Protein AF-A0A6P4BA92-F1 (afdb_monomer)

Secondary structure (DSSP, 8-state):
-HHHHHHHHHHHHHHHHHHHHHHTT-------------------------------------------------------------------------PPPPPPPHHHHT-SSEEEEEEEEEEEE-SS--S-TTT-EEEEEEEEEEEE-SSS-B-S-EEEE---S--EEEEEESEEESSS-SSSEE-TT-EEEEESS---B--HHHHTT-HHHHEEEEEEEEEEES--TT-----S-EEE-STTEE--PPEEETTEEEEEEEE-TTS--------SSPPPPP-SEEEEEEEEEE-SSEEEEEEEEEE--TT--BSS-EEEEE-SSS-EEEEEESEEES----HHHHSSHHHHH-TT--GGG-SB--SS-EEEEPPGGGTT-TTT---TT--STT-B--TTT-STTSEEEEEEEEE--TT--STT-----EEEEEE-SS-PPEEE---EEESPPEEE-TTSSS-EEE-SEEEEEEEEE-PPPTT--SEEEEEEETTEEEEEPPPTTTT---TT-TTSBTTSPPPPB-GGGGGS-HHHHHHHHHHHHHHTTPPPPSSPBPP---SEEEEEEEEEE-SSEEEEEEEEEE-SSS-EET-EEEEE--HHHHHTEEEEESSEEEEPTTSSEEEEEPPTT--EE---B--SSTTPPPB-EEEEEEEEEE-SS-TT--HHHHTS-SEEEETTEEPBPPSS----TT------HHHHHHHHHHHHHHHHHHHTT--

InterPro domains:
  IPR056900 COBRA, C-terminal domain [PF25079] (486-694)
  IPR060662 COBRA, N-terminal domain [PF04833] (299-478)

Solvent-accessible surface area (backbone atoms only — not comparable to full-atom values): 40894 Å² total; per-residue (Å²): 124,70,72,63,57,58,58,55,56,59,54,55,56,57,56,53,55,56,54,55,60,66,68,72,74,77,79,88,81,86,83,90,82,90,81,89,87,87,81,81,89,87,85,81,85,88,83,89,84,87,82,88,77,91,86,81,89,82,82,90,87,84,90,86,88,78,89,85,87,88,85,88,85,82,88,84,88,87,84,88,85,85,88,83,91,78,93,76,92,77,81,90,74,83,75,80,74,74,75,76,76,78,80,75,59,75,69,58,81,76,39,69,16,42,40,36,39,40,32,56,74,48,75,44,84,35,85,70,88,53,90,52,53,60,74,22,38,26,40,35,34,34,38,37,36,44,34,31,52,21,95,60,61,43,70,56,43,33,43,34,42,28,34,69,40,63,26,30,38,58,49,59,41,51,33,44,65,63,79,47,70,65,70,74,18,77,30,29,85,30,44,38,32,32,40,41,87,62,31,54,28,38,19,33,78,83,46,76,64,40,55,85,52,15,36,50,64,29,44,38,35,30,38,32,35,59,57,60,93,89,60,80,79,69,57,79,39,61,44,74,68,49,84,56,51,45,64,61,81,57,45,76,58,92,57,30,38,41,32,58,24,28,73,34,89,79,49,76,76,67,84,65,70,93,56,98,40,55,79,83,76,86,44,37,30,34,38,37,45,32,28,60,45,65,42,49,50,34,34,36,34,37,40,39,42,36,41,67,23,72,57,38,31,34,31,48,26,38,40,34,36,32,52,85,59,73,38,34,36,40,43,53,26,13,35,45,52,80,56,72,52,43,60,56,29,54,79,31,74,51,27,73,70,44,71,92,57,78,50,88,69,36,37,31,35,53,59,58,47,49,33,30,43,28,46,58,91,41,29,80,33,83,80,46,21,65,47,76,58,32,20,52,43,22,50,25,39,19,47,74,80,38,63,77,42,10,29,37,33,33,37,37,34,35,39,54,36,84,87,41,56,43,55,81,55,75,80,77,60,35,67,47,43,56,51,43,76,52,29,44,53,50,52,47,46,65,62,31,65,31,66,50,50,76,37,76,36,91,87,72,53,101,47,73,45,60,28,80,38,21,29,40,27,38,20,36,74,48,82,71,56,88,41,59,22,59,28,33,27,27,36,31,31,75,77,28,86,45,23,37,49,31,43,25,17,30,31,24,93,51,83,88,51,86,79,36,30,56,82,38,76,53,69,62,27,48,62,74,49,75,63,42,50,66,88,69,29,57,64,59,32,53,53,44,23,60,76,68,71,46,89,77,64,96,58,44,52,34,55,36,69,40,51,29,41,34,38,44,31,40,63,48,82,56,95,65,29,38,33,33,34,44,35,46,32,27,62,37,74,63,60,42,66,76,42,38,39,34,40,26,37,56,73,44,53,46,71,20,49,70,53,49,43,88,40,44,65,46,74,44,85,99,49,59,29,42,39,35,29,45,43,94,95,60,24,57,48,47,26,36,41,76,30,98,48,96,87,46,68,52,33,50,15,74,52,69,36,43,36,38,28,48,54,84,70,42,96,79,73,43,74,71,65,60,70,53,64,81,42,42,24,48,38,34,22,64,32,38,62,36,97,65,67,61,62,55,93,78,69,67,78,78,70,56,71,66,61,57,53,52,54,52,50,53,53,51,54,53,51,52,60,52,51,66,74,74,109

Nearest PDB structures (foldseek):
  3ndy-assembly1_F  TM=8.397E-01  e=6.764E-05  Clostridium cellulovorans
  6qfs-assembly7_G  TM=8.425E-01  e=7.879E-04  Cellulomonas fimi
  6bnt-assembly1_A  TM=3.084E-01  e=1.923E-01  Homo sapiens
  7oiq-assembly1_AAA  TM=2.609E-01  e=2.648E-01  Rattus norvegicus
  5fpi-assembly1_A  TM=2.795E-01  e=4.059E-01  Rattus norvegicus

Radius of gyration: 36.07 Å; Cα contacts (8 Å, |Δi|>4): 1505; chains: 1; bounding box: 136×76×98 Å

Sequence (727 aa):
MEVAKRKAASTYTTLLLIFLFLFLSFGPSQGQNAAGADAGKTKPAALADDETNLDNTAAEAKIAAATDDADGAAVKKAKPVKGAVVTTAAPATDVEVIPAPPPPPAELQVCNGVFLTYTLISREKEYPFVKNKSNQAYAFTSQATITNVGDEEVKGWRMYIGFQHREILVSMDGAVPIDAEDFPAAVGNGTTIAGNPMVDLKTAILTANDFTQMSVRVGMKGSQFGLGDGATPMPKTIKLINSGFKCPASSRRGSTMIVCCRKDPKAKALALKKTKYPPRGKGDLTISYDVLQAYQTSYYAEVTIQNNHPLGRLDHWNLTWEWQRGEFIYSMKGAFARVKDPSECLYGPAGQYYRDFDFTQVANCEKRPIISDLPSERKDDEKVGKLPWCCRNGTVLSPVMDRNQARSMFQLQVFKIPPDNNRTALTPPMKWKIDGVINPHYKCGPPVRVDPAEYPDPSGLQAIHTAVASWHIVCNMTKPQPQKTRCCVSFSAFYNESAIPCNTCACGGCDGYQQCNAKAPPMLIPPDALLVPFVNRTAKMKAWAKMKHFKIPKRMPCGDNCPVSINWHVNSDYKTGWTARITLFNWERYAFDDWFTALQFHNNSFRDFDEVYSFNGTRIPGLRTVFLQGFKGLNYLVGLTNGSRIGDPHVPGKQQSVLSFKKKHSKKFNIRRDAFPTKVYFNGEECALPPTTPSNGSSRIKSSPISFLAVTIIAFLSFFAMTERLF

Foldseek 3Di:
DVVVVVVVVVVVVVVVVVVVVVVPPDDDDDDDDDDDDDDDDDDDDDDDDDDDDDDDDDDDDDDDDDDDDDDDDDDDDDDDDDDDDDDDDDDDDDPPPPPDPPPPPPVVVVFAFKKKKKFWDDKAFDPPDDPDQQATKIKTKMKMKIFGQYPDKAFQWKKKFQAAFQKFWQDKPQWDWAPFDDPSTGANRITMITGPPLRMADYCVVCVNPCVRRMTMMITIIMGGGDDPPDLDGHPFMDIPDPQWDWDTWDDDPRMIMIRIDGDPPPPCPVPPPDPFDAFDDAQKKWKWFFAAFDQFKTKIKIKIFGDHQLFKFAFKKKKFFDDFQKFFQDKALKAWPDLDLCLCCVHLNCVQCVVDDSNRGRGRDRITTMTGAAQVCQPPPRHHVDQLGHHSTIAARVVLPNSSRMGMMMTMMGGGPPRSGRLSDGDTGNMAMDHLAGFGKRKGGWTWGFWDWDQDPVNDRDIRTTPTMTMMHIYGDAADALCFQEAEWEAEPLFQWIQGFQFSRNHPCPPPPQADRHDAAATFGPVLVFFPPVPRVVRRVVVCVVVVHDQDPGHGHHNPHQKYKYWYFYDDDDWWTKIKIKIWGAAQAKDAFKKKKFAFDQQQLVQWDDKPQWDWDDDPPGSIIMTAHDVVRRIQHAWDCDPDDPDGIGTRMDMMMTMGTRPRPPPDDCQPRVHTPWMGISSTTHGYRPHTDDNPPPDPPPPVVVVVVVVVVVVVVVVVVVVVVD

pLDDT: mean 79.36, std 21.39, range [24.44, 97.62]

Mean predicted aligned error: 16.12 Å

Organism: Arachis duranensis (NCBI:txid130453)

Structure (mmCIF, N/CA/C/O backbone):
data_AF-A0A6P4BA92-F1
#
_entry.id   AF-A0A6P4BA92-F1
#
loop_
_atom_site.group_PDB
_atom_site.id
_atom_site.type_symbol
_atom_site.label_atom_id
_atom_site.label_alt_id
_atom_site.label_comp_id
_atom_site.label_asym_id
_atom_site.label_entity_id
_atom_site.label_seq_id
_atom_site.pdbx_PDB_ins_code
_atom_site.Cartn_x
_atom_site.Cartn_y
_atom_site.Cartn_z
_atom_site.occupancy
_atom_site.B_iso_or_equiv
_atom_site.auth_seq_id
_atom_site.auth_comp_id
_atom_site.auth_asym_id
_atom_site.auth_atom_id
_atom_site.pdbx_PDB_model_num
ATOM 1 N N . MET A 1 1 ? 73.426 42.911 -7.463 1.00 48.44 1 MET A N 1
ATOM 2 C CA . MET A 1 1 ? 72.066 43.001 -6.872 1.00 48.44 1 MET A CA 1
ATOM 3 C C . MET A 1 1 ? 71.042 43.762 -7.731 1.00 48.44 1 MET A C 1
ATOM 5 O O . MET A 1 1 ? 69.855 43.656 -7.455 1.00 48.44 1 MET A O 1
ATOM 9 N N . GLU A 1 2 ? 71.432 44.451 -8.811 1.00 42.88 2 GLU A N 1
ATOM 10 C CA . GLU A 1 2 ? 70.493 45.230 -9.651 1.00 42.88 2 GLU A CA 1
ATOM 11 C C . GLU A 1 2 ? 69.906 44.470 -10.856 1.00 42.88 2 GLU A C 1
ATOM 13 O O . GLU A 1 2 ? 68.835 44.809 -11.354 1.00 42.88 2 GLU A O 1
ATOM 18 N N . VAL A 1 3 ? 70.534 43.367 -11.274 1.00 45.22 3 VAL A N 1
ATOM 19 C CA . VAL A 1 3 ? 70.035 42.508 -12.368 1.00 45.22 3 VAL A CA 1
ATOM 20 C C . VAL A 1 3 ? 68.882 41.598 -11.906 1.00 45.22 3 VAL A C 1
ATOM 22 O O . VAL A 1 3 ? 67.991 41.270 -12.689 1.00 45.22 3 VAL A O 1
ATOM 25 N N . ALA A 1 4 ? 68.829 41.256 -10.613 1.00 44.19 4 ALA A N 1
ATOM 26 C CA . ALA A 1 4 ? 67.751 40.452 -10.028 1.00 44.19 4 ALA A CA 1
ATOM 27 C C . ALA A 1 4 ? 66.439 41.246 -9.856 1.00 44.19 4 ALA A C 1
ATOM 29 O O . ALA A 1 4 ? 65.356 40.694 -10.039 1.00 44.19 4 ALA A O 1
ATOM 30 N N . LYS A 1 5 ? 66.521 42.562 -9.599 1.00 42.50 5 LYS A N 1
ATOM 31 C CA . LYS A 1 5 ? 65.337 43.428 -9.453 1.00 42.50 5 LYS A CA 1
ATOM 32 C C . LYS A 1 5 ? 64.610 43.678 -10.783 1.00 42.50 5 LYS A C 1
ATOM 34 O O . LYS A 1 5 ? 63.385 43.749 -10.795 1.00 42.50 5 LYS A O 1
ATOM 39 N N . ARG A 1 6 ? 65.327 43.723 -11.916 1.00 43.59 6 ARG A N 1
ATOM 40 C CA . ARG A 1 6 ? 64.709 43.927 -13.245 1.00 43.59 6 ARG A CA 1
ATOM 41 C C . ARG A 1 6 ? 63.957 42.697 -13.769 1.00 43.59 6 ARG A C 1
ATOM 43 O O . ARG A 1 6 ? 62.946 42.858 -14.444 1.00 43.59 6 ARG A O 1
ATOM 50 N N . LYS A 1 7 ? 64.384 41.476 -13.412 1.00 43.81 7 LYS A N 1
ATOM 51 C CA . LYS A 1 7 ? 63.654 40.244 -13.771 1.00 43.81 7 LYS A CA 1
ATOM 52 C C . LYS A 1 7 ? 62.378 40.046 -12.949 1.00 43.81 7 LYS A C 1
ATOM 54 O O . LYS A 1 7 ? 61.401 39.570 -13.506 1.00 43.81 7 LYS A O 1
ATOM 59 N N . ALA A 1 8 ? 62.345 40.458 -11.680 1.00 44.66 8 ALA A N 1
ATOM 60 C CA . ALA A 1 8 ? 61.146 40.337 -10.844 1.00 44.66 8 ALA A CA 1
ATOM 61 C C . ALA A 1 8 ? 60.008 41.283 -11.285 1.00 44.66 8 ALA A C 1
ATOM 63 O O . ALA A 1 8 ? 58.846 40.883 -11.291 1.00 44.66 8 ALA A O 1
ATOM 64 N N . ALA A 1 9 ? 60.336 42.503 -11.727 1.00 43.97 9 ALA A N 1
ATOM 65 C CA . ALA A 1 9 ? 59.336 43.470 -12.187 1.00 43.97 9 ALA A CA 1
ATOM 66 C C . ALA A 1 9 ? 58.639 43.040 -13.493 1.00 43.97 9 ALA A C 1
ATOM 68 O O . ALA A 1 9 ? 57.436 43.230 -13.628 1.00 43.97 9 ALA A O 1
ATOM 69 N N . SER A 1 10 ? 59.355 42.397 -14.425 1.00 42.78 10 SER A N 1
ATOM 70 C CA . SER A 1 10 ? 58.778 41.943 -15.700 1.00 42.78 10 SER A CA 1
ATOM 71 C C . SER A 1 10 ? 57.770 40.802 -15.530 1.00 42.78 10 SER A C 1
ATOM 73 O O . SER A 1 10 ? 56.806 40.735 -16.286 1.00 42.78 10 SER A O 1
ATOM 75 N N . THR A 1 11 ? 57.966 39.915 -14.551 1.00 51.62 11 THR A N 1
ATOM 76 C CA . THR A 1 11 ? 57.094 38.748 -14.329 1.00 51.62 11 THR A CA 1
ATOM 77 C C . THR A 1 11 ? 55.804 39.125 -13.598 1.00 51.62 11 THR A C 1
ATOM 79 O O . THR A 1 11 ? 54.755 38.529 -13.842 1.00 51.62 11 THR A O 1
ATOM 82 N N . TYR A 1 12 ? 55.854 40.152 -12.742 1.00 45.16 12 TYR A N 1
ATOM 83 C CA . TYR A 1 12 ? 54.686 40.662 -12.018 1.00 45.16 12 TYR A CA 1
ATOM 84 C C . TYR A 1 12 ? 53.667 41.341 -12.946 1.00 45.16 12 TYR A C 1
ATOM 86 O O . TYR A 1 12 ? 52.463 41.138 -12.789 1.00 45.16 12 TYR A O 1
ATOM 94 N N . THR A 1 13 ? 54.126 42.077 -13.961 1.00 48.84 13 THR A N 1
ATOM 95 C CA . THR A 1 13 ? 53.241 42.775 -14.910 1.00 48.84 13 THR A CA 1
ATOM 96 C C . THR A 1 13 ? 52.495 41.802 -15.829 1.00 48.84 13 THR A C 1
ATOM 98 O O . THR A 1 13 ? 51.326 42.020 -16.144 1.00 48.84 13 THR A O 1
ATOM 101 N N . THR A 1 14 ? 53.123 40.684 -16.215 1.00 51.09 14 THR A N 1
ATOM 102 C CA . THR A 1 14 ? 52.496 39.663 -17.075 1.00 51.09 14 THR A CA 1
ATOM 103 C C . THR A 1 14 ? 51.420 38.862 -16.336 1.00 51.09 14 THR A C 1
ATOM 105 O O . THR A 1 14 ? 50.384 38.540 -16.915 1.00 51.09 14 THR A O 1
ATOM 108 N N . LEU A 1 15 ? 51.617 38.584 -15.043 1.00 49.94 15 LEU A N 1
ATOM 109 C CA . LEU A 1 15 ? 50.640 37.868 -14.213 1.00 49.94 15 LEU A CA 1
ATOM 110 C C . LEU A 1 15 ? 49.401 38.716 -13.881 1.00 49.94 15 LEU A C 1
ATOM 112 O O . LEU A 1 15 ? 48.294 38.178 -13.858 1.00 49.94 15 LEU A O 1
ATOM 116 N N . LEU A 1 16 ? 49.555 40.034 -13.698 1.00 48.47 16 LEU A N 1
ATOM 117 C CA . LEU A 1 16 ? 48.425 40.938 -13.448 1.00 48.47 16 LEU A CA 1
ATOM 118 C C . LEU A 1 16 ? 47.516 41.106 -14.682 1.00 48.47 16 LEU A C 1
ATOM 120 O O . LEU A 1 16 ? 46.293 41.133 -14.551 1.00 48.47 16 LEU A O 1
ATOM 124 N N . LEU A 1 17 ? 48.100 41.157 -15.885 1.00 44.69 17 LEU A N 1
ATOM 125 C CA . LEU A 1 17 ? 47.365 41.275 -17.153 1.00 44.69 17 LEU A CA 1
ATOM 126 C C . LEU A 1 17 ? 46.528 40.027 -17.477 1.00 44.69 17 LEU A C 1
ATOM 128 O O . LEU A 1 17 ? 45.408 40.147 -17.973 1.00 44.69 17 LEU A O 1
ATOM 132 N N . ILE A 1 18 ? 47.028 38.835 -17.138 1.00 54.22 18 ILE A N 1
ATOM 133 C CA . ILE A 1 18 ? 46.292 37.571 -17.312 1.00 54.22 18 ILE A CA 1
ATOM 134 C C . ILE A 1 18 ? 45.112 37.484 -16.328 1.00 54.22 18 ILE A C 1
ATOM 136 O O . ILE A 1 18 ? 44.037 37.003 -16.689 1.00 54.22 18 ILE A O 1
ATOM 140 N N . PHE A 1 19 ? 45.273 38.005 -15.107 1.00 43.50 19 PHE A N 1
ATOM 141 C CA . PHE A 1 19 ? 44.207 38.026 -14.099 1.00 43.50 19 PHE A CA 1
ATOM 142 C C . PHE A 1 19 ? 43.072 39.007 -14.438 1.00 43.50 19 PHE A C 1
ATOM 144 O O . PHE A 1 19 ? 41.903 38.678 -14.232 1.00 43.50 19 PHE A O 1
ATOM 151 N N . LEU A 1 20 ? 43.386 40.174 -15.015 1.00 41.28 20 LEU A N 1
ATOM 152 C CA . LEU A 1 20 ? 42.379 41.148 -15.463 1.00 41.28 20 LEU A CA 1
ATOM 153 C C . LEU A 1 20 ? 41.564 40.657 -16.675 1.00 41.28 20 LEU A C 1
ATOM 155 O O . LEU A 1 20 ? 40.363 40.915 -16.744 1.00 41.28 20 LEU A O 1
ATOM 159 N N . PHE A 1 21 ? 42.169 39.888 -17.587 1.00 39.34 21 PHE A N 1
ATOM 160 C CA . PHE A 1 21 ? 41.465 39.316 -18.746 1.00 39.34 21 PHE A CA 1
ATOM 161 C C . PHE A 1 21 ? 40.442 38.231 -18.364 1.00 39.34 21 PHE A C 1
ATOM 163 O O . PHE A 1 21 ? 39.391 38.106 -18.995 1.00 39.34 21 PHE A O 1
ATOM 170 N N . LEU A 1 22 ? 40.714 37.465 -17.304 1.00 39.56 22 LEU A N 1
ATOM 171 C CA . LEU A 1 22 ? 39.819 36.404 -16.829 1.00 39.56 22 LEU A CA 1
ATOM 172 C C . LEU A 1 22 ? 38.603 36.937 -16.054 1.00 39.56 22 LEU A C 1
ATOM 174 O O . LEU A 1 22 ? 37.554 36.295 -16.065 1.00 39.56 22 LEU A O 1
ATOM 178 N N . PHE A 1 23 ? 38.700 38.118 -15.435 1.00 39.72 23 PHE A N 1
ATOM 179 C CA . PHE A 1 23 ? 37.603 38.707 -14.654 1.00 39.72 23 PHE A CA 1
ATOM 180 C C . PHE A 1 23 ? 36.568 39.481 -15.488 1.00 39.72 23 PHE A C 1
ATOM 182 O O . PHE A 1 23 ? 35.428 39.626 -15.053 1.00 39.72 23 PHE A O 1
ATOM 189 N N . LEU A 1 24 ? 36.910 39.922 -16.704 1.00 33.84 24 LEU A N 1
ATOM 190 C CA . LEU A 1 24 ? 36.005 40.698 -17.570 1.00 33.84 24 LEU A CA 1
ATOM 191 C C . LEU A 1 24 ? 35.063 39.846 -18.446 1.00 33.84 24 LEU A C 1
ATOM 193 O O . LEU A 1 24 ? 34.245 40.397 -19.176 1.00 33.84 24 LEU A O 1
ATOM 197 N N . SER A 1 25 ? 35.129 38.512 -18.372 1.00 35.88 25 SER A N 1
ATOM 198 C CA . SER A 1 25 ? 34.422 37.631 -19.321 1.00 35.88 25 SER A CA 1
ATOM 199 C C . SER A 1 25 ? 33.030 37.139 -18.886 1.00 35.88 25 SER A C 1
ATOM 201 O O . SER A 1 25 ? 32.405 36.402 -19.643 1.00 35.88 25 SER A O 1
ATOM 203 N N . PHE A 1 26 ? 32.502 37.512 -17.712 1.00 33.22 26 PHE A N 1
ATOM 204 C CA . PHE A 1 26 ? 31.174 37.040 -17.278 1.00 33.22 26 PHE A CA 1
ATOM 205 C C . PHE A 1 26 ? 30.374 38.090 -16.488 1.00 33.22 26 PHE A C 1
ATOM 207 O O . PHE A 1 26 ? 30.280 38.033 -15.265 1.00 33.22 26 PHE A O 1
ATOM 214 N N . GLY A 1 27 ? 29.735 39.014 -17.209 1.00 29.00 27 GLY A N 1
ATOM 215 C CA . GLY A 1 27 ? 28.569 39.775 -16.739 1.00 29.00 27 GLY A CA 1
ATOM 216 C C . GLY A 1 27 ? 27.294 39.337 -17.487 1.00 29.00 27 GLY A C 1
ATOM 217 O O . GLY A 1 27 ? 27.392 38.985 -18.664 1.00 29.00 27 GLY A O 1
ATOM 218 N N . PRO A 1 28 ? 26.102 39.317 -16.855 1.00 33.56 28 PRO A N 1
ATOM 219 C CA . PRO A 1 28 ? 24.850 38.962 -17.521 1.00 33.56 28 PRO A CA 1
ATOM 220 C C . PRO A 1 28 ? 24.152 40.207 -18.096 1.00 33.56 28 PRO A C 1
ATOM 222 O O . PRO A 1 28 ? 24.068 41.231 -17.422 1.00 33.56 28 PRO A O 1
ATOM 225 N N . SER A 1 29 ? 23.586 40.113 -19.305 1.00 28.19 29 SER A N 1
ATOM 226 C CA . SER A 1 29 ? 22.696 41.144 -19.867 1.00 28.19 29 SER A CA 1
ATOM 227 C C . SER A 1 29 ? 21.248 40.635 -19.981 1.00 28.19 29 SER A C 1
ATOM 229 O O . SER A 1 29 ? 20.970 39.586 -20.562 1.00 28.19 29 SER A O 1
ATOM 231 N N . GLN A 1 30 ? 20.336 41.414 -19.383 1.00 27.00 30 GLN A N 1
ATOM 232 C CA . GLN A 1 30 ? 18.914 41.575 -19.741 1.00 27.00 30 GLN A CA 1
ATOM 233 C C . GLN A 1 30 ? 18.811 42.022 -21.222 1.00 27.00 30 GLN A C 1
ATOM 235 O O . GLN A 1 30 ? 19.800 42.519 -21.751 1.00 27.00 30 GLN A O 1
ATOM 240 N N . GLY A 1 31 ? 17.732 41.898 -22.004 1.00 27.09 31 GLY A N 1
ATOM 241 C CA . GLY A 1 31 ? 16.280 41.914 -21.773 1.00 27.09 31 GLY A CA 1
ATOM 242 C C . GLY A 1 31 ? 15.648 42.933 -22.757 1.00 27.09 31 GLY A C 1
ATOM 243 O O . GLY A 1 31 ? 16.312 43.915 -23.060 1.00 27.09 31 GLY A O 1
ATOM 244 N N . GLN A 1 32 ? 14.386 42.714 -23.185 1.00 28.11 32 GLN A N 1
ATOM 245 C CA . GLN A 1 32 ? 13.520 43.547 -24.077 1.00 28.11 32 GLN A CA 1
ATOM 246 C C . GLN A 1 32 ? 13.743 43.374 -25.607 1.00 28.11 32 GLN A C 1
ATOM 248 O O . GLN A 1 32 ? 14.873 43.202 -26.033 1.00 28.11 32 GLN A O 1
ATOM 253 N N . ASN A 1 33 ? 12.759 43.396 -26.526 1.00 26.62 33 ASN A N 1
ATOM 254 C CA . ASN A 1 33 ? 11.293 43.564 -26.509 1.00 26.62 33 ASN A CA 1
ATOM 255 C C . ASN A 1 33 ? 10.700 43.242 -27.913 1.00 26.62 33 ASN A C 1
ATOM 257 O O . ASN A 1 33 ? 11.441 43.242 -28.891 1.00 26.62 33 ASN A O 1
ATOM 261 N N . ALA A 1 34 ? 9.358 43.136 -27.971 1.00 26.23 34 ALA A N 1
ATOM 262 C CA . ALA A 1 34 ? 8.447 43.326 -29.126 1.00 26.23 34 ALA A CA 1
ATOM 263 C C . ALA A 1 34 ? 8.311 42.187 -30.164 1.00 26.23 34 ALA A C 1
ATOM 265 O O . ALA A 1 34 ? 9.269 41.491 -30.460 1.00 26.23 34 ALA A O 1
ATOM 266 N N . ALA A 1 35 ? 7.179 41.959 -30.839 1.00 25.98 35 ALA A N 1
ATOM 267 C CA . ALA A 1 35 ? 5.749 42.276 -30.692 1.00 25.98 35 ALA A CA 1
ATOM 268 C C . ALA A 1 35 ? 5.034 41.629 -31.905 1.00 25.98 35 ALA A C 1
ATOM 270 O O . ALA A 1 35 ? 5.648 41.493 -32.959 1.00 25.98 35 ALA A O 1
ATOM 271 N N . GLY A 1 36 ? 3.735 41.329 -31.782 1.00 24.44 36 GLY A N 1
ATOM 272 C CA . GLY A 1 36 ? 2.806 41.238 -32.920 1.00 24.44 36 GLY A CA 1
ATOM 273 C C . GLY A 1 36 ? 2.513 39.842 -33.479 1.00 24.44 36 GLY A C 1
ATOM 274 O O . GLY A 1 36 ? 3.355 39.229 -34.122 1.00 24.44 36 GLY A O 1
ATOM 275 N N . ALA A 1 37 ? 1.278 39.372 -33.286 1.00 28.41 37 ALA A N 1
ATOM 276 C CA . ALA A 1 37 ? 0.262 39.322 -34.348 1.00 28.41 37 ALA A CA 1
ATOM 277 C C . ALA A 1 37 ? -0.944 38.468 -33.912 1.00 28.41 37 ALA A C 1
ATOM 279 O O . ALA A 1 37 ? -0.810 37.329 -33.473 1.00 28.41 37 ALA A O 1
ATOM 280 N N . ASP A 1 38 ? -2.110 39.087 -34.040 1.00 26.27 38 ASP A N 1
ATOM 281 C CA . ASP A 1 38 ? -3.462 38.620 -33.755 1.00 26.27 38 ASP A CA 1
ATOM 282 C C . ASP A 1 38 ? -4.072 37.935 -34.993 1.00 26.27 38 ASP A C 1
ATOM 284 O O . ASP A 1 38 ? -3.766 38.353 -36.109 1.00 26.27 38 ASP A O 1
ATOM 288 N N . ALA A 1 39 ? -4.928 36.920 -34.804 1.00 29.61 39 ALA A N 1
ATOM 289 C CA . ALA A 1 39 ? -5.935 36.474 -35.781 1.00 29.61 39 ALA A CA 1
ATOM 290 C C . ALA A 1 39 ? -6.825 35.331 -35.237 1.00 29.61 39 ALA A C 1
ATOM 292 O O . ALA A 1 39 ? -6.443 34.164 -35.241 1.00 29.61 39 ALA A O 1
ATOM 293 N N . GLY A 1 40 ? -8.063 35.681 -34.870 1.00 27.05 40 GLY A N 1
ATOM 294 C CA . GLY A 1 40 ? -9.257 35.125 -35.532 1.00 27.05 40 GLY A CA 1
ATOM 295 C C . GLY A 1 40 ? -9.827 33.749 -35.129 1.00 27.05 40 GLY A C 1
ATOM 296 O O . GLY A 1 40 ? -9.291 32.723 -35.518 1.00 27.05 40 GLY A O 1
ATOM 297 N N . LYS A 1 41 ? -10.998 33.800 -34.455 1.00 27.16 41 LYS A N 1
ATOM 298 C CA . LYS A 1 41 ? -12.304 33.107 -34.697 1.00 27.16 41 LYS A CA 1
ATOM 299 C C . LYS A 1 41 ? -12.265 31.651 -35.232 1.00 27.16 41 LYS A C 1
ATOM 301 O O . LYS A 1 41 ? -11.605 31.375 -36.214 1.00 27.16 41 LYS A O 1
ATOM 306 N N . THR A 1 42 ? -12.997 30.669 -34.694 1.00 27.77 42 THR A N 1
ATOM 307 C CA . THR A 1 42 ? -14.475 30.550 -34.671 1.00 27.77 42 THR A CA 1
ATOM 308 C C . THR A 1 42 ? -14.922 29.333 -33.837 1.00 27.77 42 THR A C 1
ATOM 310 O O . THR A 1 42 ? -14.237 28.315 -33.790 1.00 27.77 42 THR A O 1
ATOM 313 N N . LYS A 1 43 ? -16.123 29.429 -33.252 1.00 27.47 43 LYS A N 1
ATOM 314 C CA . LYS A 1 43 ? -16.948 28.349 -32.672 1.00 27.47 43 LYS A CA 1
ATOM 315 C C . LYS A 1 43 ? -18.073 28.001 -33.672 1.00 27.47 43 LYS A C 1
ATOM 317 O O . LYS A 1 43 ? -18.449 28.887 -34.438 1.00 27.47 43 LYS A O 1
ATOM 322 N N . PRO A 1 44 ? -18.626 26.778 -33.652 1.00 35.62 44 PRO A N 1
ATOM 323 C CA . PRO A 1 44 ? -20.078 26.609 -33.406 1.00 35.62 44 PRO A CA 1
ATOM 324 C C . PRO A 1 44 ? -20.341 25.423 -32.433 1.00 35.62 44 PRO A C 1
ATOM 326 O O . PRO A 1 44 ? -19.503 24.536 -32.317 1.00 35.62 44 PRO A O 1
ATOM 329 N N . ALA A 1 45 ? -21.293 25.437 -31.484 1.00 27.02 45 ALA A N 1
ATOM 330 C CA . ALA A 1 45 ? -22.769 25.393 -31.592 1.00 27.02 45 ALA A CA 1
ATOM 331 C C . ALA A 1 45 ? -23.237 24.147 -32.381 1.00 27.02 45 ALA A C 1
ATOM 333 O O . ALA A 1 45 ? -22.979 24.059 -33.570 1.00 27.02 45 ALA A O 1
ATOM 334 N N . ALA A 1 46 ? -23.611 23.059 -31.696 1.00 30.19 46 ALA A N 1
ATOM 335 C CA . ALA A 1 46 ? -24.959 22.728 -31.199 1.00 30.19 46 ALA A CA 1
ATOM 336 C C . ALA A 1 46 ? -25.885 22.187 -32.303 1.00 30.19 46 ALA A C 1
ATOM 338 O O . ALA A 1 46 ? -26.143 22.889 -33.270 1.00 30.19 46 ALA A O 1
ATOM 339 N N . LEU A 1 47 ? -26.400 20.971 -32.101 1.00 27.08 47 LEU A N 1
ATOM 340 C CA . LEU A 1 47 ? -27.657 20.474 -3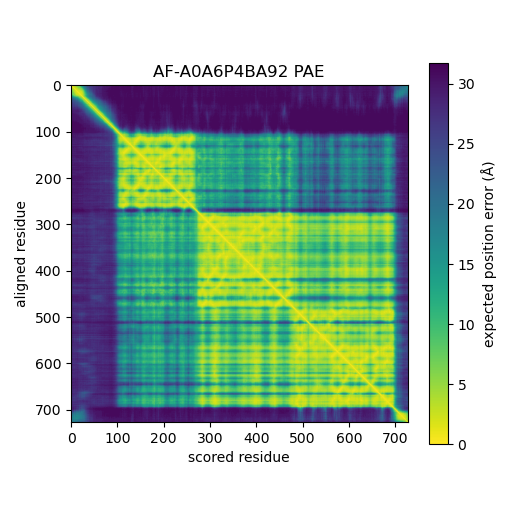2.664 1.00 27.08 47 LEU A CA 1
ATOM 341 C C . LEU A 1 47 ? -28.175 19.367 -31.736 1.00 27.08 47 LEU A C 1
ATOM 343 O O . LEU A 1 47 ? -27.502 18.361 -31.504 1.00 27.08 47 LEU A O 1
ATOM 347 N N . ALA A 1 48 ? -29.317 19.668 -31.126 1.00 30.17 48 ALA A N 1
ATOM 348 C CA . ALA A 1 48 ? -30.308 18.700 -30.693 1.00 30.17 48 ALA A CA 1
ATOM 349 C C . ALA A 1 48 ? -31.128 18.270 -31.921 1.00 30.17 48 ALA A C 1
ATOM 351 O O . ALA A 1 48 ? -30.989 18.896 -32.968 1.00 30.17 48 ALA A O 1
ATOM 352 N N . ASP A 1 49 ? -31.889 17.189 -31.769 1.00 27.92 49 ASP A N 1
ATOM 353 C CA . ASP A 1 49 ? -33.260 16.936 -32.258 1.00 27.92 49 ASP A CA 1
ATOM 354 C C . ASP A 1 49 ? -33.436 15.401 -32.183 1.00 27.92 49 ASP A C 1
ATOM 356 O O . ASP A 1 49 ? -32.555 14.669 -32.633 1.00 27.92 49 ASP A O 1
ATOM 360 N N . ASP A 1 50 ? -34.332 14.804 -31.397 1.00 27.52 50 ASP A N 1
ATOM 361 C CA . ASP A 1 50 ? -35.799 14.896 -31.259 1.00 27.52 50 ASP A CA 1
ATOM 362 C C . ASP A 1 50 ? -36.455 13.647 -31.886 1.00 27.52 50 ASP A C 1
ATOM 364 O O . ASP A 1 50 ? -35.855 12.969 -32.718 1.00 27.52 50 ASP A O 1
ATOM 368 N N . GLU A 1 51 ? -37.678 13.382 -31.430 1.00 30.16 51 GLU A N 1
ATOM 369 C CA . GLU A 1 51 ? -38.694 12.445 -31.924 1.00 30.16 51 GLU A CA 1
ATOM 370 C C . GLU A 1 51 ? -38.669 11.010 -31.359 1.00 30.16 51 GLU A C 1
ATOM 372 O O . GLU A 1 51 ? -37.746 10.233 -31.584 1.00 30.16 51 GLU A O 1
ATOM 377 N N . THR A 1 52 ? -39.547 10.696 -30.385 1.00 28.28 52 THR A N 1
ATOM 378 C CA . THR A 1 52 ? -41.004 10.371 -30.485 1.00 28.28 52 THR A CA 1
ATOM 379 C C . THR A 1 52 ? -41.200 8.952 -31.072 1.00 28.28 52 THR A C 1
ATOM 381 O O . THR A 1 52 ? -40.382 8.478 -31.841 1.00 28.28 52 THR A O 1
ATOM 384 N N . ASN A 1 53 ? -42.193 8.125 -30.750 1.00 27.89 53 ASN A N 1
ATOM 385 C CA . ASN A 1 53 ? -43.440 8.217 -30.002 1.00 27.89 53 ASN A CA 1
ATOM 386 C C . ASN A 1 53 ? -44.009 6.784 -29.847 1.00 27.89 53 ASN A C 1
ATOM 388 O O . ASN A 1 53 ? -43.539 5.883 -30.540 1.00 27.89 53 ASN A O 1
ATOM 392 N N . LEU A 1 54 ? -45.121 6.670 -29.103 1.00 29.92 54 LEU A N 1
ATOM 393 C CA . LEU A 1 54 ? -46.167 5.627 -29.200 1.00 29.92 54 LEU A CA 1
ATOM 394 C C . LEU A 1 54 ? -45.780 4.186 -28.810 1.00 29.92 54 LEU A C 1
ATOM 396 O O . LEU A 1 54 ? -44.676 3.721 -29.041 1.00 29.92 54 LEU A O 1
ATOM 400 N N . ASP A 1 55 ? -46.678 3.311 -28.377 1.00 28.95 55 ASP A N 1
ATOM 401 C CA . ASP A 1 55 ? -47.967 3.321 -27.670 1.00 28.95 55 ASP A CA 1
ATOM 402 C C . ASP A 1 55 ? -48.276 1.821 -27.472 1.00 28.95 55 ASP A C 1
ATOM 404 O O . ASP A 1 55 ? -47.824 0.998 -28.276 1.00 28.95 55 ASP A O 1
ATOM 408 N N . ASN A 1 56 ? -49.034 1.479 -26.425 1.00 28.47 56 ASN A N 1
ATOM 409 C CA . ASN A 1 56 ? -50.079 0.430 -26.357 1.00 28.47 56 ASN A CA 1
ATOM 410 C C . ASN A 1 56 ? -50.155 -0.179 -24.941 1.00 28.47 56 ASN A C 1
ATOM 412 O O . ASN A 1 56 ? -49.163 -0.693 -24.432 1.00 28.47 56 ASN A O 1
ATOM 416 N N . THR A 1 57 ? -51.228 0.045 -24.159 1.00 28.27 57 THR A N 1
ATOM 417 C CA . THR A 1 57 ? -52.525 -0.697 -24.134 1.00 28.27 57 THR A CA 1
ATOM 418 C C . THR A 1 57 ? -52.338 -2.220 -24.020 1.00 28.27 57 THR A C 1
ATOM 420 O O . THR A 1 57 ? -51.532 -2.792 -24.734 1.00 28.27 57 THR A O 1
ATOM 423 N N . ALA A 1 58 ? -53.032 -2.999 -23.186 1.00 28.03 58 ALA A N 1
ATOM 424 C CA . ALA A 1 58 ? -54.154 -2.839 -22.259 1.00 28.03 58 ALA A CA 1
ATOM 425 C C . ALA A 1 58 ? -54.280 -4.152 -21.427 1.00 28.03 58 ALA A C 1
ATOM 427 O O . ALA A 1 58 ? -53.473 -5.063 -21.597 1.00 28.03 58 ALA A O 1
ATOM 428 N N . ALA A 1 59 ? -55.368 -4.246 -20.645 1.00 27.19 59 ALA A N 1
ATOM 429 C CA . ALA A 1 59 ? -55.964 -5.409 -19.958 1.00 27.19 59 ALA A CA 1
ATOM 430 C C . ALA A 1 59 ? -55.467 -5.662 -18.520 1.00 27.19 59 ALA A C 1
ATOM 432 O O . ALA A 1 59 ? -54.346 -6.092 -18.285 1.00 27.19 59 ALA A O 1
ATOM 433 N N . GLU A 1 60 ? -56.196 -5.206 -17.494 1.00 27.84 60 GLU A N 1
ATOM 434 C CA . GLU A 1 60 ? -57.424 -5.794 -16.908 1.00 27.84 60 GLU A CA 1
ATOM 435 C C . GLU A 1 60 ? -57.237 -7.202 -16.319 1.00 27.84 60 GLU A C 1
ATOM 437 O O . GLU A 1 60 ? -57.216 -8.187 -17.046 1.00 27.84 60 GLU A O 1
ATOM 442 N N . ALA A 1 61 ? -57.251 -7.293 -14.982 1.00 27.72 61 ALA A N 1
ATOM 443 C CA . ALA A 1 61 ? -57.933 -8.366 -14.254 1.00 27.72 61 ALA A CA 1
ATOM 444 C C . ALA A 1 61 ? -58.233 -7.942 -12.800 1.00 27.72 61 ALA A C 1
ATOM 446 O O . ALA A 1 61 ? -57.358 -7.655 -11.990 1.00 27.72 61 ALA A O 1
ATOM 447 N N . LYS A 1 62 ? -59.538 -7.875 -12.560 1.00 26.55 62 LYS A N 1
ATOM 448 C CA . LYS A 1 62 ? -60.353 -7.577 -11.376 1.00 26.55 62 LYS A CA 1
ATOM 449 C C . LYS A 1 62 ? -60.273 -8.638 -10.246 1.00 26.55 62 LYS A C 1
ATOM 451 O O . LYS A 1 62 ? -59.941 -9.783 -10.524 1.00 26.55 62 LYS A O 1
ATOM 456 N N . ILE A 1 63 ? -60.821 -8.254 -9.071 1.00 27.38 63 ILE A N 1
ATOM 457 C CA . ILE A 1 63 ? -61.395 -9.072 -7.953 1.00 27.38 63 ILE A CA 1
ATOM 458 C C . ILE A 1 63 ? -60.356 -9.541 -6.899 1.00 27.38 63 ILE A C 1
ATOM 460 O O . ILE A 1 63 ? -59.305 -10.034 -7.269 1.00 27.38 63 ILE A O 1
ATOM 464 N N . ALA A 1 64 ? -60.520 -9.412 -5.571 1.00 27.66 64 ALA A N 1
ATOM 465 C CA . ALA A 1 64 ? -61.697 -9.264 -4.707 1.00 27.66 64 ALA A CA 1
ATOM 466 C C . ALA A 1 64 ? -61.428 -8.389 -3.464 1.00 27.66 64 ALA A C 1
ATOM 468 O O . ALA A 1 64 ? -60.298 -8.265 -2.996 1.00 27.66 64 ALA A O 1
ATOM 469 N N . ALA A 1 65 ? -62.519 -7.857 -2.916 1.00 27.19 65 ALA A N 1
ATOM 470 C CA . ALA A 1 65 ? -62.639 -7.202 -1.621 1.00 27.19 65 ALA A CA 1
ATOM 471 C C . ALA A 1 65 ? -63.059 -8.188 -0.511 1.00 27.19 65 ALA A C 1
ATOM 473 O O . ALA A 1 65 ? -63.722 -9.179 -0.811 1.00 27.19 65 ALA A O 1
ATOM 474 N N . ALA A 1 66 ? -62.726 -7.851 0.741 1.00 25.91 66 ALA A N 1
ATOM 475 C CA . ALA A 1 66 ? -63.492 -8.060 1.987 1.00 25.91 66 ALA A CA 1
ATOM 476 C C . ALA A 1 66 ? -62.660 -7.415 3.129 1.00 25.91 66 ALA A C 1
ATOM 478 O O . ALA A 1 66 ? -61.484 -7.753 3.255 1.00 25.91 66 ALA A O 1
ATOM 479 N N . THR A 1 67 ? -63.066 -6.305 3.776 1.00 26.69 67 THR A N 1
ATOM 480 C CA . THR A 1 67 ? -64.030 -6.180 4.910 1.00 26.69 67 THR A CA 1
ATOM 481 C C . THR A 1 67 ? -63.741 -7.183 6.021 1.00 26.69 67 THR A C 1
ATOM 483 O O . THR A 1 67 ? -63.534 -8.353 5.727 1.00 26.69 67 THR A O 1
ATOM 486 N N . ASP A 1 68 ? -63.790 -6.905 7.309 1.00 27.72 68 ASP A N 1
ATOM 487 C CA . ASP A 1 68 ? -63.930 -5.750 8.198 1.00 27.72 68 ASP A CA 1
ATOM 488 C C . ASP A 1 68 ? -63.522 -6.342 9.569 1.00 27.72 68 ASP A C 1
ATOM 490 O O . ASP A 1 68 ? -63.552 -7.560 9.741 1.00 27.72 68 ASP A O 1
ATOM 494 N N . ASP A 1 69 ? -63.084 -5.525 10.523 1.00 28.09 69 ASP A N 1
ATOM 495 C CA . ASP A 1 69 ? -63.701 -5.484 11.858 1.00 28.09 69 ASP A CA 1
ATOM 496 C C . ASP A 1 69 ? -62.828 -4.745 12.872 1.00 28.09 69 ASP A C 1
ATOM 498 O O . ASP A 1 69 ? -61.618 -4.937 13.021 1.00 28.09 69 ASP A O 1
ATOM 502 N N . ALA A 1 70 ? -63.522 -3.837 13.542 1.00 29.95 70 ALA A N 1
ATOM 503 C CA . ALA A 1 70 ? -63.071 -2.974 14.602 1.00 29.95 70 ALA A CA 1
ATOM 504 C C . ALA A 1 70 ? -63.203 -3.665 15.964 1.00 29.95 70 ALA A C 1
ATOM 506 O O . ALA A 1 70 ? -64.132 -4.427 16.182 1.00 29.95 70 ALA A O 1
ATOM 507 N N . ASP A 1 71 ? -62.319 -3.300 16.889 1.00 29.59 71 ASP A N 1
ATOM 508 C CA . ASP A 1 71 ? -62.607 -3.093 18.315 1.00 29.59 71 ASP A CA 1
ATOM 509 C C . ASP A 1 71 ? -61.359 -2.404 18.915 1.00 29.59 71 ASP A C 1
ATOM 511 O O . ASP A 1 71 ? -60.229 -2.819 18.679 1.00 29.59 71 ASP A O 1
ATOM 515 N N . GLY A 1 72 ? -61.398 -1.283 19.635 1.00 27.20 72 GLY A N 1
ATOM 516 C CA . GLY A 1 72 ? -62.506 -0.700 20.375 1.00 27.20 72 GLY A CA 1
ATOM 517 C C . GLY A 1 72 ? -62.331 -0.870 21.887 1.00 27.20 72 GLY A C 1
ATOM 518 O O . GLY A 1 72 ? -63.211 -1.417 22.528 1.00 27.20 72 GLY A O 1
ATOM 519 N N . ALA A 1 73 ? -61.235 -0.397 22.500 1.00 27.88 73 ALA A N 1
ATOM 520 C CA . ALA A 1 73 ? -61.213 -0.183 23.954 1.00 27.88 73 ALA A CA 1
ATOM 521 C C . ALA A 1 73 ? -60.197 0.882 24.381 1.00 27.88 73 ALA A C 1
ATOM 523 O O . ALA A 1 73 ? -58.994 0.775 24.148 1.00 27.88 73 ALA A O 1
ATOM 524 N N . ALA A 1 74 ? -60.707 1.913 25.051 1.00 27.67 74 ALA A N 1
ATOM 525 C CA . ALA A 1 74 ? -59.957 3.044 25.559 1.00 27.67 74 ALA A CA 1
ATOM 526 C C . ALA A 1 74 ? -60.104 3.179 27.088 1.00 27.67 74 ALA A C 1
ATOM 528 O O . ALA A 1 74 ? -61.148 2.878 27.659 1.00 27.67 74 ALA A O 1
ATOM 529 N N . VAL A 1 75 ? -59.068 3.789 27.678 1.00 27.50 75 VAL A N 1
ATOM 530 C CA . VAL A 1 75 ? -59.029 4.565 28.937 1.00 27.50 75 VAL A CA 1
ATOM 531 C C . VAL A 1 75 ? -58.974 3.795 30.271 1.00 27.50 75 VAL A C 1
ATOM 533 O O . VAL A 1 75 ? -59.935 3.156 30.680 1.00 27.50 75 VAL A O 1
ATOM 536 N N . LYS A 1 76 ? -57.909 4.052 31.058 1.00 26.33 76 LYS A N 1
ATOM 537 C CA . LYS A 1 76 ? -58.012 4.783 32.346 1.00 26.33 76 LYS A CA 1
ATOM 538 C C . LYS A 1 76 ? -56.660 5.286 32.879 1.00 26.33 76 LYS A C 1
ATOM 540 O O . LYS A 1 76 ? -55.744 4.527 33.165 1.00 26.33 76 LYS A O 1
ATOM 545 N N . LYS A 1 77 ? -56.589 6.617 33.016 1.00 27.52 77 LYS A N 1
ATOM 546 C CA . LYS A 1 77 ? -55.610 7.395 33.793 1.00 27.52 77 LYS A CA 1
ATOM 547 C C . LYS A 1 77 ? -55.895 7.221 35.290 1.00 27.52 77 LYS A C 1
ATOM 549 O O . LYS A 1 77 ? -57.059 7.237 35.677 1.00 27.52 77 LYS A O 1
ATOM 554 N N . ALA A 1 78 ? -54.854 7.188 36.120 1.00 26.16 78 ALA A N 1
ATOM 555 C CA . ALA A 1 78 ? -54.968 7.311 37.573 1.00 26.16 78 ALA A CA 1
ATOM 556 C C . ALA A 1 78 ? -53.979 8.355 38.124 1.00 26.16 78 ALA A C 1
ATOM 558 O O . ALA A 1 78 ? -52.803 8.379 37.764 1.00 26.16 78 ALA A O 1
ATOM 559 N N . LYS A 1 79 ? -54.490 9.229 38.994 1.00 25.78 79 LYS A N 1
ATOM 560 C CA . LYS A 1 79 ? -53.797 10.147 39.919 1.00 25.78 79 LYS A CA 1
ATOM 561 C C . LYS A 1 79 ? -54.857 10.595 40.949 1.00 25.78 79 LYS A C 1
ATOM 563 O O . LYS A 1 79 ? -56.026 10.636 40.573 1.00 25.78 79 LYS A O 1
ATOM 568 N N . PRO A 1 80 ? -54.502 11.148 42.119 1.00 33.09 80 PRO A N 1
ATOM 569 C CA . PRO A 1 80 ? -53.658 10.659 43.216 1.00 33.09 80 PRO A CA 1
ATOM 570 C C . PRO A 1 80 ? -54.473 10.539 44.535 1.00 33.09 80 PRO A C 1
ATOM 572 O O . PRO A 1 80 ? -55.537 11.140 44.661 1.00 33.09 80 PRO A O 1
ATOM 575 N N . VAL A 1 81 ? -53.965 9.842 45.560 1.00 30.06 81 VAL A N 1
ATOM 576 C CA . VAL A 1 81 ? -54.552 9.854 46.922 1.00 30.06 81 VAL A CA 1
ATOM 577 C C . VAL A 1 81 ? -53.551 10.435 47.924 1.00 30.06 81 VAL A C 1
ATOM 579 O O . VAL A 1 81 ? -52.358 10.141 47.871 1.00 30.06 81 VAL A O 1
ATOM 582 N N . LYS A 1 82 ? -54.055 11.313 48.800 1.00 28.06 82 LYS A N 1
ATOM 583 C CA . LYS A 1 82 ? -53.345 12.016 49.876 1.00 28.06 82 LYS A CA 1
ATOM 584 C C . LYS A 1 82 ? -53.159 11.124 51.114 1.00 28.06 82 LYS A C 1
ATOM 586 O O . LYS A 1 82 ? -54.119 10.514 51.558 1.00 28.06 82 LYS A O 1
ATOM 591 N N . GLY A 1 83 ? -51.972 11.225 51.716 1.00 26.98 83 GLY A N 1
ATOM 592 C CA . GLY A 1 83 ? -51.773 11.444 53.155 1.00 26.98 83 GLY A CA 1
ATOM 593 C C . GLY A 1 83 ? -51.956 10.272 54.124 1.00 26.98 83 GLY A C 1
ATOM 594 O O . GLY A 1 83 ? -53.068 9.983 54.538 1.00 26.98 83 GLY A O 1
ATOM 595 N N . ALA A 1 84 ? -50.837 9.753 54.633 1.00 28.22 84 ALA A N 1
ATOM 596 C CA . ALA A 1 84 ? -50.691 9.385 56.042 1.00 28.22 84 ALA A CA 1
ATOM 597 C C . ALA A 1 84 ? -49.207 9.503 56.421 1.00 28.22 84 ALA A C 1
ATOM 599 O O . ALA A 1 84 ? -48.344 8.864 55.823 1.00 28.22 84 ALA A O 1
ATOM 600 N N . VAL A 1 85 ? -48.921 10.395 57.368 1.00 29.06 85 VAL A N 1
ATOM 601 C CA . VAL A 1 85 ? -47.603 10.614 57.966 1.00 29.06 85 VAL A CA 1
ATOM 602 C C . VAL A 1 85 ? -47.380 9.512 58.996 1.00 29.06 85 VAL A C 1
ATOM 604 O O . VAL A 1 85 ? -48.166 9.389 59.931 1.00 29.06 85 VAL A O 1
ATOM 607 N N . VAL A 1 86 ? -46.313 8.731 58.837 1.00 30.31 86 VAL A N 1
ATOM 608 C CA . VAL A 1 86 ? -45.779 7.863 59.890 1.00 30.31 86 VAL A CA 1
ATOM 609 C C . VAL A 1 86 ? -44.299 8.181 60.026 1.00 30.31 86 VAL A C 1
ATOM 611 O O . VAL A 1 86 ? -43.501 7.961 59.117 1.00 30.31 86 VAL A O 1
ATOM 614 N N . THR A 1 87 ? -43.962 8.780 61.160 1.00 28.97 87 THR A N 1
ATOM 615 C CA . THR A 1 87 ? -42.612 9.137 61.576 1.00 28.97 87 THR A CA 1
ATOM 616 C C . THR A 1 87 ? -41.934 7.889 62.135 1.00 28.97 87 THR A C 1
ATOM 618 O O . THR A 1 87 ? -42.277 7.434 63.222 1.00 28.97 87 THR A O 1
ATOM 621 N N . THR A 1 88 ? -40.950 7.347 61.422 1.00 30.28 88 THR A N 1
ATOM 622 C CA . THR A 1 88 ? -39.983 6.393 61.985 1.00 30.28 88 THR A CA 1
ATOM 623 C C . THR A 1 88 ? -38.587 6.804 61.550 1.00 30.28 88 THR A C 1
ATOM 625 O O . THR A 1 88 ? -38.250 6.749 60.370 1.00 30.28 88 THR A O 1
ATOM 628 N N . ALA A 1 89 ? -37.797 7.260 62.520 1.00 34.00 89 ALA A N 1
ATOM 629 C CA . ALA A 1 89 ? -36.379 7.537 62.369 1.00 34.00 89 ALA A CA 1
ATOM 630 C C . ALA A 1 89 ? -35.593 6.218 62.283 1.00 34.00 89 ALA A C 1
ATOM 632 O O . ALA A 1 89 ? -35.744 5.349 63.140 1.00 34.00 89 ALA A O 1
ATOM 633 N N . ALA A 1 90 ? -34.755 6.092 61.256 1.00 27.70 90 ALA A N 1
ATOM 634 C CA . ALA A 1 90 ? -33.724 5.067 61.086 1.00 27.70 90 ALA A CA 1
ATOM 635 C C . ALA A 1 90 ? -32.605 5.655 60.187 1.00 27.70 90 ALA A C 1
ATOM 637 O O . ALA A 1 90 ? -32.854 6.639 59.491 1.00 27.70 90 ALA A O 1
ATOM 638 N N . PRO A 1 91 ? -31.366 5.147 60.276 1.00 33.56 91 PRO A N 1
ATOM 639 C CA . PRO A 1 91 ? -30.153 5.954 60.415 1.00 33.56 91 PRO A CA 1
ATOM 640 C C . PRO A 1 91 ? -29.632 6.566 59.110 1.00 33.56 91 PRO A C 1
ATOM 642 O O . PRO A 1 91 ? -29.856 6.050 58.019 1.00 33.56 91 PRO A O 1
ATOM 645 N N . ALA A 1 92 ? -28.886 7.663 59.262 1.00 31.92 92 ALA A N 1
ATOM 646 C CA . ALA A 1 92 ? -28.143 8.318 58.196 1.00 31.92 92 ALA A CA 1
ATOM 647 C C . ALA A 1 92 ? -27.135 7.345 57.566 1.00 31.92 92 ALA A C 1
ATOM 649 O O . ALA A 1 92 ? -26.147 6.965 58.188 1.00 31.92 92 ALA A O 1
ATOM 650 N N . THR A 1 93 ? -27.395 6.941 56.327 1.00 33.88 93 THR A N 1
ATOM 651 C CA . THR A 1 93 ? -26.372 6.407 55.433 1.00 33.88 93 THR A CA 1
ATOM 652 C C . THR A 1 93 ? -25.550 7.575 54.913 1.00 33.88 93 THR A C 1
ATOM 654 O O . THR A 1 93 ? -26.109 8.485 54.293 1.00 33.88 93 THR A O 1
ATOM 657 N N . ASP A 1 94 ? -24.246 7.541 55.169 1.00 35.53 94 ASP A N 1
ATOM 658 C CA . ASP A 1 94 ? -23.269 8.447 54.579 1.00 35.53 94 ASP A CA 1
ATOM 659 C C . ASP A 1 94 ? -23.451 8.481 53.058 1.00 35.53 94 ASP A C 1
ATOM 661 O O . ASP A 1 94 ? -23.216 7.501 52.348 1.00 35.53 94 ASP A O 1
ATOM 665 N N . VAL A 1 95 ? -23.913 9.623 52.553 1.00 33.84 95 VAL A N 1
ATOM 666 C CA . VAL A 1 95 ? -23.822 9.939 51.133 1.00 33.84 95 VAL A CA 1
ATOM 667 C C . VAL A 1 95 ? -22.344 10.165 50.869 1.00 33.84 95 VAL A C 1
ATOM 669 O O . VAL A 1 95 ? -21.792 11.198 51.248 1.00 33.84 95 VAL A O 1
ATOM 672 N N . GLU A 1 96 ? -21.696 9.187 50.243 1.00 35.38 96 GLU A N 1
ATOM 673 C CA . GLU A 1 96 ? -20.379 9.368 49.652 1.00 35.38 96 GLU A CA 1
ATOM 674 C C . GLU A 1 96 ? -20.506 10.488 48.612 1.00 35.38 96 GLU A C 1
ATOM 676 O O . GLU A 1 96 ? -21.029 10.311 47.508 1.00 35.38 96 GLU A O 1
ATOM 681 N N . VAL A 1 97 ? -20.125 11.701 49.018 1.00 31.66 97 VAL A N 1
ATOM 682 C CA . VAL A 1 97 ? -20.040 12.859 48.139 1.00 31.66 97 VAL A CA 1
ATOM 683 C C . VAL A 1 97 ? -18.967 12.523 47.118 1.00 31.66 97 VAL A C 1
ATOM 685 O O . VAL A 1 97 ? -17.777 12.658 47.391 1.00 31.66 97 VAL A O 1
ATOM 688 N N . ILE A 1 98 ? -19.394 12.064 45.941 1.00 35.25 98 ILE A N 1
ATOM 689 C CA . ILE A 1 98 ? -18.527 11.953 44.773 1.00 35.25 98 ILE A CA 1
ATOM 690 C C . ILE A 1 98 ? -17.918 13.349 44.587 1.00 35.25 98 ILE A C 1
ATOM 692 O O . ILE A 1 98 ? -18.672 14.299 44.341 1.00 35.25 98 ILE A O 1
ATOM 696 N N . PRO A 1 99 ? -16.594 13.523 44.751 1.00 34.06 99 PRO A N 1
ATOM 697 C CA . PRO A 1 99 ? -15.983 14.830 44.602 1.00 34.06 99 PRO A CA 1
ATOM 698 C C . PRO A 1 99 ? -16.303 15.345 43.201 1.00 34.06 99 PRO A C 1
ATOM 700 O O . PRO A 1 99 ? -16.104 14.643 42.204 1.00 34.06 99 PRO A O 1
ATOM 703 N N . ALA A 1 100 ? -16.847 16.563 43.137 1.00 30.30 100 ALA A N 1
ATOM 704 C CA . ALA A 1 100 ? -17.149 17.214 41.875 1.00 30.30 100 ALA A CA 1
ATOM 705 C C . ALA A 1 100 ? -15.894 17.172 40.984 1.00 30.30 100 ALA A C 1
ATOM 707 O O . ALA A 1 100 ? -14.793 17.456 41.474 1.00 30.30 100 ALA A O 1
ATOM 708 N N . PRO A 1 101 ? -16.021 16.793 39.698 1.00 41.41 101 PRO A N 1
ATOM 709 C CA . PRO A 1 101 ? -14.877 16.759 38.804 1.00 41.41 101 PRO A CA 1
ATOM 710 C C . PRO A 1 101 ? -14.202 18.139 38.797 1.00 41.41 101 PRO A C 1
ATOM 712 O O . PRO A 1 101 ? -14.902 19.155 38.843 1.00 41.41 101 PRO A O 1
ATOM 715 N N . PRO A 1 102 ? -12.857 18.195 38.761 1.00 47.06 102 PRO A N 1
ATOM 716 C CA . PRO A 1 102 ? -12.133 19.457 38.787 1.00 47.06 102 PRO A CA 1
ATOM 717 C C . PRO A 1 102 ? -12.658 20.392 37.688 1.00 47.06 102 PRO A C 1
ATOM 719 O O . PRO A 1 102 ? -12.984 19.913 36.593 1.00 47.06 102 PRO A O 1
ATOM 722 N N . PRO A 1 103 ? -12.758 21.707 37.962 1.00 53.06 103 PRO A N 1
ATOM 723 C CA . PRO A 1 103 ? -13.277 22.659 36.995 1.00 53.06 103 PRO A CA 1
ATOM 724 C C . PRO A 1 103 ? -12.472 22.565 35.691 1.00 53.06 103 PRO A C 1
ATOM 726 O O . PRO A 1 103 ? -11.244 22.415 35.736 1.00 53.06 103 PRO A O 1
ATOM 729 N N . PRO A 1 104 ? -13.139 22.613 34.523 1.00 62.28 104 PRO A N 1
ATOM 730 C CA . PRO A 1 104 ? -12.447 22.547 33.248 1.00 62.28 104 PRO A CA 1
ATOM 731 C C . PRO A 1 104 ? -11.390 23.661 33.147 1.00 62.28 104 PRO A C 1
ATOM 733 O O . PRO A 1 104 ? -11.599 24.745 33.698 1.00 62.28 104 PRO A O 1
ATOM 736 N N . PRO A 1 105 ? -10.267 23.428 32.439 1.00 68.25 105 PRO A N 1
ATOM 737 C CA . PRO A 1 105 ? -9.217 24.432 32.279 1.00 68.25 105 PRO A CA 1
ATOM 738 C C . PRO A 1 105 ? -9.792 25.762 31.779 1.00 68.25 105 PRO A C 1
ATOM 740 O O . PRO A 1 105 ? -10.643 25.758 30.889 1.00 68.25 105 PRO A O 1
ATOM 743 N N . ALA A 1 106 ? -9.314 26.896 32.299 1.00 73.12 106 ALA A N 1
ATOM 744 C CA . ALA A 1 106 ? -9.792 28.220 31.888 1.00 73.12 106 ALA A CA 1
ATOM 745 C C . ALA A 1 106 ? -9.668 28.431 30.365 1.00 73.12 106 ALA A C 1
ATOM 747 O O . ALA A 1 106 ? -10.512 29.067 29.739 1.00 73.12 106 ALA A O 1
ATOM 748 N N . GLU A 1 107 ? -8.657 27.826 29.738 1.00 79.69 107 GLU A N 1
ATOM 749 C CA . GLU A 1 107 ? -8.448 27.855 28.292 1.00 79.69 107 GLU A CA 1
ATOM 750 C C . GLU A 1 107 ? -9.539 27.129 27.489 1.00 79.69 107 GLU A C 1
ATOM 752 O O . GLU A 1 107 ? -9.738 27.458 26.317 1.00 79.69 107 GLU A O 1
ATOM 757 N N . LEU A 1 108 ? -10.263 26.176 28.092 1.00 83.00 108 LEU A N 1
ATOM 758 C CA . LEU A 1 108 ? -11.411 25.534 27.450 1.00 83.00 108 LEU A CA 1
ATOM 759 C C . LEU A 1 108 ? -12.545 26.542 27.245 1.00 83.00 108 LEU A C 1
ATOM 761 O O . LEU A 1 108 ? -13.181 26.523 26.196 1.00 83.00 108 LEU A O 1
ATOM 765 N N . GLN A 1 109 ? -12.756 27.457 28.199 1.00 81.25 109 GLN A N 1
ATOM 766 C CA . GLN A 1 109 ? -13.829 28.457 28.127 1.00 81.25 109 GLN A CA 1
ATOM 767 C C . GLN A 1 109 ? -13.633 29.477 26.997 1.00 81.25 109 GLN A C 1
ATOM 769 O O . GLN A 1 109 ? -14.591 30.102 26.554 1.00 81.25 109 GLN A O 1
ATOM 774 N N . VAL A 1 110 ? -12.399 29.638 26.513 1.00 85.12 110 VAL A N 1
ATOM 775 C CA . VAL A 1 110 ? -12.047 30.576 25.431 1.00 85.12 110 VAL A CA 1
ATOM 776 C C . VAL A 1 110 ? -11.912 29.854 24.076 1.00 85.12 110 VAL A C 1
ATOM 778 O O . VAL A 1 110 ? -11.649 30.475 23.039 1.00 85.12 110 VAL A O 1
ATOM 781 N N . CYS A 1 111 ? -12.062 28.527 24.049 1.00 87.62 111 CYS A N 1
ATOM 782 C CA . CYS A 1 111 ? -11.914 27.743 22.832 1.00 87.62 111 CYS A CA 1
ATOM 783 C C . CYS A 1 111 ? -13.241 27.618 22.074 1.00 87.62 111 CYS A C 1
ATOM 785 O O . CYS A 1 111 ? -14.201 27.062 22.585 1.00 87.62 111 CYS A O 1
ATOM 787 N N . ASN A 1 112 ? -13.250 28.056 20.812 1.00 86.25 112 ASN A N 1
ATOM 788 C CA . ASN A 1 112 ? -14.366 27.866 19.881 1.00 86.25 112 ASN A CA 1
ATOM 789 C C . ASN A 1 112 ? -13.936 26.874 18.790 1.00 86.25 112 ASN A C 1
ATOM 791 O O . ASN A 1 112 ? -13.422 27.280 17.742 1.00 86.25 112 ASN A O 1
ATOM 795 N N . GLY A 1 113 ? -14.052 25.574 19.076 1.00 90.31 113 GLY A N 1
ATOM 796 C CA . GLY A 1 113 ? -13.608 24.495 18.191 1.00 90.31 113 GLY A CA 1
ATOM 797 C C . GLY A 1 113 ? -13.269 23.201 18.936 1.00 90.31 113 GLY A C 1
ATOM 798 O O . GLY A 1 113 ? -13.971 22.803 19.858 1.00 90.31 113 GLY A O 1
ATOM 799 N N . VAL A 1 114 ? -12.185 22.532 18.546 1.00 92.94 114 VAL A N 1
ATOM 800 C CA . VAL A 1 114 ? -11.738 21.280 19.178 1.00 92.94 114 VAL A CA 1
ATOM 801 C C . VAL A 1 114 ? -10.585 21.568 20.127 1.00 92.94 114 VAL A C 1
ATOM 803 O O . VAL A 1 114 ? -9.509 21.999 19.705 1.00 92.94 114 VAL A O 1
ATOM 806 N N . PHE A 1 115 ? -10.807 21.313 21.409 1.00 94.12 115 PHE A N 1
ATOM 807 C CA . PHE A 1 115 ? -9.833 21.510 22.467 1.00 94.12 115 PHE A CA 1
ATOM 808 C C . PHE A 1 115 ? -9.093 20.205 22.759 1.00 94.12 115 PHE A C 1
ATOM 810 O O . PHE A 1 115 ? -9.707 19.196 23.101 1.00 94.12 115 PHE A O 1
ATOM 817 N N . LEU A 1 116 ? -7.772 20.227 22.606 1.00 94.62 116 LEU A N 1
ATOM 818 C CA . LEU A 1 116 ? -6.884 19.101 22.866 1.00 94.62 116 LEU A CA 1
ATOM 819 C C . LEU A 1 116 ? -6.028 19.386 24.091 1.00 94.62 116 LEU A C 1
ATOM 821 O O . LEU A 1 116 ? -5.398 20.445 24.174 1.00 94.62 116 LEU A O 1
ATOM 825 N N . THR A 1 117 ? -5.917 18.403 24.977 1.00 94.56 117 THR A N 1
ATOM 826 C CA . THR A 1 117 ? -4.969 18.433 26.091 1.00 94.56 117 THR A CA 1
ATOM 827 C C . THR A 1 117 ? -4.143 17.162 26.155 1.00 94.56 117 THR A C 1
ATOM 829 O O . THR A 1 117 ? -4.617 16.085 25.807 1.00 94.56 117 THR A O 1
ATOM 832 N N . TYR A 1 118 ? -2.912 17.286 26.635 1.00 95.69 118 TYR A N 1
ATOM 833 C CA . TYR A 1 118 ? -2.090 16.166 27.082 1.00 95.69 118 TYR A CA 1
ATOM 834 C C . TYR A 1 118 ? -1.511 16.516 28.444 1.00 95.69 118 TYR A C 1
ATOM 836 O O . TYR A 1 118 ? -0.825 17.528 28.568 1.00 95.69 118 TYR A O 1
ATOM 844 N N . THR A 1 119 ? -1.754 15.682 29.442 1.00 94.88 119 THR A N 1
ATOM 845 C CA . THR A 1 119 ? -1.303 15.884 30.815 1.00 94.88 119 THR A CA 1
ATOM 846 C C . THR A 1 119 ? -0.448 14.707 31.247 1.00 94.88 119 THR A C 1
ATOM 848 O O . THR A 1 119 ? -0.874 13.555 31.178 1.00 94.88 119 THR A O 1
ATOM 851 N N . LEU A 1 120 ? 0.766 14.995 31.710 1.00 93.88 120 LEU A N 1
ATOM 852 C CA . LEU A 1 120 ? 1.577 14.021 32.429 1.00 93.88 120 LEU A CA 1
ATOM 853 C C . LEU A 1 120 ? 1.046 13.916 33.865 1.00 93.88 120 LEU A C 1
ATOM 855 O O . LEU A 1 120 ? 1.053 14.914 34.585 1.00 93.88 120 LEU A O 1
ATOM 859 N N . ILE A 1 121 ? 0.594 12.725 34.261 1.00 93.19 121 ILE A N 1
ATOM 860 C CA . ILE A 1 121 ? 0.017 12.467 35.588 1.00 93.19 121 ILE A CA 1
ATOM 861 C C . ILE A 1 121 ? 1.118 12.067 36.565 1.00 93.19 121 ILE A C 1
ATOM 863 O O . ILE A 1 121 ? 1.293 12.704 37.598 1.00 93.19 121 ILE A O 1
ATOM 867 N N . SER A 1 122 ? 1.876 11.026 36.228 1.00 91.94 122 SER A N 1
ATOM 868 C CA . SER A 1 122 ? 2.943 10.514 37.084 1.00 91.94 122 SER A CA 1
ATOM 869 C C . SER A 1 122 ? 4.130 10.046 36.262 1.00 91.94 122 SER A C 1
ATOM 871 O O . SER A 1 122 ? 4.008 9.705 35.080 1.00 91.94 122 SER A O 1
ATOM 873 N N . ARG A 1 123 ? 5.300 10.059 36.900 1.00 92.00 123 ARG A N 1
ATOM 874 C CA . ARG A 1 123 ? 6.534 9.526 36.345 1.00 92.00 123 ARG A CA 1
ATOM 875 C C . ARG A 1 123 ? 7.393 8.974 37.469 1.00 92.00 123 ARG A C 1
ATOM 877 O O . ARG A 1 123 ? 7.741 9.705 38.390 1.00 92.00 123 ARG A O 1
ATOM 884 N N . GLU A 1 124 ? 7.776 7.715 37.346 1.00 92.00 124 GLU A N 1
ATOM 885 C CA . GLU A 1 124 ? 8.520 6.991 38.367 1.00 92.00 124 GLU A CA 1
ATOM 886 C C . GLU A 1 124 ? 9.679 6.237 37.730 1.00 92.00 124 GLU A C 1
ATOM 888 O O . GLU A 1 124 ? 9.617 5.796 36.582 1.00 92.00 124 GLU A O 1
ATOM 893 N N . LYS A 1 125 ? 10.784 6.131 38.461 1.00 90.94 125 LYS A N 1
ATOM 894 C CA . LYS A 1 125 ? 11.963 5.407 37.997 1.00 90.94 125 LYS A CA 1
ATOM 895 C C . LYS A 1 125 ? 11.666 3.909 38.014 1.00 90.94 125 LYS A C 1
ATOM 897 O O . LYS A 1 125 ? 11.243 3.390 39.041 1.00 90.94 125 LYS A O 1
ATOM 902 N N . GLU A 1 126 ? 11.929 3.215 36.911 1.00 90.06 126 GLU A N 1
ATOM 903 C CA . GLU A 1 126 ? 11.667 1.774 36.795 1.00 90.06 126 GLU A CA 1
ATOM 904 C C . GLU A 1 126 ? 12.953 0.956 36.603 1.00 90.06 126 GLU A C 1
ATOM 906 O O . GLU A 1 126 ? 14.033 1.493 36.336 1.00 90.06 126 GLU A O 1
ATOM 911 N N . TYR A 1 127 ? 12.845 -0.360 36.776 1.00 89.50 127 TYR A N 1
ATOM 912 C CA . TYR A 1 127 ? 13.961 -1.283 36.589 1.00 89.50 127 TYR A CA 1
ATOM 913 C C . TYR A 1 127 ? 14.331 -1.443 35.097 1.00 89.50 127 TYR A C 1
ATOM 915 O O . TYR A 1 127 ? 13.451 -1.386 34.241 1.00 89.50 127 TYR A O 1
ATOM 923 N N . PRO A 1 128 ? 15.611 -1.710 34.764 1.00 88.88 128 PRO A N 1
ATOM 924 C CA . PRO A 1 128 ? 16.753 -1.787 35.671 1.00 88.88 128 PRO A CA 1
ATOM 925 C C . PRO A 1 128 ? 17.253 -0.399 36.092 1.00 88.88 128 PRO A C 1
ATOM 927 O O . PRO A 1 128 ? 17.254 0.557 35.314 1.00 88.88 128 PRO A O 1
ATOM 930 N N . PHE A 1 129 ? 17.748 -0.295 37.326 1.00 89.75 129 PHE A N 1
ATOM 931 C CA . PHE A 1 129 ? 18.377 0.932 37.804 1.00 89.75 129 PHE A CA 1
ATOM 932 C C . PHE A 1 129 ? 19.810 1.028 37.285 1.00 89.75 129 PHE A C 1
ATOM 934 O O . PHE A 1 129 ? 20.703 0.299 37.716 1.00 89.75 129 PHE A O 1
ATOM 941 N N . VAL A 1 130 ? 20.034 1.946 36.349 1.00 87.62 130 VAL A N 1
ATOM 942 C CA . VAL A 1 130 ? 21.324 2.141 35.685 1.00 87.62 130 VAL A CA 1
ATOM 943 C C . VAL A 1 130 ? 21.975 3.447 36.126 1.00 87.62 130 VAL A C 1
ATOM 945 O O . VAL A 1 130 ? 21.317 4.455 36.375 1.00 87.62 130 VAL A O 1
ATOM 948 N N . LYS A 1 131 ? 23.312 3.451 36.183 1.00 84.06 131 LYS A N 1
ATOM 949 C CA . LYS A 1 131 ? 24.088 4.662 36.506 1.00 84.06 131 LYS A CA 1
ATOM 950 C C . LYS A 1 131 ? 24.011 5.714 35.392 1.00 84.06 131 LYS A C 1
ATOM 952 O O . LYS A 1 131 ? 24.084 6.910 35.662 1.00 84.06 131 LYS A O 1
ATOM 957 N N . ASN A 1 132 ? 23.858 5.283 34.136 1.00 85.19 132 ASN A N 1
ATOM 958 C CA . ASN A 1 132 ? 23.749 6.186 32.993 1.00 85.19 132 ASN A CA 1
ATOM 959 C C . ASN A 1 132 ? 22.329 6.770 32.892 1.00 85.19 132 ASN A C 1
ATOM 961 O O . ASN A 1 132 ? 21.409 6.093 32.431 1.00 85.19 132 ASN A O 1
ATOM 965 N N . LYS A 1 133 ? 22.175 8.050 33.258 1.00 80.62 133 LYS A N 1
ATOM 966 C CA . LYS A 1 133 ? 20.890 8.775 33.254 1.00 80.62 133 LYS A CA 1
ATOM 967 C C . LYS A 1 133 ? 20.162 8.742 31.905 1.00 80.62 133 LYS A C 1
ATOM 969 O O . LYS A 1 133 ? 18.938 8.708 31.888 1.00 80.62 133 LYS A O 1
ATOM 974 N N . SER A 1 134 ? 20.881 8.709 30.781 1.00 82.06 134 SER A N 1
ATOM 975 C CA . SER A 1 134 ? 20.263 8.681 29.447 1.00 82.06 134 SER A CA 1
ATOM 976 C C . SER A 1 134 ? 19.631 7.332 29.098 1.00 82.06 134 SER A C 1
ATOM 978 O O . SER A 1 134 ? 18.723 7.272 28.266 1.00 82.06 134 SER A O 1
ATOM 980 N N . ASN A 1 135 ? 20.102 6.260 29.738 1.00 85.38 135 ASN A N 1
ATOM 981 C CA . ASN A 1 135 ? 19.604 4.896 29.561 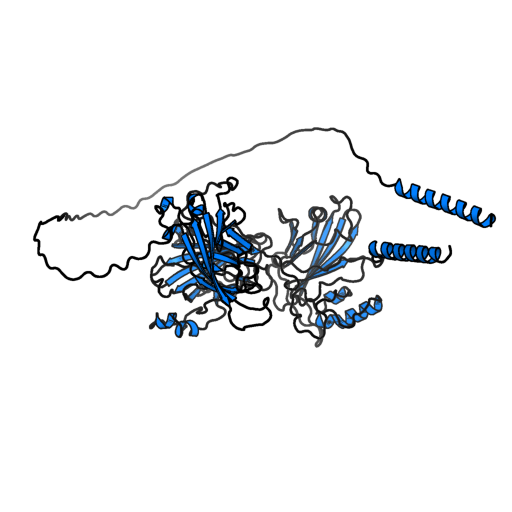1.00 85.38 135 ASN A CA 1
ATOM 982 C C . ASN A 1 135 ? 18.653 4.465 30.683 1.00 85.38 135 ASN A C 1
ATOM 984 O O . ASN A 1 135 ? 18.084 3.383 30.595 1.00 85.38 135 ASN A O 1
ATOM 988 N N . GLN A 1 136 ? 18.480 5.291 31.719 1.00 91.12 136 GLN A N 1
ATOM 989 C CA . GLN A 1 136 ? 17.523 5.024 32.782 1.00 91.12 136 GLN A CA 1
ATOM 990 C C . GLN A 1 136 ? 16.099 5.134 32.240 1.00 91.12 136 GLN A C 1
ATOM 992 O O . GLN A 1 136 ? 15.711 6.180 31.712 1.00 91.12 136 GLN A O 1
ATOM 997 N N . ALA A 1 137 ? 15.346 4.049 32.397 1.00 91.12 137 ALA A N 1
ATOM 998 C CA . ALA A 1 137 ? 13.937 3.983 32.059 1.00 91.12 137 ALA A CA 1
ATOM 999 C C . ALA A 1 137 ? 13.083 4.578 33.189 1.00 91.12 137 ALA A C 1
ATOM 1001 O O . ALA A 1 137 ? 13.438 4.487 34.373 1.00 91.12 137 ALA A O 1
ATOM 1002 N N . TYR A 1 138 ? 11.973 5.204 32.812 1.00 93.19 138 TYR A N 1
ATOM 1003 C CA . TYR A 1 138 ? 10.959 5.708 33.731 1.00 93.19 138 TYR A CA 1
ATOM 1004 C C . TYR A 1 138 ? 9.579 5.313 33.230 1.00 93.19 138 TYR A C 1
ATOM 1006 O O . TYR A 1 138 ? 9.229 5.658 32.098 1.00 93.19 138 TYR A O 1
ATOM 1014 N N . ALA A 1 139 ? 8.795 4.682 34.098 1.00 93.75 139 ALA A N 1
ATOM 1015 C CA . ALA A 1 139 ? 7.378 4.474 33.873 1.00 93.75 139 ALA A CA 1
ATOM 1016 C C . ALA A 1 139 ? 6.661 5.826 33.943 1.00 93.75 139 ALA A C 1
ATOM 1018 O O . ALA A 1 139 ? 6.943 6.645 34.821 1.00 93.75 139 ALA A O 1
ATOM 1019 N N . PHE A 1 140 ? 5.732 6.076 33.029 1.00 94.19 140 PHE A N 1
ATOM 1020 C CA . PHE A 1 140 ? 4.881 7.255 33.048 1.00 94.19 140 PHE A CA 1
ATOM 1021 C C . PHE A 1 140 ? 3.414 6.878 32.879 1.00 94.19 140 PHE A C 1
ATOM 1023 O O . PHE A 1 140 ? 3.067 5.935 32.162 1.00 94.19 140 PHE A O 1
ATOM 1030 N N . THR A 1 141 ? 2.562 7.678 33.512 1.00 95.75 141 THR A N 1
ATOM 1031 C CA . THR A 1 141 ? 1.122 7.699 33.260 1.00 95.75 141 THR A CA 1
ATOM 1032 C C . THR A 1 141 ? 0.757 9.069 32.718 1.00 95.75 141 THR A C 1
ATOM 1034 O O . THR A 1 141 ? 1.165 10.098 33.267 1.00 95.75 141 THR A O 1
ATOM 1037 N N . SER A 1 142 ? -0.003 9.105 31.632 1.00 95.19 142 SER A N 1
ATOM 1038 C CA . SER A 1 142 ? -0.492 10.348 31.046 1.00 95.19 142 SER A CA 1
ATOM 1039 C C . SER A 1 142 ? -1.937 10.225 30.591 1.00 95.19 142 SER A C 1
ATOM 1041 O O . SER A 1 142 ? -2.477 9.132 30.425 1.00 95.19 142 SER A O 1
ATOM 1043 N N . GLN A 1 143 ? -2.576 11.375 30.415 1.00 95.94 143 GLN A N 1
ATOM 1044 C CA . GLN A 1 143 ? -3.937 11.476 29.917 1.00 95.94 143 GLN A CA 1
ATOM 1045 C C . GLN A 1 143 ? -3.984 12.481 28.774 1.00 95.94 143 GLN A C 1
ATOM 1047 O O . GLN A 1 143 ? -3.554 13.623 28.925 1.00 95.94 143 GLN A O 1
ATOM 1052 N N . ALA A 1 144 ? -4.520 12.063 27.633 1.00 95.19 144 ALA A N 1
ATOM 1053 C CA . ALA A 1 144 ? -4.911 12.975 26.570 1.00 95.19 144 ALA A CA 1
ATOM 1054 C C . ALA A 1 144 ? -6.426 13.180 26.595 1.00 95.19 144 ALA A C 1
ATOM 1056 O O . ALA A 1 144 ? -7.176 12.253 26.888 1.00 95.19 144 ALA A O 1
ATOM 1057 N N . THR A 1 145 ? -6.880 14.383 26.267 1.00 93.88 145 THR A N 1
ATOM 1058 C CA . THR A 1 145 ? -8.309 14.698 26.207 1.00 93.88 145 THR A CA 1
ATOM 1059 C C . THR A 1 145 ? -8.604 15.418 24.906 1.00 93.88 145 THR A C 1
ATOM 1061 O O . THR A 1 145 ? -7.876 16.338 24.529 1.00 93.88 145 THR A O 1
ATOM 1064 N N . ILE A 1 146 ? -9.668 15.006 24.224 1.00 93.69 146 ILE A N 1
ATOM 1065 C CA . ILE A 1 146 ? -10.214 15.711 23.063 1.00 93.69 146 ILE A CA 1
ATOM 1066 C C . ILE A 1 146 ? -11.633 16.122 23.418 1.00 93.69 146 ILE A C 1
ATOM 1068 O O . ILE A 1 146 ? -12.451 15.259 23.718 1.00 93.69 146 ILE A O 1
ATOM 1072 N N . THR A 1 147 ? -11.930 17.416 23.360 1.00 93.38 147 THR A N 1
ATOM 1073 C CA . THR A 1 147 ? -13.255 17.965 23.665 1.00 93.38 147 THR A CA 1
ATOM 1074 C C . THR A 1 147 ? -13.736 18.831 22.511 1.00 93.38 147 THR A C 1
ATOM 1076 O O . THR A 1 147 ? -13.049 19.765 22.098 1.00 93.38 147 THR A O 1
ATOM 1079 N N . ASN A 1 148 ? -14.924 18.541 21.989 1.00 92.81 148 ASN A N 1
ATOM 1080 C CA . ASN A 1 148 ? -15.545 19.313 20.923 1.00 92.81 148 ASN A CA 1
ATOM 1081 C C . ASN A 1 148 ? -16.452 20.415 21.490 1.00 92.81 148 ASN A C 1
ATOM 1083 O O . ASN A 1 148 ? -17.629 20.188 21.751 1.00 92.81 148 ASN A O 1
ATOM 1087 N N . VAL A 1 149 ? -15.910 21.621 21.637 1.00 90.50 149 VAL A N 1
ATOM 1088 C CA . VAL A 1 149 ? -16.653 22.843 21.998 1.00 90.50 149 VAL A CA 1
ATOM 1089 C C . VAL A 1 149 ? -17.005 23.685 20.761 1.00 90.50 149 VAL A C 1
ATOM 1091 O O . VAL A 1 149 ? -17.252 24.883 20.857 1.00 90.50 149 VAL A O 1
ATOM 1094 N N . GLY A 1 150 ? -16.985 23.070 19.575 1.00 86.94 150 GLY A N 1
ATOM 1095 C CA . GLY A 1 150 ? -17.387 23.685 18.315 1.00 86.94 150 GLY A CA 1
ATOM 1096 C C . GLY A 1 150 ? -18.879 23.530 18.015 1.00 86.94 150 GLY A C 1
ATOM 1097 O O . GLY A 1 150 ? -19.637 22.895 18.751 1.00 86.94 150 GLY A O 1
ATOM 1098 N N . ASP A 1 151 ? -19.284 24.100 16.886 1.00 84.12 151 ASP A N 1
ATOM 1099 C CA . ASP A 1 151 ? -20.637 24.063 16.324 1.00 84.12 151 ASP A CA 1
ATOM 1100 C C . ASP A 1 151 ? -20.868 22.897 15.343 1.00 84.12 151 ASP A C 1
ATOM 1102 O O . ASP A 1 151 ? -22.002 22.652 14.932 1.00 84.12 151 ASP A O 1
ATOM 1106 N N . GLU A 1 152 ? -19.824 22.131 15.012 1.00 82.50 152 GLU A N 1
ATOM 1107 C CA . GLU A 1 152 ? -19.884 20.954 14.137 1.00 82.50 152 GLU A CA 1
ATOM 1108 C C . GLU A 1 152 ? -19.355 19.693 14.831 1.00 82.50 152 GLU A C 1
ATOM 1110 O O . GLU A 1 152 ? -18.395 19.735 15.603 1.00 82.50 152 GLU A O 1
ATOM 1115 N N . GLU A 1 153 ? -19.989 18.548 14.568 1.00 84.12 153 GLU A N 1
ATOM 1116 C CA . GLU A 1 153 ? -19.536 17.263 15.107 1.00 84.12 153 GLU A CA 1
ATOM 1117 C C . GLU A 1 153 ? -18.167 16.881 14.528 1.00 84.12 153 GLU A C 1
ATOM 1119 O O . GLU A 1 153 ? -17.928 16.989 13.322 1.00 84.12 153 GLU A O 1
ATOM 1124 N N . VAL A 1 154 ? -17.270 16.365 15.371 1.00 85.75 154 VAL A N 1
ATOM 1125 C CA . VAL A 1 154 ? -15.980 15.836 14.916 1.00 85.75 154 VAL A CA 1
ATOM 1126 C C . VAL A 1 154 ? -16.139 14.347 14.657 1.00 85.75 154 VAL A C 1
ATOM 1128 O O . VAL A 1 154 ? -16.114 13.535 15.579 1.00 85.75 154 VAL A O 1
ATOM 1131 N N . LYS A 1 155 ? -16.300 13.987 13.386 1.00 80.06 155 LYS A N 1
ATOM 1132 C CA . LYS A 1 155 ? -16.426 12.594 12.944 1.00 80.06 155 LYS A CA 1
ATOM 1133 C C . LYS A 1 155 ? -15.059 11.924 12.810 1.00 80.06 155 LYS A C 1
ATOM 1135 O O . LYS A 1 155 ? -14.152 12.513 12.213 1.00 80.06 155 LYS A O 1
ATOM 1140 N N . GLY A 1 156 ? -14.913 10.701 13.323 1.00 76.25 156 GLY A N 1
ATOM 1141 C CA . GLY A 1 156 ? -13.690 9.896 13.228 1.00 76.25 156 GLY A CA 1
ATOM 1142 C C . GLY A 1 156 ? -12.453 10.658 13.703 1.00 76.25 156 GLY A C 1
ATOM 1143 O O . GLY A 1 156 ? -11.517 10.875 12.924 1.00 76.25 156 GLY A O 1
ATOM 1144 N N . TRP A 1 157 ? -12.477 11.173 14.933 1.00 86.56 157 TRP A N 1
ATOM 1145 C CA . TRP A 1 157 ? -11.407 12.034 15.433 1.00 86.56 157 TRP A CA 1
ATOM 1146 C C . TRP A 1 157 ? -10.060 11.295 15.467 1.00 86.56 157 TRP A C 1
ATOM 1148 O O . TRP A 1 157 ? -9.971 10.101 15.758 1.00 86.56 157 TRP A O 1
ATOM 1158 N N . ARG A 1 158 ? -8.991 12.021 15.127 1.00 87.94 158 ARG A N 1
ATOM 1159 C CA . ARG A 1 158 ? -7.611 11.529 15.109 1.00 87.94 158 ARG A CA 1
ATOM 1160 C C . ARG A 1 158 ? -6.688 12.560 15.729 1.00 87.94 158 ARG A C 1
ATOM 1162 O O . ARG A 1 158 ? -6.588 13.685 15.234 1.00 87.94 158 ARG A O 1
ATOM 1169 N N . MET A 1 159 ? -5.979 12.158 16.774 1.00 91.38 159 MET A N 1
ATOM 1170 C CA . MET A 1 159 ? -5.032 13.009 17.486 1.00 91.38 159 MET A CA 1
ATOM 1171 C C . MET A 1 159 ? -3.617 12.473 17.292 1.00 91.38 159 MET A C 1
ATOM 1173 O O . MET A 1 159 ? -3.347 11.301 17.523 1.00 91.38 159 MET A O 1
ATOM 1177 N N . TYR A 1 160 ? -2.701 13.331 16.862 1.00 92.75 160 TYR A N 1
ATOM 1178 C CA . TYR A 1 160 ? -1.278 13.023 16.815 1.00 92.75 160 TYR A CA 1
ATOM 1179 C C . TYR A 1 160 ? -0.603 13.494 18.098 1.00 92.75 160 TYR A C 1
ATOM 1181 O O . TYR A 1 160 ? -0.755 14.658 18.479 1.00 92.75 160 TYR A O 1
ATOM 1189 N N . ILE A 1 161 ? 0.171 12.608 18.721 1.00 94.06 161 ILE A N 1
ATOM 1190 C CA . ILE A 1 161 ? 0.995 12.881 19.896 1.00 94.06 161 ILE A CA 1
ATOM 1191 C C . ILE A 1 161 ? 2.455 12.697 19.488 1.00 94.06 161 ILE A C 1
ATOM 1193 O O . ILE A 1 161 ? 2.897 11.592 19.185 1.00 94.06 161 ILE A O 1
ATOM 1197 N N . GLY A 1 162 ? 3.214 13.791 19.462 1.00 93.19 162 GLY A N 1
ATOM 1198 C CA . GLY A 1 162 ? 4.615 13.801 19.044 1.00 93.19 162 GLY A CA 1
ATOM 1199 C C . GLY A 1 162 ? 5.584 13.408 20.155 1.00 93.19 162 GLY A C 1
ATOM 1200 O O . GLY A 1 162 ? 6.383 14.247 20.555 1.00 93.19 162 GLY A O 1
ATOM 1201 N N . PHE A 1 163 ? 5.505 12.182 20.666 1.00 93.38 163 PHE A N 1
ATOM 1202 C CA . PHE A 1 163 ? 6.516 11.589 21.555 1.00 93.38 163 PHE A CA 1
ATOM 1203 C C . PHE A 1 163 ? 7.949 11.800 21.016 1.00 93.38 163 PHE A C 1
ATOM 1205 O O . PHE A 1 163 ? 8.146 11.877 19.801 1.00 93.38 163 PHE A O 1
ATOM 1212 N N . GLN A 1 164 ? 8.926 11.998 21.908 1.00 92.00 164 GLN A N 1
ATOM 1213 C CA . GLN A 1 164 ? 10.286 12.442 21.541 1.00 92.00 164 GLN A CA 1
ATOM 1214 C C . GLN A 1 164 ? 11.420 11.938 22.458 1.00 92.00 164 GLN A C 1
ATOM 1216 O O . GLN A 1 164 ? 12.585 12.289 22.268 1.00 92.00 164 GLN A O 1
ATOM 1221 N N . HIS A 1 165 ? 11.105 11.120 23.453 1.00 90.69 165 HIS A N 1
ATOM 1222 C CA . HIS A 1 165 ? 11.994 10.603 24.493 1.00 90.69 165 HIS A CA 1
ATOM 1223 C C . HIS A 1 165 ? 12.126 9.068 24.452 1.00 90.69 165 HIS A C 1
ATOM 1225 O O . HIS A 1 165 ? 12.324 8.422 25.483 1.00 90.69 165 HIS A O 1
ATOM 1231 N N . ARG A 1 166 ? 12.059 8.475 23.247 1.00 90.31 166 ARG A N 1
ATOM 1232 C CA . ARG A 1 166 ? 12.097 7.013 23.015 1.00 90.31 166 ARG A CA 1
ATOM 1233 C C . ARG A 1 166 ? 11.013 6.269 23.801 1.00 90.31 166 ARG A C 1
ATOM 1235 O O . ARG A 1 166 ? 11.270 5.237 24.409 1.00 90.31 166 ARG A O 1
ATOM 1242 N N . GLU A 1 167 ? 9.814 6.826 23.805 1.00 92.75 167 GLU A N 1
ATOM 1243 C CA . GLU A 1 167 ? 8.687 6.310 24.562 1.00 92.75 167 GLU A CA 1
ATOM 1244 C C . GLU A 1 167 ? 8.206 4.967 23.999 1.00 92.75 167 GLU A C 1
ATOM 1246 O O . GLU A 1 167 ? 8.159 4.755 22.781 1.00 92.75 167 GLU A O 1
ATOM 1251 N N . ILE A 1 168 ? 7.827 4.075 24.908 1.00 92.44 168 ILE A N 1
ATOM 1252 C CA . ILE A 1 168 ? 7.207 2.781 24.639 1.00 92.44 168 ILE A CA 1
ATOM 1253 C C . ILE A 1 168 ? 5.865 2.778 25.362 1.00 92.44 168 ILE A C 1
ATOM 1255 O O . ILE A 1 168 ? 5.827 2.891 26.583 1.00 92.44 168 ILE A O 1
ATOM 1259 N N . LEU A 1 169 ? 4.760 2.666 24.634 1.00 92.25 169 LEU A N 1
ATOM 1260 C CA . LEU A 1 169 ? 3.435 2.543 25.242 1.00 92.25 169 LEU A CA 1
ATOM 1261 C C . LEU A 1 169 ? 3.150 1.083 25.574 1.00 92.25 169 LEU A C 1
ATOM 1263 O O . LEU A 1 169 ? 3.447 0.206 24.774 1.00 92.25 169 LEU A O 1
ATOM 1267 N N . VAL A 1 170 ? 2.552 0.830 26.732 1.00 92.62 170 VAL A N 1
ATOM 1268 C CA . VAL A 1 170 ? 2.200 -0.517 27.213 1.00 92.62 170 VAL A CA 1
ATOM 1269 C C . VAL A 1 170 ? 0.685 -0.706 27.266 1.00 92.62 170 VAL A C 1
ATOM 1271 O O . VAL A 1 170 ? 0.194 -1.816 27.107 1.00 92.62 170 VAL A O 1
ATOM 1274 N N . SER A 1 171 ? -0.072 0.369 27.469 1.00 90.88 171 SER A N 1
ATOM 1275 C CA . SER A 1 171 ? -1.534 0.334 27.397 1.00 90.88 171 SER A CA 1
ATOM 1276 C C . SER A 1 171 ? -2.093 1.699 27.021 1.00 90.88 171 SER A C 1
ATOM 1278 O O . SER A 1 171 ? -1.451 2.735 27.241 1.00 90.88 171 SER A O 1
ATOM 1280 N N . MET A 1 172 ? -3.288 1.675 26.436 1.00 90.06 172 MET A N 1
ATOM 1281 C CA . MET A 1 172 ? -4.057 2.854 26.078 1.00 90.06 172 MET A CA 1
ATOM 1282 C C . MET A 1 172 ? -5.545 2.550 26.213 1.00 90.06 172 MET A C 1
ATOM 1284 O O . MET A 1 172 ? -6.026 1.586 25.622 1.00 90.06 172 MET A O 1
ATOM 1288 N N . ASP A 1 173 ? -6.258 3.403 26.941 1.00 88.69 173 ASP A N 1
ATOM 1289 C CA . ASP A 1 173 ? -7.695 3.284 27.173 1.00 88.69 173 ASP A CA 1
ATOM 1290 C C . ASP A 1 173 ? -8.435 4.421 26.469 1.00 88.69 173 ASP A C 1
ATOM 1292 O O . ASP A 1 173 ? -7.973 5.559 26.482 1.00 88.69 173 ASP A O 1
ATOM 1296 N N . GLY A 1 174 ? -9.586 4.134 25.855 1.00 84.06 174 GLY A N 1
ATOM 1297 C CA . GLY A 1 174 ? -10.414 5.128 25.149 1.00 84.06 174 GLY A CA 1
ATOM 1298 C C . GLY A 1 174 ? -9.944 5.483 23.729 1.00 84.06 174 GLY A C 1
ATOM 1299 O O . GLY A 1 174 ? -10.623 6.228 23.015 1.00 84.06 174 GLY A O 1
ATOM 1300 N N . ALA A 1 175 ? -8.803 4.946 23.293 1.00 87.06 175 ALA A N 1
ATOM 1301 C CA . ALA A 1 175 ? -8.275 5.104 21.944 1.00 87.06 175 ALA A CA 1
ATOM 1302 C C . ALA A 1 175 ? -7.361 3.937 21.566 1.00 87.06 175 ALA A C 1
ATOM 1304 O O . ALA A 1 175 ? -6.903 3.187 22.424 1.00 87.06 175 ALA A O 1
ATOM 1305 N N . VAL A 1 176 ? -7.052 3.822 20.276 1.00 83.69 176 VAL A N 1
ATOM 1306 C CA . VAL A 1 176 ? -6.020 2.909 19.781 1.00 83.69 176 VAL A CA 1
ATOM 1307 C C . VAL A 1 176 ? -4.994 3.651 18.926 1.00 83.69 176 VAL A C 1
ATOM 1309 O O . VAL A 1 176 ? -5.361 4.556 18.164 1.00 83.69 176 VAL A O 1
ATOM 1312 N N . PRO A 1 177 ? -3.708 3.270 19.000 1.00 84.94 177 PRO A N 1
ATOM 1313 C CA . PRO A 1 177 ? -2.703 3.765 18.078 1.00 84.94 177 PRO A CA 1
ATOM 1314 C C . PRO A 1 177 ? -2.919 3.150 16.688 1.00 84.94 177 PRO A C 1
ATOM 1316 O O . PRO A 1 177 ? -3.117 1.944 16.536 1.00 84.94 177 PRO A O 1
ATOM 1319 N N . ILE A 1 178 ? -2.893 3.995 15.660 1.00 78.00 178 ILE A N 1
ATOM 1320 C CA . ILE A 1 178 ? -3.165 3.615 14.264 1.00 78.00 178 ILE A CA 1
ATOM 1321 C C . ILE A 1 178 ? -1.870 3.230 13.544 1.00 78.00 178 ILE A C 1
ATOM 1323 O O . ILE A 1 178 ? -1.862 2.398 12.642 1.00 78.00 178 ILE A O 1
ATOM 1327 N N . ASP A 1 179 ? -0.774 3.893 13.900 1.00 75.25 179 ASP A N 1
ATOM 1328 C CA . ASP A 1 179 ? 0.531 3.787 13.249 1.00 75.25 179 ASP A CA 1
ATOM 1329 C C . ASP A 1 179 ? 1.575 3.041 14.087 1.00 75.25 179 ASP A C 1
ATOM 1331 O O . ASP A 1 179 ? 2.713 2.911 13.636 1.00 75.25 179 ASP A O 1
ATOM 1335 N N . ALA A 1 180 ? 1.189 2.533 15.258 1.00 73.06 180 ALA A N 1
ATOM 1336 C CA . ALA A 1 180 ? 2.039 1.716 16.113 1.00 73.06 180 ALA A CA 1
ATOM 1337 C C . ALA A 1 180 ? 1.678 0.223 16.011 1.00 73.06 180 ALA A C 1
ATOM 1339 O O . ALA A 1 180 ? 0.559 -0.146 15.643 1.00 73.06 180 ALA A O 1
ATOM 1340 N N . GLU A 1 181 ? 2.652 -0.633 16.322 1.00 69.06 181 GLU A N 1
ATOM 1341 C CA . GLU A 1 181 ? 2.460 -2.082 16.443 1.00 69.06 181 GLU A CA 1
ATOM 1342 C C . GLU A 1 181 ? 1.689 -2.431 17.730 1.00 69.06 181 GLU A C 1
ATOM 1344 O O . GLU A 1 181 ? 1.085 -1.559 18.361 1.00 69.06 181 GLU A O 1
ATOM 1349 N N . ASP A 1 182 ? 1.634 -3.711 18.102 1.00 75.44 182 ASP A N 1
ATOM 1350 C CA . ASP A 1 182 ? 1.030 -4.082 19.382 1.00 75.44 182 ASP A CA 1
ATOM 1351 C C . ASP A 1 182 ? 1.773 -3.511 20.565 1.00 75.44 182 ASP A C 1
ATOM 1353 O O . ASP A 1 182 ? 2.977 -3.267 20.520 1.00 75.44 182 ASP A O 1
ATOM 1357 N N . PHE A 1 183 ? 1.026 -3.338 21.649 1.00 84.31 183 PHE A N 1
ATOM 1358 C CA . PHE A 1 183 ? 1.637 -3.071 22.928 1.00 84.31 183 PHE A CA 1
ATOM 1359 C C . PHE A 1 183 ? 2.481 -4.282 23.370 1.00 84.31 183 PHE A C 1
ATOM 1361 O O . PHE A 1 183 ? 1.997 -5.412 23.286 1.00 84.31 183 PHE A O 1
ATOM 1368 N N . PRO A 1 184 ? 3.714 -4.069 23.862 1.00 88.25 184 PRO A N 1
ATOM 1369 C CA . PRO A 1 184 ? 4.376 -2.777 24.035 1.00 88.25 184 PRO A CA 1
ATOM 1370 C C . PRO A 1 184 ? 4.863 -2.158 22.708 1.00 88.25 184 PRO A C 1
ATOM 1372 O O . PRO A 1 184 ? 5.658 -2.748 21.983 1.00 88.25 184 PRO A O 1
ATOM 1375 N N . ALA A 1 185 ? 4.428 -0.929 22.421 1.00 86.69 185 ALA A N 1
ATOM 1376 C CA . ALA A 1 185 ? 4.612 -0.274 21.132 1.00 86.69 185 ALA A CA 1
ATOM 1377 C C . ALA A 1 185 ? 5.623 0.875 21.227 1.00 86.69 185 ALA A C 1
ATOM 1379 O O . ALA A 1 185 ? 5.429 1.827 21.987 1.00 86.69 185 ALA A O 1
ATOM 1380 N N . ALA A 1 186 ? 6.690 0.824 20.428 1.00 89.50 186 ALA A N 1
ATOM 1381 C CA . ALA A 1 186 ? 7.679 1.896 20.358 1.00 89.50 186 ALA A CA 1
ATOM 1382 C C . ALA A 1 186 ? 7.125 3.098 19.573 1.00 89.50 186 ALA A C 1
ATOM 1384 O O . ALA A 1 186 ? 6.921 3.023 18.362 1.00 89.50 186 ALA A O 1
ATOM 1385 N N . VAL A 1 187 ? 6.918 4.226 20.254 1.00 89.44 187 VAL A N 1
ATOM 1386 C CA . VAL A 1 187 ? 6.270 5.425 19.690 1.00 89.44 187 VAL A CA 1
ATOM 1387 C C . VAL A 1 187 ? 7.143 6.672 19.751 1.00 89.44 187 VAL A C 1
ATOM 1389 O O . VAL A 1 187 ? 6.651 7.770 19.536 1.00 89.44 187 VAL A O 1
ATOM 1392 N N . GLY A 1 188 ? 8.448 6.543 19.996 1.00 85.00 188 GLY A N 1
ATOM 1393 C CA . GLY A 1 188 ? 9.356 7.682 20.204 1.00 85.00 188 GLY A CA 1
ATOM 1394 C C . GLY A 1 188 ? 9.497 8.694 19.052 1.00 85.00 188 GLY A C 1
ATOM 1395 O O . GLY A 1 188 ? 10.140 9.719 19.245 1.00 85.00 188 GLY A O 1
ATOM 1396 N N . ASN A 1 189 ? 8.918 8.428 17.873 1.00 85.88 189 ASN A N 1
ATOM 1397 C CA . ASN A 1 189 ? 8.816 9.381 16.754 1.00 85.88 189 ASN A CA 1
ATOM 1398 C C . ASN A 1 189 ? 7.439 10.072 16.672 1.00 85.88 189 ASN A C 1
ATOM 1400 O O . ASN A 1 189 ? 7.172 10.810 15.722 1.00 85.88 189 ASN A O 1
ATOM 1404 N N . GLY A 1 190 ? 6.575 9.823 17.653 1.00 88.94 190 GLY A N 1
ATOM 1405 C CA . GLY A 1 190 ? 5.165 10.170 17.668 1.00 88.94 190 GLY A CA 1
ATOM 1406 C C . GLY A 1 190 ? 4.256 9.039 17.191 1.00 88.94 190 GLY A C 1
ATOM 1407 O O . GLY A 1 190 ? 4.682 8.120 16.495 1.00 88.94 190 GLY A O 1
ATOM 1408 N N . THR A 1 191 ? 2.986 9.125 17.577 1.00 90.44 191 THR A N 1
ATOM 1409 C CA . THR A 1 191 ? 1.922 8.201 17.163 1.00 90.44 191 THR A CA 1
ATOM 1410 C C . THR A 1 191 ? 0.622 8.962 16.945 1.00 90.44 191 THR A C 1
ATOM 1412 O O . THR A 1 191 ? 0.361 9.993 17.575 1.00 90.44 191 THR A O 1
ATOM 1415 N N . THR A 1 192 ? -0.193 8.462 16.028 1.00 89.00 192 THR A N 1
ATOM 1416 C CA . THR A 1 192 ? -1.552 8.930 15.788 1.00 89.00 192 THR A CA 1
ATOM 1417 C C . THR A 1 192 ? -2.528 7.968 16.438 1.00 89.00 192 THR A C 1
ATOM 1419 O O . THR A 1 192 ? -2.539 6.781 16.117 1.00 89.00 192 THR A O 1
ATOM 1422 N N . ILE A 1 193 ? -3.390 8.494 17.297 1.00 88.94 193 ILE A N 1
ATOM 1423 C CA . ILE A 1 193 ? -4.443 7.741 17.971 1.00 88.94 193 ILE A CA 1
ATOM 1424 C C . ILE A 1 193 ? -5.810 8.065 17.363 1.00 88.94 193 ILE A C 1
ATOM 1426 O O . ILE A 1 193 ? -6.055 9.195 16.926 1.00 88.94 193 ILE A O 1
ATOM 1430 N N . ALA A 1 194 ? -6.692 7.070 17.327 1.00 86.50 194 ALA A N 1
ATOM 1431 C CA . ALA A 1 194 ? -8.103 7.209 16.963 1.00 86.50 194 ALA A CA 1
ATOM 1432 C C . ALA A 1 194 ? -8.988 6.678 18.088 1.00 86.50 194 ALA A C 1
ATOM 1434 O O . ALA A 1 194 ? -8.593 5.765 18.813 1.00 86.50 194 ALA A O 1
ATOM 1435 N N . GLY A 1 195 ? -10.192 7.233 18.204 1.00 83.19 195 GLY A N 1
ATOM 1436 C CA . GLY A 1 195 ? -11.137 6.829 19.238 1.00 83.19 195 GLY A CA 1
ATOM 1437 C C . GLY A 1 195 ? -11.590 5.380 19.131 1.00 83.19 195 GLY A C 1
ATOM 1438 O O . GLY A 1 195 ? -11.848 4.880 18.039 1.00 83.19 195 GLY A O 1
ATOM 1439 N N . ASN A 1 196 ? -11.698 4.721 20.285 1.00 77.88 196 ASN A N 1
ATOM 1440 C CA . ASN A 1 196 ? -12.285 3.393 20.434 1.00 77.88 196 ASN A CA 1
ATOM 1441 C C . ASN A 1 196 ? -12.875 3.266 21.856 1.00 77.88 196 ASN A C 1
ATOM 1443 O O . ASN A 1 196 ? -12.125 3.432 22.818 1.00 77.88 196 ASN A O 1
ATOM 1447 N N . PRO A 1 197 ? -14.185 3.000 22.036 1.00 68.44 197 PRO A N 1
ATOM 1448 C CA . PRO A 1 197 ? -15.222 2.836 21.006 1.00 68.44 197 PRO A CA 1
ATOM 1449 C C . PRO A 1 197 ? -15.788 4.168 20.484 1.00 68.44 197 PRO A C 1
ATOM 1451 O O . PRO A 1 197 ? -16.444 4.203 19.445 1.00 68.44 197 PRO A O 1
ATOM 1454 N N . MET A 1 198 ? -15.547 5.275 21.192 1.00 76.56 198 MET A N 1
ATOM 1455 C CA . MET A 1 198 ? -16.062 6.595 20.824 1.00 76.56 198 MET A CA 1
ATOM 1456 C C . MET A 1 198 ? -15.244 7.213 19.688 1.00 76.56 198 MET A C 1
ATOM 1458 O O . MET A 1 198 ? -14.275 7.931 19.921 1.00 76.56 198 MET A O 1
ATOM 1462 N N . VAL A 1 199 ? -15.642 6.922 18.451 1.00 78.94 199 VAL A N 1
ATOM 1463 C CA . VAL A 1 199 ? -15.009 7.423 17.215 1.00 78.94 199 VAL A CA 1
ATOM 1464 C C . VAL A 1 199 ? -15.424 8.848 16.831 1.00 78.94 199 VAL A C 1
ATOM 1466 O O . VAL A 1 199 ? -14.652 9.545 16.172 1.00 78.94 199 VAL A O 1
ATOM 1469 N N . ASP A 1 200 ? -16.603 9.300 17.261 1.00 84.38 200 ASP A N 1
ATOM 1470 C CA . ASP A 1 200 ? -17.167 10.615 16.938 1.00 84.38 200 ASP A CA 1
ATOM 1471 C C . ASP A 1 200 ? -17.368 11.447 18.214 1.00 84.38 200 ASP A C 1
ATOM 1473 O O . ASP A 1 200 ? -17.694 10.897 19.264 1.00 84.38 200 ASP A O 1
ATOM 1477 N N . LEU A 1 201 ? -17.226 12.771 18.114 1.00 86.62 201 LEU A N 1
ATOM 1478 C CA . LEU A 1 201 ? -17.535 13.715 19.194 1.00 86.62 201 LEU A CA 1
ATOM 1479 C C . LEU A 1 201 ? -18.683 14.633 18.780 1.00 86.62 201 LEU A C 1
ATOM 1481 O O . LEU A 1 201 ? -18.570 15.384 17.803 1.00 86.62 201 LEU A O 1
ATOM 1485 N N . LYS A 1 202 ? -19.770 14.610 19.554 1.00 87.81 202 LYS A N 1
ATOM 1486 C CA . LYS A 1 202 ? -20.909 15.516 19.360 1.00 87.81 202 LYS A CA 1
ATOM 1487 C C . LYS A 1 202 ? -20.550 16.949 19.767 1.00 87.81 202 LYS A C 1
ATOM 1489 O O . LYS A 1 202 ? -19.522 17.178 20.401 1.00 87.81 202 LYS A O 1
ATOM 1494 N N . THR A 1 203 ? -21.371 17.919 19.374 1.00 88.12 203 THR A N 1
ATOM 1495 C CA . THR A 1 203 ? -21.178 19.332 19.740 1.00 88.12 203 THR A CA 1
ATOM 1496 C C . THR A 1 203 ? -21.764 19.637 21.110 1.00 88.12 203 THR A C 1
ATOM 1498 O O . THR A 1 203 ? -22.747 19.019 21.514 1.00 88.12 203 THR A O 1
ATOM 1501 N N . ALA A 1 204 ? -21.230 20.671 21.765 1.00 84.38 204 ALA A N 1
ATOM 1502 C CA . ALA A 1 204 ? -21.791 21.246 22.990 1.00 84.38 204 ALA A CA 1
ATOM 1503 C C . ALA A 1 204 ? -23.291 21.576 22.863 1.00 84.38 204 ALA A C 1
ATOM 1505 O O . ALA A 1 204 ? -24.062 21.404 23.805 1.00 84.38 204 ALA A O 1
ATOM 1506 N N . ILE A 1 205 ? -23.693 22.031 21.669 1.00 84.00 205 ILE A N 1
ATOM 1507 C CA . ILE A 1 205 ? -25.065 22.425 21.332 1.00 84.00 205 ILE A CA 1
ATOM 1508 C C . ILE A 1 205 ? -25.990 21.202 21.318 1.00 84.00 205 ILE A C 1
ATOM 1510 O O . ILE A 1 205 ? -27.060 21.239 21.917 1.00 84.00 205 ILE A O 1
ATOM 1514 N N . LEU A 1 206 ? -25.584 20.111 20.658 1.00 83.94 206 LEU A N 1
ATOM 1515 C CA . LEU A 1 206 ? -26.405 18.901 20.526 1.00 83.94 206 LEU A CA 1
ATOM 1516 C C . LEU A 1 206 ? -26.505 18.098 21.824 1.00 83.94 206 LEU A C 1
ATOM 1518 O O . LEU A 1 206 ? -27.427 17.301 21.977 1.00 83.94 206 LEU A O 1
ATOM 1522 N N . THR A 1 207 ? -25.551 18.276 22.736 1.00 86.19 207 THR A N 1
ATOM 1523 C CA . THR A 1 207 ? -25.460 17.497 23.975 1.00 86.19 207 THR A CA 1
ATOM 1524 C C . THR A 1 207 ? -25.821 18.287 25.224 1.00 86.19 207 THR A C 1
ATOM 1526 O O . THR A 1 207 ? -25.718 17.741 26.316 1.00 86.19 207 THR A O 1
ATOM 1529 N N . ALA A 1 208 ? -26.216 19.559 25.093 1.00 85.94 208 ALA A N 1
ATOM 1530 C CA . ALA A 1 208 ? -26.430 20.459 26.227 1.00 85.94 208 ALA A CA 1
ATOM 1531 C C . ALA A 1 208 ? -25.237 20.466 27.212 1.00 85.94 208 ALA A C 1
ATOM 1533 O O . ALA A 1 208 ? -25.417 20.401 28.426 1.00 85.94 208 ALA A O 1
ATOM 1534 N N . ASN A 1 209 ? -24.010 20.540 26.677 1.00 84.81 209 ASN A N 1
ATOM 1535 C CA . ASN A 1 209 ? -22.743 20.447 27.421 1.00 84.81 209 ASN A CA 1
ATOM 1536 C C . ASN A 1 209 ? -22.489 19.112 28.155 1.00 84.81 209 ASN A C 1
ATOM 1538 O O . ASN A 1 209 ? -21.705 19.071 29.105 1.00 84.81 209 ASN A O 1
ATOM 1542 N N . ASP A 1 210 ? -23.087 18.001 27.720 1.00 87.25 210 ASP A N 1
ATOM 1543 C CA . ASP A 1 210 ? -22.734 16.680 28.248 1.00 87.25 210 ASP A CA 1
ATOM 1544 C C . ASP A 1 210 ? -21.348 16.225 27.746 1.00 87.25 210 ASP A C 1
ATOM 1546 O O . ASP A 1 210 ? -21.180 15.732 26.622 1.00 87.25 210 ASP A O 1
ATOM 1550 N N . PHE A 1 211 ? -20.350 16.371 28.627 1.00 85.62 211 PHE A N 1
ATOM 1551 C CA . PHE A 1 211 ? -18.951 15.986 28.421 1.00 85.62 211 PHE A CA 1
ATOM 1552 C C . PHE A 1 211 ? -18.757 14.508 28.079 1.00 85.62 211 PHE A C 1
ATOM 1554 O O . PHE A 1 211 ? -17.765 14.180 27.435 1.00 85.62 211 PHE A O 1
ATOM 1561 N N . THR A 1 212 ? -19.684 13.622 28.444 1.00 85.19 212 THR A N 1
ATOM 1562 C CA . THR A 1 212 ? -19.569 12.192 28.120 1.00 85.19 212 THR A CA 1
ATOM 1563 C C . THR A 1 212 ? -19.790 11.901 26.637 1.00 85.19 212 THR A C 1
ATOM 1565 O O . THR A 1 212 ? -19.366 10.858 26.155 1.00 85.19 212 THR A O 1
ATOM 1568 N N . GLN A 1 213 ? -20.409 12.828 25.897 1.00 82.81 213 GLN A N 1
ATOM 1569 C CA . GLN A 1 213 ? -20.713 12.683 24.468 1.00 82.81 213 GLN A CA 1
ATOM 1570 C C . GLN A 1 213 ? -19.895 13.626 23.572 1.00 82.81 213 GLN A C 1
ATOM 1572 O O . GLN A 1 213 ? -19.773 13.397 22.366 1.00 82.81 213 GLN A O 1
ATOM 1577 N N . MET A 1 214 ? -19.348 14.699 24.148 1.00 89.75 214 MET A N 1
ATOM 1578 C CA . MET A 1 214 ? -18.523 15.690 23.442 1.00 89.75 214 MET A CA 1
ATOM 1579 C C . MET A 1 214 ? -17.030 15.605 23.791 1.00 89.75 214 MET A C 1
ATOM 1581 O O . MET A 1 214 ? -16.234 16.337 23.201 1.00 89.75 214 MET A O 1
ATOM 1585 N N . SER A 1 215 ? -16.632 14.749 24.741 1.00 90.31 215 SER A N 1
ATOM 1586 C CA . SER A 1 215 ? -15.238 14.569 25.152 1.00 90.31 215 SER A CA 1
ATOM 1587 C C . SER A 1 215 ? -14.841 13.097 25.234 1.00 90.31 215 SER A C 1
ATOM 1589 O O . SER A 1 215 ? -15.628 12.247 25.644 1.00 90.31 215 SER A O 1
ATOM 1591 N N . VAL A 1 216 ? -13.591 12.802 24.884 1.00 91.50 216 VAL A N 1
ATOM 1592 C CA . VAL A 1 216 ? -12.948 11.511 25.155 1.00 91.50 216 VAL A CA 1
ATOM 1593 C C . VAL A 1 216 ? -11.705 11.748 25.996 1.00 91.50 216 VAL A C 1
ATOM 1595 O O . VAL A 1 216 ? -10.880 12.607 25.674 1.00 91.50 216 VAL A O 1
ATOM 1598 N N . ARG A 1 217 ? -11.561 10.948 27.056 1.00 93.06 217 ARG A N 1
ATOM 1599 C CA . ARG A 1 217 ? -10.347 10.845 27.869 1.00 93.06 217 ARG A CA 1
ATOM 1600 C C . ARG A 1 217 ? -9.593 9.589 27.464 1.00 93.06 217 ARG A C 1
ATOM 1602 O O . ARG A 1 217 ? -10.154 8.499 27.499 1.00 93.06 217 ARG A O 1
ATOM 1609 N N . VAL A 1 218 ? -8.329 9.764 27.109 1.00 93.75 218 VAL A N 1
ATOM 1610 C CA . VAL A 1 218 ? -7.428 8.696 26.692 1.00 93.75 218 VAL A CA 1
ATOM 1611 C C . VAL A 1 218 ? -6.369 8.503 27.763 1.00 93.75 218 VAL A C 1
ATOM 1613 O O . VAL A 1 218 ? -5.492 9.355 27.921 1.00 93.75 218 VAL A O 1
ATOM 1616 N N . GLY A 1 219 ? -6.470 7.410 28.515 1.00 94.69 219 GLY A N 1
ATOM 1617 C CA . GLY A 1 219 ? -5.462 7.017 29.501 1.00 94.69 219 GLY A CA 1
ATOM 1618 C C . GLY A 1 219 ? -4.302 6.308 28.814 1.00 94.69 219 GLY A C 1
ATOM 1619 O O . GLY A 1 219 ? -4.526 5.501 27.919 1.00 94.69 219 GLY A O 1
ATOM 1620 N N . MET A 1 220 ? -3.064 6.620 29.191 1.00 94.94 220 MET A N 1
ATOM 1621 C CA . MET A 1 220 ? -1.863 6.003 28.627 1.00 94.94 220 MET A CA 1
ATOM 1622 C C . MET A 1 220 ? -0.892 5.623 29.736 1.00 94.94 220 MET A C 1
ATOM 1624 O O . MET A 1 220 ? -0.610 6.426 30.629 1.00 94.94 220 MET A O 1
ATOM 1628 N N . LYS A 1 221 ? -0.325 4.421 29.627 1.00 95.06 221 LYS A N 1
ATOM 1629 C CA . LYS A 1 221 ? 0.780 3.958 30.473 1.00 95.06 221 LYS A CA 1
ATOM 1630 C C . LYS A 1 221 ? 1.919 3.471 29.594 1.00 95.06 221 LYS A C 1
ATOM 1632 O O . LYS A 1 221 ? 1.690 2.732 28.633 1.00 95.06 221 LYS A O 1
ATOM 1637 N N . GLY A 1 222 ? 3.141 3.863 29.923 1.00 94.44 222 GLY A N 1
ATOM 1638 C CA . GLY A 1 222 ? 4.315 3.493 29.145 1.00 94.44 222 GLY A CA 1
ATOM 1639 C C . GLY A 1 222 ? 5.628 3.759 29.864 1.00 94.44 222 GLY A C 1
ATOM 1640 O O . GLY A 1 222 ? 5.642 4.153 31.025 1.00 94.44 222 GLY A O 1
ATOM 1641 N N . SER A 1 223 ? 6.719 3.570 29.135 1.00 93.12 223 SER A N 1
ATOM 1642 C CA . SER A 1 223 ? 8.097 3.787 29.569 1.00 93.12 223 SER A CA 1
ATOM 1643 C C . SER A 1 223 ? 8.767 4.844 28.696 1.00 93.12 223 SER A C 1
ATOM 1645 O O . SER A 1 223 ? 8.452 4.969 27.514 1.00 93.12 223 SER A O 1
ATOM 1647 N N . GLN A 1 224 ? 9.711 5.604 29.245 1.00 92.00 224 GLN A N 1
ATOM 1648 C CA . GLN A 1 224 ? 10.461 6.633 28.515 1.00 92.00 224 GLN A CA 1
ATOM 1649 C C . GLN A 1 224 ? 11.913 6.759 28.996 1.00 92.00 224 GLN A C 1
ATOM 1651 O O . GLN A 1 224 ? 12.245 6.347 30.108 1.00 92.00 224 GLN A O 1
ATOM 1656 N N . PHE A 1 225 ? 12.773 7.391 28.190 1.00 90.56 225 PHE A N 1
ATOM 1657 C CA . PHE A 1 225 ? 14.217 7.470 28.435 1.00 90.56 225 PHE A CA 1
ATOM 1658 C C . PHE A 1 225 ? 14.771 8.892 28.277 1.00 90.56 225 PHE A C 1
ATOM 1660 O O . PHE A 1 225 ? 14.161 9.764 27.667 1.00 90.56 225 PHE A O 1
ATOM 1667 N N . GLY A 1 226 ? 15.998 9.120 28.752 1.00 77.25 226 GLY A N 1
ATOM 1668 C CA . GLY A 1 226 ? 16.763 10.319 28.385 1.00 77.25 226 GLY A CA 1
ATOM 1669 C C . GLY A 1 226 ? 16.499 11.572 29.223 1.00 77.25 226 GLY A C 1
ATOM 1670 O O . GLY A 1 226 ? 16.962 12.646 28.849 1.00 77.25 226 GLY A O 1
ATOM 1671 N N . LEU A 1 227 ? 15.782 11.462 30.346 1.00 80.62 227 LEU A N 1
ATOM 1672 C CA . LEU A 1 227 ? 15.440 12.592 31.217 1.00 80.62 227 LEU A CA 1
ATOM 1673 C C . LEU A 1 227 ? 15.758 12.277 32.689 1.00 80.62 227 LEU A C 1
ATOM 1675 O O . LEU A 1 227 ? 15.551 11.154 33.138 1.00 80.62 227 LEU A O 1
ATOM 1679 N N . GLY A 1 228 ? 16.230 13.259 33.464 1.00 76.88 228 GLY A N 1
ATOM 1680 C CA . GLY A 1 228 ? 16.497 13.098 34.908 1.00 76.88 228 GLY A CA 1
ATOM 1681 C C . GLY A 1 228 ? 15.223 13.020 35.765 1.00 76.88 228 GLY A C 1
ATOM 1682 O O . GLY A 1 228 ? 14.139 13.311 35.259 1.00 76.88 228 GLY A O 1
ATOM 1683 N N . ASP A 1 229 ? 15.353 12.665 37.049 1.00 74.50 229 ASP A N 1
ATOM 1684 C CA . ASP A 1 229 ? 14.228 12.360 37.957 1.00 74.50 229 ASP A CA 1
ATOM 1685 C C . ASP A 1 229 ? 13.202 13.509 38.097 1.00 74.50 229 ASP A C 1
ATOM 1687 O O . ASP A 1 229 ? 12.003 13.262 38.112 1.00 74.50 229 ASP A O 1
ATOM 1691 N N . GLY A 1 230 ? 13.645 14.773 38.099 1.00 74.50 230 GLY A N 1
ATOM 1692 C CA . GLY A 1 230 ? 12.768 15.952 38.231 1.00 74.50 230 GLY A CA 1
ATOM 1693 C C . GLY A 1 230 ? 12.194 16.515 36.922 1.00 74.50 230 GLY A C 1
ATOM 1694 O O . GLY A 1 230 ? 11.541 17.557 36.931 1.00 74.50 230 GLY A O 1
ATOM 1695 N N . ALA A 1 231 ? 12.464 15.891 35.772 1.00 83.31 231 ALA A N 1
ATOM 1696 C CA . ALA A 1 231 ? 11.979 16.407 34.495 1.00 83.31 231 ALA A CA 1
ATOM 1697 C C . ALA A 1 231 ? 10.504 16.048 34.263 1.00 83.31 231 ALA A C 1
ATOM 1699 O O . ALA A 1 231 ? 10.090 14.903 34.446 1.00 83.31 231 ALA A O 1
ATOM 1700 N N . THR A 1 232 ? 9.738 17.020 33.771 1.00 86.31 232 THR A N 1
ATOM 1701 C CA . THR A 1 232 ? 8.372 16.842 33.267 1.00 86.31 232 THR A CA 1
ATOM 1702 C C . THR A 1 232 ? 8.433 16.651 31.746 1.00 86.31 232 THR A C 1
ATOM 1704 O O . THR A 1 232 ? 8.425 17.651 31.013 1.00 86.31 232 THR A O 1
ATOM 1707 N N . PRO A 1 233 ? 8.587 15.401 31.254 1.00 88.06 233 PRO A N 1
ATOM 1708 C CA . PRO A 1 233 ? 8.543 15.095 29.827 1.00 88.06 233 PRO A CA 1
ATOM 1709 C C . PRO A 1 233 ? 7.263 15.636 29.215 1.00 88.06 233 PRO A C 1
ATOM 1711 O O . PRO A 1 233 ? 6.193 15.613 29.824 1.00 88.06 233 PRO A O 1
ATOM 1714 N N . MET A 1 234 ? 7.381 16.106 27.987 1.00 91.81 234 MET A N 1
ATOM 1715 C CA . MET A 1 234 ? 6.243 16.586 27.236 1.00 91.81 234 MET A CA 1
ATOM 1716 C C . MET A 1 234 ? 6.407 16.130 25.791 1.00 91.81 234 MET A C 1
ATOM 1718 O O . MET A 1 234 ? 7.535 16.158 25.295 1.00 91.81 234 MET A O 1
ATOM 1722 N N . PRO A 1 235 ? 5.332 15.744 25.089 1.00 93.25 235 PRO A N 1
ATOM 1723 C CA . PRO A 1 235 ? 5.398 15.548 23.652 1.00 93.25 235 PRO A CA 1
ATOM 1724 C C . PRO A 1 235 ? 5.930 16.810 22.966 1.00 93.25 235 PRO A C 1
ATOM 1726 O O . PRO A 1 235 ? 5.769 17.929 23.448 1.00 93.25 235 PRO A O 1
ATOM 1729 N N . LYS A 1 236 ? 6.538 16.653 21.798 1.00 93.44 236 LYS A N 1
ATOM 1730 C CA . LYS A 1 236 ? 6.970 17.770 20.959 1.00 93.44 236 LYS A CA 1
ATOM 1731 C C . LYS A 1 236 ? 5.790 18.637 20.518 1.00 93.44 236 LYS A C 1
ATOM 1733 O O . LYS A 1 236 ? 5.931 19.845 20.355 1.00 93.44 236 LYS A O 1
ATOM 1738 N N . THR A 1 237 ? 4.639 18.015 20.269 1.00 93.88 237 THR A N 1
ATOM 1739 C CA . THR A 1 237 ? 3.399 18.681 19.860 1.00 93.88 237 THR A CA 1
ATOM 1740 C C . THR A 1 237 ? 2.217 17.724 20.003 1.00 93.88 237 THR A C 1
ATOM 1742 O O . THR A 1 237 ? 2.397 16.508 19.908 1.00 93.88 237 THR A O 1
ATOM 1745 N N . ILE A 1 238 ? 1.016 18.274 20.163 1.00 94.31 238 ILE A N 1
ATOM 1746 C CA . ILE A 1 238 ? -0.252 17.567 19.958 1.00 94.31 238 ILE A CA 1
ATOM 1747 C C . ILE A 1 238 ? -1.023 18.240 18.823 1.00 94.31 238 ILE A C 1
ATOM 1749 O O . ILE A 1 238 ? -1.011 19.467 18.718 1.00 94.31 238 ILE A O 1
ATOM 1753 N N . LYS A 1 239 ? -1.655 17.463 17.938 1.00 92.56 239 LYS A N 1
ATOM 1754 C CA . LYS A 1 239 ? -2.380 18.004 16.773 1.00 92.56 239 LYS A CA 1
ATOM 1755 C C . LYS A 1 239 ? -3.627 17.198 16.447 1.00 92.56 239 LYS A C 1
ATOM 1757 O O . LYS A 1 239 ? -3.593 15.972 16.502 1.00 92.56 239 LYS A O 1
ATOM 1762 N N . LEU A 1 240 ? -4.686 17.881 16.015 1.00 91.25 240 LEU A N 1
ATOM 1763 C CA . LEU A 1 240 ? -5.830 17.241 15.369 1.00 91.25 240 LEU A CA 1
ATOM 1764 C C . LEU A 1 240 ? -5.482 16.983 13.898 1.00 91.25 240 LEU A C 1
ATOM 1766 O O . LEU A 1 240 ? -5.041 17.895 13.200 1.00 91.25 240 LEU A O 1
ATOM 1770 N N . ILE A 1 241 ? -5.660 15.746 13.436 1.00 87.00 241 ILE A N 1
ATOM 1771 C CA . ILE A 1 241 ? -5.337 15.325 12.060 1.00 87.00 241 ILE A CA 1
ATOM 1772 C C . ILE A 1 241 ? -6.565 15.394 11.137 1.00 87.00 241 ILE A C 1
ATOM 1774 O O . ILE A 1 241 ? -6.447 15.280 9.916 1.00 87.00 241 ILE A O 1
ATOM 1778 N N . ASN A 1 242 ? -7.760 15.595 11.696 1.00 84.69 242 ASN A N 1
ATOM 1779 C CA . ASN A 1 242 ? -8.993 15.755 10.931 1.00 84.69 242 ASN A CA 1
ATOM 1780 C C . ASN A 1 242 ? -8.904 16.951 9.969 1.00 84.69 242 ASN A C 1
ATOM 1782 O O . ASN A 1 242 ? -8.457 18.040 10.329 1.00 84.69 242 ASN A O 1
ATOM 1786 N N . SER A 1 243 ? -9.350 16.741 8.730 1.00 74.69 243 SER A N 1
ATOM 1787 C CA . SER A 1 243 ? -9.443 17.792 7.717 1.00 74.69 243 SER A CA 1
ATOM 1788 C C . SER A 1 243 ? -10.468 18.852 8.115 1.00 74.69 243 SER A C 1
ATOM 1790 O O . SER A 1 243 ? -11.479 18.525 8.728 1.00 74.69 243 SER A O 1
ATOM 1792 N N . GLY A 1 244 ? -10.240 20.104 7.712 1.00 78.06 244 GLY A N 1
ATOM 1793 C CA . GLY A 1 244 ? -11.161 21.215 7.984 1.00 78.06 244 GLY A CA 1
ATOM 1794 C C . GLY A 1 244 ? -10.877 21.976 9.280 1.00 78.06 244 GLY A C 1
ATOM 1795 O O . GLY A 1 244 ? -11.538 22.975 9.542 1.00 78.06 244 GLY A O 1
ATOM 1796 N N . PHE A 1 245 ? -9.864 21.570 10.050 1.00 85.69 245 PHE A N 1
ATOM 1797 C CA . PHE A 1 245 ? -9.428 22.264 11.259 1.00 85.69 245 PHE 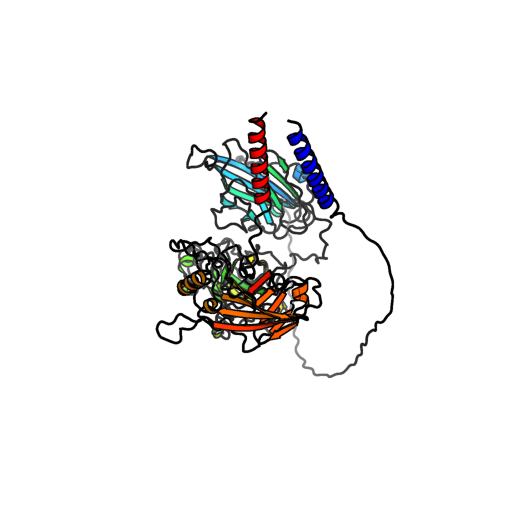A CA 1
ATOM 1798 C C . PHE A 1 245 ? -8.012 22.818 11.103 1.00 85.69 245 PHE A C 1
ATOM 1800 O O . PHE A 1 245 ? -7.114 22.166 10.570 1.00 85.69 245 PHE A O 1
ATOM 1807 N N . LYS A 1 246 ? -7.798 24.026 11.621 1.00 87.00 246 LYS A N 1
ATOM 1808 C CA . LYS A 1 246 ? -6.499 24.676 11.738 1.00 87.00 246 LYS A CA 1
ATOM 1809 C C . LYS A 1 246 ? -6.117 24.762 13.212 1.00 87.00 246 LYS A C 1
ATOM 1811 O O . LYS A 1 246 ? -6.763 25.452 14.001 1.00 87.00 246 LYS A O 1
ATOM 1816 N N . CYS A 1 247 ? -5.042 24.071 13.567 1.00 89.44 247 CYS A N 1
ATOM 1817 C CA . CYS A 1 247 ? -4.507 24.054 14.924 1.00 89.44 247 CYS A CA 1
ATOM 1818 C C . CYS A 1 247 ? -3.281 24.979 15.033 1.00 89.44 247 CYS A C 1
ATOM 1820 O O . CYS A 1 247 ? -2.368 24.860 14.208 1.00 89.44 247 CYS A O 1
ATOM 1822 N N . PRO A 1 248 ? -3.228 25.889 16.022 1.00 90.62 248 PRO A N 1
ATOM 1823 C CA . PRO A 1 248 ? -2.026 26.659 16.330 1.00 90.62 248 PRO A CA 1
ATOM 1824 C C . PRO A 1 248 ? -0.930 25.768 16.942 1.00 90.62 248 PRO A C 1
ATOM 1826 O O . PRO A 1 248 ? -1.135 24.578 17.193 1.00 90.62 248 PRO A O 1
ATOM 1829 N N . ALA A 1 249 ? 0.250 26.347 17.182 1.00 90.19 249 ALA A N 1
ATOM 1830 C CA . ALA A 1 249 ? 1.298 25.675 17.945 1.00 90.19 249 ALA A CA 1
ATOM 1831 C C . ALA A 1 249 ? 0.818 25.368 19.374 1.00 90.19 249 ALA A C 1
ATOM 1833 O O . ALA A 1 249 ? 0.060 26.135 19.967 1.00 90.19 249 ALA A O 1
ATOM 1834 N N . SER A 1 250 ? 1.269 24.241 19.920 1.00 90.50 250 SER A N 1
ATOM 1835 C CA . SER A 1 250 ? 0.903 23.800 21.263 1.00 90.50 250 SER A CA 1
ATOM 1836 C C . SER A 1 250 ? 1.516 24.674 22.348 1.00 90.50 250 SER A C 1
ATOM 1838 O O . SER A 1 250 ? 2.719 24.928 22.330 1.00 90.50 250 SER A O 1
ATOM 1840 N N . SER A 1 251 ? 0.689 25.085 23.309 1.00 89.19 251 SER A N 1
ATOM 1841 C CA . SER A 1 251 ? 1.110 25.822 24.501 1.00 89.19 251 SER A CA 1
ATOM 1842 C C . SER A 1 251 ? 1.329 24.862 25.669 1.00 89.19 251 SER A C 1
ATOM 1844 O O . SER A 1 251 ? 0.661 23.831 25.757 1.00 89.19 251 SER A O 1
ATOM 1846 N N . ARG A 1 252 ? 2.257 25.189 26.572 1.00 89.25 252 ARG A N 1
ATOM 1847 C CA . ARG A 1 252 ? 2.570 24.384 27.760 1.00 89.25 252 ARG A CA 1
ATOM 1848 C C . ARG A 1 252 ? 2.254 25.164 29.035 1.00 89.25 252 ARG A C 1
ATOM 1850 O O . ARG A 1 252 ? 2.730 26.282 29.215 1.00 89.25 252 ARG A O 1
ATOM 1857 N N . ARG A 1 253 ? 1.509 24.537 29.945 1.00 85.50 253 ARG A N 1
ATOM 1858 C CA . ARG A 1 253 ? 1.189 25.011 31.297 1.00 85.50 253 ARG A CA 1
ATOM 1859 C C . ARG A 1 253 ? 1.547 23.908 32.294 1.00 85.50 253 ARG A C 1
ATOM 1861 O O . ARG A 1 253 ? 0.817 22.933 32.438 1.00 85.50 253 ARG A O 1
ATOM 1868 N N . GLY A 1 254 ? 2.707 24.026 32.942 1.00 85.69 254 GLY A N 1
ATOM 1869 C CA . GLY A 1 254 ? 3.195 23.014 33.887 1.00 85.69 254 GLY A CA 1
ATOM 1870 C C . GLY A 1 254 ? 3.368 21.631 33.240 1.00 85.69 254 GLY A C 1
ATOM 1871 O O . GLY A 1 254 ? 4.162 21.468 32.303 1.00 85.69 254 GLY A O 1
ATOM 1872 N N . SER A 1 255 ? 2.617 20.648 33.747 1.00 88.81 255 SER A N 1
ATOM 1873 C CA . SER A 1 255 ? 2.545 19.264 33.254 1.00 88.81 255 SER A CA 1
ATOM 1874 C C . SER A 1 255 ? 1.476 19.037 32.177 1.00 88.81 255 SER A C 1
ATOM 1876 O O . SER A 1 255 ? 1.271 17.894 31.770 1.00 88.81 255 SER A O 1
ATOM 1878 N N . THR A 1 256 ? 0.844 20.101 31.670 1.00 91.56 256 THR A N 1
ATOM 1879 C CA . THR A 1 256 ? -0.201 20.021 30.644 1.00 91.56 256 THR A CA 1
ATOM 1880 C C . THR A 1 256 ? 0.191 20.780 29.376 1.00 91.56 256 THR A C 1
ATOM 1882 O O . THR A 1 256 ? 0.659 21.919 29.416 1.00 91.56 256 THR A O 1
ATOM 1885 N N . MET A 1 257 ? -0.013 20.150 28.223 1.00 93.50 257 MET A N 1
ATOM 1886 C CA . MET A 1 257 ? 0.042 20.757 26.897 1.00 93.50 257 MET A CA 1
ATOM 1887 C C . MET A 1 257 ? -1.376 20.978 26.372 1.00 93.50 257 MET A C 1
ATOM 1889 O O . MET A 1 257 ? -2.224 20.103 26.521 1.00 93.50 257 MET A O 1
ATOM 1893 N N . ILE A 1 258 ? -1.620 22.129 25.741 1.00 93.75 258 ILE A N 1
ATOM 1894 C CA . ILE A 1 258 ? -2.948 22.576 25.307 1.00 93.75 258 ILE A CA 1
ATOM 1895 C C . ILE A 1 258 ? -2.899 23.082 23.861 1.00 93.75 258 ILE A C 1
ATOM 1897 O O . ILE A 1 258 ? -1.982 23.817 23.477 1.00 93.75 258 ILE A O 1
ATOM 1901 N N . VAL A 1 259 ? -3.912 22.725 23.068 1.00 94.19 259 VAL A N 1
ATOM 1902 C CA . VAL A 1 259 ? -4.168 23.260 21.721 1.00 94.19 259 VAL A CA 1
ATOM 1903 C C . VAL A 1 259 ? -5.669 23.478 21.534 1.00 94.19 259 VAL A C 1
ATOM 1905 O O . VAL A 1 259 ? -6.456 22.572 21.772 1.00 94.19 259 VAL A O 1
ATOM 1908 N N . CYS A 1 260 ? -6.066 24.650 21.033 1.00 93.00 260 CYS A N 1
ATOM 1909 C CA . CYS A 1 260 ? -7.429 24.898 20.556 1.00 93.00 260 CYS A CA 1
ATOM 1910 C C . CYS A 1 260 ? -7.432 24.975 19.024 1.00 93.00 260 CYS A C 1
ATOM 1912 O O . CYS A 1 260 ? -6.933 25.941 18.442 1.00 93.00 260 CYS A O 1
ATOM 1914 N N . CYS A 1 261 ? -7.966 23.951 18.365 1.00 92.12 261 CYS A N 1
ATOM 1915 C CA . CYS A 1 261 ? -8.101 23.890 16.914 1.00 92.12 261 CYS A CA 1
ATOM 1916 C C . CYS A 1 261 ? -9.415 24.540 16.481 1.00 92.12 261 CYS A C 1
ATOM 1918 O O . CYS A 1 261 ? -10.481 24.158 16.955 1.00 92.12 261 CYS A O 1
ATOM 1920 N N . ARG A 1 262 ? -9.355 25.489 15.546 1.00 89.75 262 ARG A N 1
ATOM 1921 C CA . ARG A 1 262 ? -10.546 26.163 15.004 1.00 89.75 262 ARG A CA 1
ATOM 1922 C C . ARG A 1 262 ? -10.844 25.658 13.601 1.00 89.75 262 ARG A C 1
ATOM 1924 O O . ARG A 1 262 ? -9.933 25.199 12.913 1.00 89.75 262 ARG A O 1
ATOM 1931 N N . LYS A 1 263 ? -12.095 25.760 13.157 1.00 83.56 263 LYS A N 1
ATOM 1932 C CA . LYS A 1 263 ? -12.465 25.476 11.766 1.00 83.56 263 LYS A CA 1
ATOM 1933 C C . LYS A 1 263 ? -11.645 26.350 10.815 1.00 83.56 263 LYS A C 1
ATOM 1935 O O . LYS A 1 263 ? -11.445 27.534 11.082 1.00 83.56 263 LYS A O 1
ATOM 1940 N N . ASP A 1 264 ? -11.142 25.767 9.733 1.00 80.81 264 ASP A N 1
ATOM 1941 C CA . ASP A 1 264 ? -10.432 26.509 8.694 1.00 80.81 264 ASP A CA 1
ATOM 1942 C C . ASP A 1 264 ? -11.450 27.241 7.801 1.00 80.81 264 ASP A C 1
ATOM 1944 O O . ASP A 1 264 ? -12.182 26.579 7.062 1.00 80.81 264 ASP A O 1
ATOM 1948 N N . PRO A 1 265 ? -11.491 28.588 7.800 1.00 72.50 265 PRO A N 1
ATOM 1949 C CA . PRO A 1 265 ? -12.421 29.345 6.960 1.00 72.50 265 PRO A CA 1
ATOM 1950 C C . PRO A 1 265 ? -12.193 29.126 5.457 1.00 72.50 265 PRO A C 1
ATOM 1952 O O . PRO A 1 265 ? -13.073 29.414 4.651 1.00 72.50 265 PRO A O 1
ATOM 1955 N N . LYS A 1 266 ? -11.001 28.648 5.064 1.00 69.00 266 LYS A N 1
ATOM 1956 C CA . LYS A 1 266 ? -10.628 28.377 3.667 1.00 69.00 266 LYS A CA 1
ATOM 1957 C C . LYS A 1 266 ? -10.891 26.939 3.235 1.00 69.00 266 LYS A C 1
ATOM 1959 O O . LYS A 1 266 ? -10.765 26.646 2.042 1.00 69.00 266 LYS A O 1
ATOM 1964 N N . ALA A 1 267 ? -11.243 26.042 4.157 1.00 64.19 267 ALA A N 1
ATOM 1965 C CA . ALA A 1 267 ? -11.749 24.738 3.772 1.00 64.19 267 ALA A CA 1
ATOM 1966 C C . ALA A 1 267 ? -13.064 24.993 3.035 1.00 64.19 267 ALA A C 1
ATOM 1968 O O . ALA A 1 267 ? -14.048 25.392 3.653 1.00 64.19 267 ALA A O 1
ATOM 1969 N N . LYS A 1 268 ? -13.060 24.846 1.700 1.00 53.19 268 LYS A N 1
ATOM 1970 C CA . LYS A 1 268 ? -14.283 24.952 0.903 1.00 53.19 268 LYS A CA 1
ATOM 1971 C C . LYS A 1 268 ? -15.320 24.077 1.592 1.00 53.19 268 LYS A C 1
ATOM 1973 O O . LYS A 1 268 ? -15.138 22.860 1.645 1.00 53.19 268 LYS A O 1
ATOM 1978 N N . ALA A 1 269 ? -16.380 24.700 2.098 1.00 50.62 269 ALA A N 1
ATOM 1979 C CA . ALA A 1 269 ? -17.624 24.017 2.373 1.00 50.62 269 ALA A CA 1
ATOM 1980 C C . ALA A 1 269 ? -18.125 23.526 1.012 1.00 50.62 269 ALA A C 1
ATOM 1982 O O . ALA A 1 269 ? -18.958 24.154 0.366 1.00 50.62 269 ALA A O 1
ATOM 1983 N N . LEU A 1 270 ? -17.547 22.424 0.515 1.00 48.81 270 LEU A N 1
ATOM 1984 C CA . LEU A 1 270 ? -18.297 21.515 -0.330 1.00 48.81 270 LEU A CA 1
ATOM 1985 C C . LEU A 1 270 ? -19.598 21.356 0.427 1.00 48.81 270 LEU A C 1
ATOM 1987 O O . LEU A 1 270 ? -19.549 20.991 1.601 1.00 48.81 270 LEU A O 1
ATOM 1991 N N . ALA A 1 271 ? -20.694 21.775 -0.196 1.00 42.00 271 ALA A N 1
ATOM 1992 C CA . ALA A 1 271 ? -22.027 21.653 0.344 1.00 42.00 271 ALA A CA 1
ATOM 1993 C C . ALA A 1 271 ? -22.271 20.168 0.624 1.00 42.00 271 ALA A C 1
ATOM 1995 O O . ALA A 1 271 ? -22.801 19.425 -0.197 1.00 42.00 271 ALA A O 1
ATOM 1996 N N . LEU A 1 272 ? -21.794 19.715 1.777 1.00 46.88 272 LEU A N 1
ATOM 1997 C CA . LEU A 1 272 ? -22.228 18.508 2.410 1.00 46.88 272 LEU A CA 1
ATOM 1998 C C . LEU A 1 272 ? -23.694 18.808 2.657 1.00 46.88 272 LEU A C 1
ATOM 2000 O O . LEU A 1 272 ? -24.031 19.655 3.488 1.00 46.88 272 LEU A O 1
ATOM 2004 N N . LYS A 1 273 ? -24.578 18.131 1.912 1.00 43.50 273 LYS A N 1
ATOM 2005 C CA . LYS A 1 273 ? -25.878 17.777 2.484 1.00 43.50 273 LYS A CA 1
ATOM 2006 C C . LYS A 1 273 ? -25.580 17.413 3.938 1.00 43.50 273 LYS A C 1
ATOM 2008 O O . LYS A 1 273 ? -24.621 16.680 4.165 1.00 43.50 273 LYS A O 1
ATOM 2013 N N . LYS A 1 274 ? -26.302 17.993 4.901 1.00 47.59 274 LYS A N 1
ATOM 2014 C CA . LYS A 1 274 ? -26.166 17.663 6.328 1.00 47.59 274 LYS A CA 1
ATOM 2015 C C . LYS A 1 274 ? -26.542 16.187 6.520 1.00 47.59 274 LYS A C 1
ATOM 2017 O O . LYS A 1 274 ? -27.642 15.872 6.956 1.00 47.59 274 LYS A O 1
ATOM 2022 N N . THR A 1 275 ? -25.679 15.281 6.086 1.00 54.75 275 THR A N 1
ATOM 2023 C CA . THR A 1 275 ? -25.806 13.844 6.233 1.00 54.75 275 THR A CA 1
ATOM 2024 C C . THR A 1 275 ? -25.273 13.497 7.609 1.00 54.75 275 THR A C 1
ATOM 2026 O O . THR A 1 275 ? -24.362 14.135 8.140 1.00 54.75 275 THR A O 1
ATOM 2029 N N . LYS A 1 276 ? -25.881 12.485 8.224 1.00 65.00 276 LYS A N 1
ATOM 2030 C CA . LYS A 1 276 ? -25.506 11.996 9.555 1.00 65.00 276 LYS A CA 1
ATOM 2031 C C . LYS A 1 276 ? -24.042 11.528 9.609 1.00 65.00 276 LYS A C 1
ATOM 2033 O O . LYS A 1 276 ? -23.433 11.526 10.685 1.00 65.00 276 LYS A O 1
ATOM 2038 N N . TYR A 1 277 ? -23.493 11.142 8.458 1.00 71.25 277 TYR A N 1
ATOM 2039 C CA . TYR A 1 277 ? -22.153 10.604 8.303 1.00 71.25 277 TYR A CA 1
ATOM 2040 C C . TYR A 1 277 ? -21.306 11.423 7.313 1.00 71.25 277 TYR A C 1
ATOM 2042 O O . TYR A 1 277 ? -21.847 12.038 6.390 1.00 71.25 277 TYR A O 1
ATOM 2050 N N . PRO A 1 278 ? -19.972 11.454 7.501 1.00 70.25 278 PRO A N 1
ATOM 2051 C CA . PRO A 1 278 ? -19.052 12.103 6.573 1.00 70.25 278 PRO A CA 1
ATOM 2052 C C . PRO A 1 278 ? -19.046 11.411 5.197 1.00 70.25 278 PRO A C 1
ATOM 2054 O O . PRO A 1 278 ? -19.348 10.218 5.094 1.00 70.25 278 PRO A O 1
ATOM 2057 N N . PRO A 1 279 ? -18.638 12.127 4.133 1.00 75.81 279 PRO A N 1
ATOM 2058 C CA . PRO A 1 279 ? -18.544 11.552 2.799 1.00 75.81 279 PRO A CA 1
ATOM 2059 C C . PRO A 1 279 ? -17.430 10.500 2.743 1.00 75.81 279 PRO A C 1
ATOM 2061 O O . PRO A 1 279 ? -16.423 10.590 3.452 1.00 75.81 279 PRO A O 1
ATOM 2064 N N . ARG A 1 280 ? -17.565 9.532 1.830 1.00 84.31 280 ARG A N 1
ATOM 2065 C CA . ARG A 1 280 ? -16.529 8.518 1.590 1.00 84.31 280 ARG A CA 1
ATOM 2066 C C . ARG A 1 280 ? -15.225 9.186 1.141 1.00 84.31 280 ARG A C 1
ATOM 2068 O O . ARG A 1 280 ? -15.184 9.922 0.152 1.00 84.31 280 ARG A O 1
ATOM 2075 N N . GLY A 1 281 ? -14.155 8.940 1.895 1.00 80.94 281 GLY A N 1
ATOM 2076 C CA . GLY A 1 281 ? -12.827 9.480 1.612 1.00 80.94 281 GLY A CA 1
ATOM 2077 C C . GLY A 1 281 ? -12.238 8.918 0.316 1.00 80.94 281 GLY A C 1
ATOM 2078 O O . GLY A 1 281 ? -12.476 7.767 -0.046 1.00 80.94 281 GLY A O 1
ATOM 2079 N N . LYS A 1 282 ? -11.434 9.725 -0.381 1.00 88.69 282 LYS A N 1
ATOM 2080 C CA . LYS A 1 282 ? -10.696 9.293 -1.576 1.00 88.69 282 LYS A CA 1
ATOM 2081 C C . LYS A 1 282 ? -9.279 8.866 -1.192 1.00 88.69 282 LYS A C 1
ATOM 2083 O O . LYS A 1 282 ? -8.628 9.559 -0.413 1.00 88.69 282 LYS A O 1
ATOM 2088 N N . GLY A 1 283 ? -8.807 7.773 -1.775 1.00 90.38 283 GLY A N 1
ATOM 2089 C CA . GLY A 1 283 ? -7.414 7.330 -1.711 1.00 90.38 283 GLY A CA 1
ATOM 2090 C C . GLY A 1 283 ? -7.090 6.383 -2.853 1.00 90.38 283 GLY A C 1
ATOM 2091 O O . GLY A 1 283 ? -7.974 6.047 -3.646 1.00 90.38 283 GLY A O 1
ATOM 2092 N N . ASP A 1 284 ? -5.826 5.978 -2.930 1.00 94.25 284 ASP A N 1
ATOM 2093 C CA . ASP A 1 284 ? -5.315 5.148 -4.027 1.00 94.25 284 ASP A CA 1
ATOM 2094 C C . ASP A 1 284 ? -6.004 3.778 -4.075 1.00 94.25 284 ASP A C 1
ATOM 2096 O O . ASP A 1 284 ? -6.352 3.277 -5.145 1.00 94.25 284 ASP A O 1
ATOM 2100 N N . LEU A 1 285 ? -6.262 3.215 -2.897 1.00 95.62 285 LEU A N 1
ATOM 2101 C CA . LEU A 1 285 ? -7.038 2.008 -2.673 1.00 95.62 285 LEU A CA 1
ATOM 2102 C C . LEU A 1 285 ? -8.049 2.288 -1.555 1.00 95.62 285 LEU A C 1
ATOM 2104 O O . LEU A 1 285 ? -7.730 2.918 -0.546 1.00 95.62 285 LEU A O 1
ATOM 2108 N N . THR A 1 286 ? -9.282 1.836 -1.720 1.00 96.62 286 THR A N 1
ATOM 2109 C CA . THR A 1 286 ? -10.336 1.987 -0.712 1.00 96.62 286 THR A CA 1
ATOM 2110 C C . THR A 1 286 ? -10.913 0.634 -0.358 1.00 96.62 286 THR A C 1
ATOM 2112 O O . THR A 1 286 ? -11.152 -0.171 -1.253 1.00 96.62 286 THR A O 1
ATOM 2115 N N . ILE A 1 287 ? -11.162 0.402 0.927 1.00 97.50 287 ILE A N 1
ATOM 2116 C CA . ILE A 1 287 ? -11.803 -0.816 1.421 1.00 97.50 287 ILE A CA 1
ATOM 2117 C C . ILE A 1 287 ? -13.094 -0.403 2.124 1.00 97.50 287 ILE A C 1
ATOM 2119 O O . ILE A 1 287 ? -13.066 0.472 2.987 1.00 97.50 287 ILE A O 1
ATOM 2123 N N . SER A 1 288 ? -14.219 -0.993 1.737 1.00 96.81 288 SER A N 1
ATOM 2124 C CA . SER A 1 288 ? -15.504 -0.809 2.420 1.00 96.81 288 SER A CA 1
ATOM 2125 C C . SER A 1 288 ? -15.808 -2.042 3.261 1.00 96.81 288 SER A C 1
ATOM 2127 O O . SER A 1 288 ? -15.544 -3.153 2.808 1.00 96.81 288 SER A O 1
ATOM 2129 N N . TYR A 1 289 ? -16.313 -1.831 4.475 1.00 97.06 289 TYR A N 1
ATOM 2130 C CA . TYR A 1 289 ? -16.808 -2.869 5.378 1.00 97.06 289 TYR A CA 1
ATOM 2131 C C . TYR A 1 289 ? -18.281 -2.585 5.661 1.00 97.06 289 TYR A C 1
ATOM 2133 O O . TYR A 1 289 ? -18.608 -1.677 6.431 1.00 97.06 289 TYR A O 1
ATOM 2141 N N . ASP A 1 290 ? -19.156 -3.328 4.997 1.00 96.56 290 ASP A N 1
ATOM 2142 C CA . ASP A 1 290 ? -20.589 -3.075 4.945 1.00 96.56 290 ASP A CA 1
ATOM 2143 C C . ASP A 1 290 ? -21.342 -4.220 5.631 1.00 96.56 290 ASP A C 1
ATOM 2145 O O . ASP A 1 290 ? -21.386 -5.343 5.145 1.00 96.56 290 ASP A O 1
ATOM 2149 N N . VAL A 1 291 ? -21.932 -3.957 6.795 1.00 96.06 291 VAL A N 1
ATOM 2150 C CA . VAL A 1 291 ? -22.766 -4.918 7.525 1.00 96.06 291 VAL A CA 1
ATOM 2151 C C . VAL A 1 291 ? -24.144 -4.950 6.879 1.00 96.06 291 VAL A C 1
ATOM 2153 O O . VAL A 1 291 ? -24.932 -4.013 7.025 1.00 96.06 291 VAL A O 1
ATOM 2156 N N . LEU A 1 292 ? -24.427 -6.034 6.166 1.00 93.50 292 LEU A N 1
ATOM 2157 C CA . LEU A 1 292 ? -25.659 -6.231 5.406 1.00 93.50 292 LEU A CA 1
ATOM 2158 C C . LEU A 1 292 ? -26.824 -6.633 6.312 1.00 93.50 292 LEU A C 1
ATOM 2160 O O . LEU A 1 292 ? -27.937 -6.142 6.150 1.00 93.50 292 LEU A O 1
ATOM 2164 N N . GLN A 1 293 ? -26.562 -7.511 7.281 1.00 93.38 293 GLN A N 1
ATOM 2165 C CA . GLN A 1 293 ? -27.560 -8.042 8.208 1.00 93.38 293 GLN A CA 1
ATOM 2166 C C . GLN A 1 293 ? -26.960 -8.138 9.606 1.00 93.38 293 GLN A C 1
ATOM 2168 O O . GLN A 1 293 ? -25.824 -8.585 9.753 1.00 93.38 293 GLN A O 1
ATOM 2173 N N . ALA A 1 294 ? -27.722 -7.768 10.634 1.00 93.38 294 ALA A N 1
ATOM 2174 C CA . ALA A 1 294 ? -27.268 -7.810 12.020 1.00 93.38 294 ALA A CA 1
ATOM 2175 C C . ALA A 1 294 ? -28.250 -8.584 12.909 1.00 93.38 294 ALA A C 1
ATOM 2177 O O . ALA A 1 294 ? -29.424 -8.229 13.036 1.00 93.38 294 ALA A O 1
ATOM 2178 N N . TYR A 1 295 ? -27.737 -9.619 13.566 1.00 92.44 295 TYR A N 1
ATOM 2179 C CA . TYR A 1 295 ? -28.425 -10.420 14.572 1.00 92.44 295 TYR A CA 1
ATOM 2180 C C . TYR A 1 295 ? -27.882 -10.094 15.966 1.00 92.44 295 TYR A C 1
ATOM 2182 O O . TYR A 1 295 ? -27.020 -9.231 16.157 1.00 92.44 295 TYR A O 1
ATOM 2190 N N . GLN A 1 296 ? -28.444 -10.744 16.985 1.00 88.12 296 GLN A N 1
ATOM 2191 C CA . GLN A 1 296 ? -28.101 -10.456 18.376 1.00 88.12 296 GLN A CA 1
ATOM 2192 C C . GLN A 1 296 ? -26.625 -10.755 18.665 1.00 88.12 296 GLN A C 1
ATOM 2194 O O . GLN A 1 296 ? -25.919 -9.913 19.212 1.00 88.12 296 GLN A O 1
ATOM 2199 N N . THR A 1 297 ? -26.151 -11.912 18.215 1.00 89.06 297 THR A N 1
ATOM 2200 C CA . THR A 1 297 ? -24.811 -12.448 18.485 1.00 89.06 297 THR A CA 1
ATOM 2201 C C . THR A 1 297 ? -23.926 -12.537 17.245 1.00 89.06 297 THR A C 1
ATOM 2203 O O . THR A 1 297 ? -22.722 -12.722 17.371 1.00 89.06 297 THR A O 1
ATOM 2206 N N . SER A 1 298 ? -24.481 -12.350 16.048 1.00 93.81 298 SER A N 1
ATOM 2207 C CA . SER A 1 298 ? -23.740 -12.439 14.789 1.00 93.81 298 SER A CA 1
ATOM 2208 C C . SER A 1 298 ? -24.201 -11.398 13.776 1.00 93.81 298 SER A C 1
ATOM 2210 O O . SER A 1 298 ? -25.234 -10.754 13.953 1.00 93.81 298 SER A O 1
ATOM 2212 N N . TYR A 1 299 ? -23.429 -11.199 12.715 1.00 95.88 299 TYR A N 1
ATOM 2213 C CA . TYR A 1 299 ? -23.802 -10.340 11.598 1.00 95.88 299 TYR A CA 1
ATOM 2214 C C . TYR A 1 299 ? -23.137 -10.811 10.300 1.00 95.88 299 TYR A C 1
ATOM 2216 O O . TYR A 1 299 ? -22.089 -11.458 10.330 1.00 95.88 299 TYR A O 1
ATOM 2224 N N . TYR A 1 300 ? -23.747 -10.475 9.164 1.00 96.31 300 TYR A N 1
ATOM 2225 C CA . TYR A 1 300 ? -23.137 -10.638 7.846 1.00 96.31 300 TYR A CA 1
ATOM 2226 C C . TYR A 1 300 ? -22.537 -9.317 7.404 1.00 96.31 300 TYR A C 1
ATOM 2228 O O . TYR A 1 300 ? -23.217 -8.287 7.422 1.00 96.31 300 TYR A O 1
ATOM 2236 N N . ALA A 1 301 ? -21.278 -9.358 6.990 1.00 96.75 301 ALA A N 1
ATOM 2237 C CA . ALA A 1 301 ? -20.593 -8.221 6.413 1.00 96.75 301 ALA A CA 1
ATOM 2238 C C . ALA A 1 301 ? -20.029 -8.555 5.037 1.00 96.75 301 ALA A C 1
ATOM 2240 O O . ALA A 1 301 ? -19.664 -9.689 4.736 1.00 96.75 301 ALA A O 1
ATOM 2241 N N . GLU A 1 302 ? -19.948 -7.527 4.216 1.00 96.62 302 GLU A N 1
ATOM 2242 C CA . GLU A 1 302 ? -19.318 -7.537 2.918 1.00 96.62 302 GLU A CA 1
ATOM 2243 C C . GLU A 1 302 ? -18.101 -6.625 2.948 1.00 96.62 302 GLU A C 1
ATOM 2245 O O . GLU A 1 302 ? -18.142 -5.504 3.462 1.00 96.62 302 GLU A O 1
ATOM 2250 N N . VAL A 1 303 ? -17.002 -7.123 2.398 1.00 97.50 303 VAL A N 1
ATOM 2251 C CA . VAL A 1 303 ? -15.760 -6.381 2.265 1.00 97.50 303 VAL A CA 1
ATOM 2252 C C . VAL A 1 303 ? -15.497 -6.160 0.793 1.00 97.50 303 VAL A C 1
ATOM 2254 O O . VAL A 1 303 ? -15.319 -7.118 0.044 1.00 97.50 303 VAL A O 1
ATOM 2257 N N . THR A 1 304 ? -15.431 -4.895 0.387 1.00 96.44 304 THR A N 1
ATOM 2258 C CA . THR A 1 304 ? -15.128 -4.510 -0.995 1.00 96.44 304 THR A CA 1
ATOM 2259 C C . THR A 1 304 ? -13.812 -3.753 -1.050 1.00 96.44 304 THR A C 1
ATOM 2261 O O . THR A 1 304 ? -13.693 -2.658 -0.505 1.00 96.44 304 THR A O 1
ATOM 2264 N N . ILE A 1 305 ? -12.831 -4.316 -1.747 1.00 97.00 305 ILE A N 1
ATOM 2265 C CA . ILE A 1 305 ? -11.542 -3.705 -2.069 1.00 97.00 305 ILE A CA 1
ATOM 2266 C C . ILE A 1 305 ? -11.670 -3.051 -3.444 1.00 97.00 305 ILE A C 1
ATOM 2268 O O . ILE A 1 305 ? -12.008 -3.711 -4.422 1.00 97.00 305 ILE A O 1
ATOM 2272 N N . GLN A 1 306 ? -11.367 -1.763 -3.549 1.00 95.94 306 GLN A N 1
ATOM 2273 C CA . GLN A 1 306 ? -11.446 -1.020 -4.800 1.00 95.94 306 GLN A CA 1
ATOM 2274 C C . GLN A 1 306 ? -10.163 -0.236 -5.059 1.00 95.94 306 GLN A C 1
ATOM 2276 O O . GLN A 1 306 ? -9.753 0.607 -4.259 1.00 95.94 306 GLN A O 1
ATOM 2281 N N . ASN A 1 307 ? -9.559 -0.486 -6.217 1.00 95.94 307 ASN A N 1
ATOM 2282 C CA . ASN A 1 307 ? -8.406 0.240 -6.716 1.00 95.94 307 ASN A CA 1
ATOM 2283 C C . ASN A 1 307 ? -8.849 1.469 -7.513 1.00 95.94 307 ASN A C 1
ATOM 2285 O O . ASN A 1 307 ? -9.536 1.363 -8.528 1.00 95.94 307 ASN A O 1
ATOM 2289 N N . ASN A 1 308 ? -8.428 2.645 -7.055 1.00 94.94 308 ASN A N 1
ATOM 2290 C CA . ASN A 1 308 ? -8.756 3.921 -7.682 1.00 94.94 308 ASN A CA 1
ATOM 2291 C C . ASN A 1 308 ? -7.536 4.578 -8.342 1.00 94.94 308 ASN A C 1
ATOM 2293 O O . ASN A 1 308 ? -7.691 5.585 -9.036 1.00 94.94 308 ASN A O 1
ATOM 2297 N N . HIS A 1 309 ? -6.328 4.041 -8.140 1.00 93.56 309 HIS A N 1
ATOM 2298 C CA . HIS A 1 309 ? -5.102 4.645 -8.644 1.00 93.56 309 HIS A CA 1
ATOM 2299 C C . HIS A 1 309 ? -4.702 4.064 -10.013 1.00 93.56 309 HI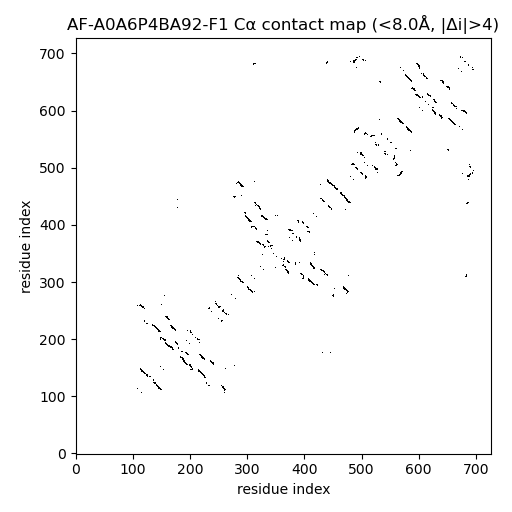S A C 1
ATOM 2301 O O . HIS A 1 309 ? -4.609 2.846 -10.152 1.00 93.56 309 HIS A O 1
ATOM 2307 N N . PRO A 1 310 ? -4.368 4.896 -11.022 1.00 92.81 310 PRO A N 1
ATOM 2308 C CA . PRO A 1 310 ? -3.965 4.432 -12.358 1.00 92.81 310 PRO A CA 1
ATOM 2309 C C . PRO A 1 310 ? -2.754 3.494 -12.390 1.00 92.81 310 PRO A C 1
ATOM 2311 O O . PRO A 1 310 ? -2.602 2.704 -13.317 1.00 92.81 310 PRO A O 1
ATOM 2314 N N . LEU A 1 311 ? -1.871 3.604 -11.397 1.00 93.06 311 LEU A N 1
ATOM 2315 C CA . LEU A 1 311 ? -0.701 2.736 -11.230 1.00 93.06 311 LEU A CA 1
ATOM 2316 C C . LEU A 1 311 ? -0.881 1.729 -10.089 1.00 93.06 311 LEU A C 1
ATOM 2318 O O . LEU A 1 311 ? 0.070 1.048 -9.739 1.00 93.06 311 LEU A O 1
ATOM 2322 N N . GLY A 1 312 ? -2.053 1.676 -9.455 1.00 92.69 312 GLY A N 1
ATOM 2323 C CA . GLY A 1 312 ? -2.336 0.675 -8.435 1.00 92.69 312 GLY A CA 1
ATOM 2324 C C . GLY A 1 312 ? -2.591 -0.679 -9.086 1.00 92.69 312 GLY A C 1
ATOM 2325 O O . GLY A 1 312 ? -3.196 -0.745 -10.158 1.00 92.69 312 GLY A O 1
ATOM 2326 N N . ARG A 1 313 ? -2.154 -1.746 -8.426 1.00 93.25 313 ARG A N 1
ATOM 2327 C CA . ARG A 1 313 ? -2.549 -3.126 -8.706 1.00 93.25 313 ARG A CA 1
ATOM 2328 C C . ARG A 1 313 ? -2.265 -3.970 -7.481 1.00 93.25 313 ARG A C 1
ATOM 2330 O O . ARG A 1 313 ? -1.360 -3.660 -6.712 1.00 93.25 313 ARG A O 1
ATOM 2337 N N . LEU A 1 314 ? -3.060 -5.012 -7.305 1.00 93.44 314 LEU A N 1
ATOM 2338 C CA . LEU A 1 314 ? -2.812 -6.047 -6.320 1.00 93.44 314 LEU A CA 1
ATOM 2339 C C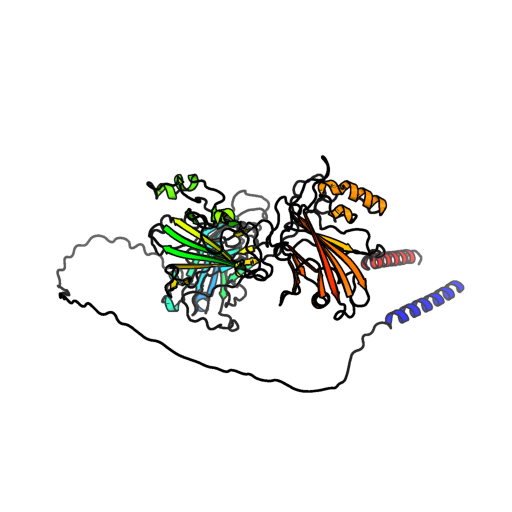 . LEU A 1 314 ? -2.702 -7.381 -7.043 1.00 93.44 314 LEU A C 1
ATOM 2341 O O . LEU A 1 314 ? -3.530 -7.666 -7.904 1.00 93.44 314 LEU A O 1
ATOM 2345 N N . ASP A 1 315 ? -1.694 -8.164 -6.679 1.00 89.12 315 ASP A N 1
ATOM 2346 C CA . ASP A 1 315 ? -1.486 -9.528 -7.155 1.00 89.12 315 ASP A CA 1
ATOM 2347 C C . ASP A 1 315 ? -1.394 -10.447 -5.945 1.00 89.12 315 ASP A C 1
ATOM 2349 O O . ASP A 1 315 ? -0.536 -10.235 -5.080 1.00 89.12 315 ASP A O 1
ATOM 2353 N N . HIS A 1 316 ? -2.274 -11.451 -5.891 1.00 90.31 316 HIS A N 1
ATOM 2354 C CA . HIS A 1 316 ? -2.407 -12.359 -4.751 1.00 90.31 316 HIS A CA 1
ATOM 2355 C C . HIS A 1 316 ? -2.507 -11.618 -3.421 1.00 90.31 316 HIS A C 1
ATOM 2357 O O . HIS A 1 316 ? -1.711 -11.858 -2.510 1.00 90.31 316 HIS A O 1
ATOM 2363 N N . TRP A 1 317 ? -3.456 -10.680 -3.331 1.00 93.56 317 TRP A N 1
ATOM 2364 C CA . TRP A 1 317 ? -3.576 -9.867 -2.130 1.00 93.56 317 TRP A CA 1
ATOM 2365 C C . TRP A 1 317 ? -3.807 -10.721 -0.881 1.00 93.56 317 TRP A C 1
ATOM 2367 O O . TRP A 1 317 ? -4.602 -11.665 -0.905 1.00 93.56 317 TRP A O 1
ATOM 2377 N N . ASN A 1 318 ? -3.152 -10.349 0.220 1.00 95.69 318 ASN A N 1
ATOM 2378 C CA . ASN A 1 318 ? -3.562 -10.762 1.552 1.00 95.69 318 ASN A CA 1
ATOM 2379 C C . ASN A 1 318 ? -4.013 -9.540 2.338 1.00 95.69 318 ASN A C 1
ATOM 2381 O O . ASN A 1 318 ? -3.337 -8.512 2.407 1.00 95.69 318 ASN A O 1
ATOM 2385 N N . LEU A 1 319 ? -5.192 -9.667 2.920 1.00 96.75 319 LEU A N 1
ATOM 2386 C CA . LEU A 1 319 ? -5.832 -8.654 3.723 1.00 96.75 319 LEU A CA 1
ATOM 2387 C C . LEU A 1 319 ? -5.790 -9.089 5.181 1.00 96.75 319 LEU A C 1
ATOM 2389 O O . LEU A 1 319 ? -6.140 -10.220 5.516 1.00 96.75 319 LEU A O 1
ATOM 2393 N N . THR A 1 320 ? -5.391 -8.165 6.042 1.00 96.69 320 THR A N 1
ATOM 2394 C CA . THR A 1 320 ? -5.317 -8.377 7.483 1.00 96.69 320 THR A CA 1
ATOM 2395 C C . THR A 1 320 ? -5.905 -7.182 8.206 1.00 96.69 320 THR A C 1
ATOM 2397 O O . THR A 1 320 ? -5.765 -6.033 7.785 1.00 96.69 320 THR A O 1
ATOM 2400 N N . TRP A 1 321 ? -6.558 -7.454 9.322 1.00 95.69 321 TRP A N 1
ATOM 2401 C CA . TRP A 1 321 ? -7.047 -6.464 10.271 1.00 95.69 321 TRP A CA 1
ATOM 2402 C C . TRP A 1 321 ? -6.936 -7.033 11.682 1.00 95.69 321 TRP A C 1
ATOM 2404 O O . TRP A 1 321 ? -6.460 -8.147 11.871 1.00 95.69 321 TRP A O 1
ATOM 2414 N N . GLU A 1 322 ? -7.368 -6.272 12.679 1.00 93.62 322 GLU A N 1
ATOM 2415 C CA . GLU A 1 322 ? -7.388 -6.690 14.074 1.00 93.62 322 GLU A CA 1
ATOM 2416 C C . GLU A 1 322 ? -8.788 -6.533 14.675 1.00 93.62 322 GLU A C 1
ATOM 2418 O O . GLU A 1 322 ? -9.355 -5.430 14.690 1.00 93.62 322 GLU A O 1
ATOM 2423 N N . TRP A 1 323 ? -9.314 -7.635 15.210 1.00 92.62 323 TRP A N 1
ATOM 2424 C CA . TRP A 1 323 ? -10.544 -7.666 16.001 1.00 92.62 323 TRP A CA 1
ATOM 2425 C C . TRP A 1 323 ? -10.371 -6.914 17.321 1.00 92.62 323 TRP A C 1
ATOM 2427 O O . TRP A 1 323 ? -9.321 -6.991 17.965 1.00 92.62 323 TRP A O 1
ATOM 2437 N N . GLN A 1 324 ? -11.389 -6.148 17.715 1.00 86.69 324 GLN A N 1
ATOM 2438 C CA . GLN A 1 324 ? -11.308 -5.262 18.882 1.00 86.69 324 GLN A CA 1
ATOM 2439 C C . GLN A 1 324 ? -11.948 -5.871 20.127 1.00 86.69 324 GLN A C 1
ATOM 2441 O O . GLN A 1 324 ? -11.578 -5.500 21.239 1.00 86.69 324 GLN A O 1
ATOM 2446 N N . ARG A 1 325 ? -12.909 -6.785 19.955 1.00 85.31 325 ARG A N 1
ATOM 2447 C CA . ARG A 1 325 ? -13.760 -7.321 21.025 1.00 85.31 325 ARG A CA 1
ATOM 2448 C C . ARG A 1 325 ? -13.905 -8.844 20.941 1.00 85.31 325 ARG A C 1
ATOM 2450 O O . ARG A 1 325 ? -14.934 -9.397 21.314 1.00 85.31 325 ARG A O 1
ATOM 2457 N N . GLY A 1 326 ? -12.849 -9.516 20.477 1.00 85.75 326 GLY A N 1
ATOM 2458 C CA . GLY A 1 326 ? -12.769 -10.979 20.424 1.00 85.75 326 GLY A CA 1
ATOM 2459 C C . GLY A 1 326 ? -13.666 -11.613 19.362 1.00 85.75 326 GLY A C 1
ATOM 2460 O O . GLY A 1 326 ? -14.002 -12.784 19.474 1.00 85.75 326 GLY A O 1
ATOM 2461 N N . GLU A 1 327 ? -14.089 -10.853 18.355 1.00 92.38 327 GLU A N 1
ATOM 2462 C CA . GLU A 1 327 ? -14.894 -11.387 17.262 1.00 92.38 327 GLU A CA 1
ATOM 2463 C C . GLU A 1 327 ? -14.136 -12.471 16.476 1.00 92.38 327 GLU A C 1
ATOM 2465 O O . GLU A 1 327 ? -12.908 -12.453 16.397 1.00 92.38 327 GLU A O 1
ATOM 2470 N N . PHE A 1 328 ? -14.873 -13.396 15.859 1.00 94.19 328 PHE A N 1
ATOM 2471 C CA . PHE A 1 328 ? -14.302 -14.446 15.009 1.00 94.19 328 PHE A CA 1
ATOM 2472 C C . PHE A 1 328 ? -15.142 -14.668 13.748 1.00 94.19 328 PHE A C 1
ATOM 2474 O O . PHE A 1 328 ? -16.328 -14.320 13.696 1.00 94.19 328 PHE A O 1
ATOM 2481 N N . ILE A 1 329 ? -14.523 -15.241 12.713 1.00 96.19 329 ILE A N 1
ATOM 2482 C CA . ILE A 1 329 ? -15.156 -15.451 11.407 1.00 96.19 329 ILE A CA 1
ATOM 2483 C C . ILE A 1 329 ? -15.667 -16.881 11.329 1.00 96.19 329 ILE A C 1
ATOM 2485 O O . ILE A 1 329 ? -14.877 -17.814 11.215 1.00 96.19 329 ILE A O 1
ATOM 2489 N N . TYR A 1 330 ? -16.986 -17.058 11.327 1.00 94.75 330 TYR A N 1
ATOM 2490 C CA . TYR A 1 330 ? -17.590 -18.380 11.204 1.00 94.75 330 TYR A CA 1
ATOM 2491 C C . TYR A 1 330 ? -17.519 -18.911 9.774 1.00 94.75 330 TYR A C 1
ATOM 2493 O O . TYR A 1 330 ? -16.993 -19.993 9.553 1.00 94.75 330 TYR A O 1
ATOM 2501 N N . SER A 1 331 ? -17.977 -18.139 8.790 1.00 94.75 331 SER A N 1
ATOM 2502 C CA . SER A 1 331 ? -17.983 -18.557 7.385 1.00 94.75 331 SER A CA 1
ATOM 2503 C C . SER A 1 331 ? -17.593 -17.414 6.455 1.00 94.75 331 SER A C 1
ATOM 2505 O O . SER A 1 331 ? -17.749 -16.237 6.790 1.00 94.75 331 SER A O 1
ATOM 2507 N N . MET A 1 332 ? -17.092 -17.762 5.267 1.00 94.69 332 MET A N 1
ATOM 2508 C CA . MET A 1 332 ? -16.666 -16.810 4.240 1.00 94.69 332 MET A CA 1
ATOM 2509 C C . MET A 1 332 ? -17.102 -17.260 2.847 1.00 94.69 332 MET A C 1
ATOM 2511 O O . MET A 1 332 ? -17.124 -18.456 2.555 1.00 94.69 332 MET A O 1
ATOM 2515 N N . LYS A 1 333 ? -17.401 -16.287 1.983 1.00 95.69 333 LYS A N 1
ATOM 2516 C CA . LYS A 1 333 ? -17.736 -16.478 0.569 1.00 95.69 333 LYS A CA 1
ATOM 2517 C C . LYS A 1 333 ? -16.992 -15.449 -0.281 1.00 95.69 333 LYS A C 1
ATOM 2519 O O . LYS A 1 333 ? -16.959 -14.275 0.067 1.00 95.69 333 LYS 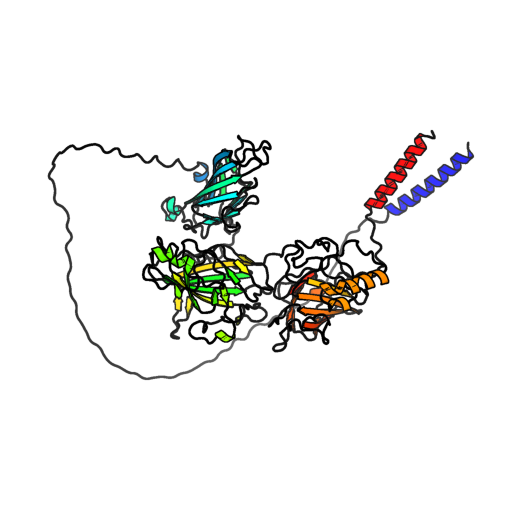A O 1
ATOM 2524 N N . GLY A 1 334 ? -16.370 -15.872 -1.372 1.00 94.94 334 GLY A N 1
ATOM 2525 C CA . GLY A 1 334 ? -15.514 -15.060 -2.242 1.00 94.94 334 GLY A CA 1
ATOM 2526 C C . GLY A 1 334 ? -14.046 -14.989 -1.805 1.00 94.94 334 GLY A C 1
ATOM 2527 O O . GLY A 1 334 ? -13.205 -14.603 -2.603 1.00 94.94 334 GLY A O 1
ATOM 2528 N N . ALA A 1 335 ? -13.711 -15.401 -0.580 1.00 96.12 335 ALA A N 1
ATOM 2529 C CA . ALA A 1 335 ? -12.349 -15.408 -0.042 1.00 96.12 335 ALA A CA 1
ATOM 2530 C C . ALA A 1 335 ? -12.174 -16.538 0.985 1.00 96.12 335 ALA A C 1
ATOM 2532 O O . ALA A 1 335 ? -13.149 -17.161 1.411 1.00 96.12 335 ALA A O 1
ATOM 2533 N N . PHE A 1 336 ? -10.935 -16.788 1.408 1.00 94.94 336 PHE A N 1
ATOM 2534 C CA . PHE A 1 336 ? -10.611 -17.768 2.441 1.00 94.94 336 PHE A CA 1
ATOM 2535 C C . PHE A 1 336 ? -9.550 -17.245 3.414 1.00 94.94 336 PHE A C 1
ATOM 2537 O O . PHE A 1 336 ? -8.682 -16.451 3.050 1.00 94.94 336 PHE A O 1
ATOM 2544 N N . ALA A 1 337 ? -9.607 -17.715 4.660 1.00 94.94 337 ALA A N 1
ATOM 2545 C CA . ALA A 1 337 ? -8.548 -17.492 5.636 1.00 94.94 337 ALA A CA 1
ATOM 2546 C C . ALA A 1 337 ? -7.395 -18.482 5.423 1.00 94.94 337 ALA A C 1
ATOM 2548 O O . ALA A 1 337 ? -7.622 -19.668 5.166 1.00 94.94 337 ALA A O 1
ATOM 2549 N N . ARG A 1 338 ? -6.154 -18.000 5.542 1.00 92.44 338 ARG A N 1
ATOM 2550 C CA . ARG A 1 338 ? -4.933 -18.807 5.358 1.00 92.44 338 ARG A CA 1
ATOM 2551 C C . ARG A 1 338 ? -4.736 -19.849 6.455 1.00 92.44 338 ARG A C 1
ATOM 2553 O O . ARG A 1 338 ? -4.159 -20.898 6.186 1.00 92.44 338 ARG A O 1
ATOM 2560 N N . VAL A 1 339 ? -5.222 -19.558 7.658 1.00 90.44 339 VAL A N 1
ATOM 2561 C CA . VAL A 1 339 ? -5.168 -20.442 8.822 1.00 90.44 339 VAL A CA 1
ATOM 2562 C C . VAL A 1 339 ? -6.594 -20.776 9.243 1.00 90.44 339 VAL A C 1
ATOM 2564 O O . VAL A 1 339 ? -7.418 -19.880 9.442 1.00 90.44 339 VAL A O 1
ATOM 2567 N N . LYS A 1 340 ? -6.866 -22.079 9.361 1.00 87.94 340 LYS A N 1
ATOM 2568 C CA . LYS A 1 340 ? -8.118 -22.651 9.866 1.00 87.94 340 LYS A CA 1
ATOM 2569 C C . LYS A 1 340 ? -7.807 -23.480 11.105 1.00 87.94 340 LYS A C 1
ATOM 2571 O O . LYS A 1 340 ? -7.692 -24.699 11.021 1.00 87.94 340 LYS A O 1
ATOM 2576 N N . ASP A 1 341 ? -7.599 -22.797 12.224 1.00 87.75 341 ASP A N 1
ATOM 2577 C CA . ASP A 1 341 ? -7.393 -23.429 13.524 1.00 87.75 341 ASP A CA 1
ATOM 2578 C C . ASP A 1 341 ? -8.533 -23.025 14.474 1.00 87.75 341 ASP A C 1
ATOM 2580 O O . ASP A 1 341 ? -8.639 -21.846 14.827 1.00 87.75 341 ASP A O 1
ATOM 2584 N N . PRO A 1 342 ? -9.413 -23.963 14.872 1.00 89.25 342 PRO A N 1
ATOM 2585 C CA . PRO A 1 342 ? -10.511 -23.669 15.784 1.00 89.25 342 PRO A CA 1
ATOM 2586 C C . PRO A 1 342 ? -10.062 -23.536 17.246 1.00 89.25 342 PRO A C 1
ATOM 2588 O O . PRO A 1 342 ? -10.852 -23.086 18.077 1.00 89.25 342 PRO A O 1
ATOM 2591 N N . SER A 1 343 ? -8.822 -23.917 17.582 1.00 88.56 343 SER A N 1
ATOM 2592 C CA . SER A 1 343 ? -8.334 -24.018 18.964 1.00 88.56 343 SER A CA 1
ATOM 2593 C C . SER A 1 343 ? -8.438 -22.695 19.725 1.00 88.56 343 SER A C 1
ATOM 2595 O O . SER A 1 343 ? -8.863 -22.685 20.880 1.00 88.56 343 SER A O 1
ATOM 2597 N N . GLU A 1 344 ? -8.118 -21.567 19.080 1.00 87.56 344 GLU A N 1
ATOM 2598 C CA . GLU A 1 344 ? -8.207 -20.243 19.713 1.00 87.56 344 GLU A CA 1
ATOM 2599 C C . GLU A 1 344 ? -9.645 -19.853 20.070 1.00 87.56 344 GLU A C 1
ATOM 2601 O O . GLU A 1 344 ? -9.877 -19.279 21.135 1.00 87.56 344 GLU A O 1
ATOM 2606 N N . CYS A 1 345 ? -10.630 -20.195 19.232 1.00 90.62 345 CYS A N 1
ATOM 2607 C CA . CYS A 1 345 ? -12.025 -19.979 19.601 1.00 90.62 345 CYS A CA 1
ATOM 2608 C C . CYS A 1 345 ? -12.447 -20.954 20.701 1.00 90.62 345 CYS A C 1
ATOM 2610 O O . CYS A 1 345 ? -13.025 -20.532 21.699 1.00 90.62 345 CYS A O 1
ATOM 2612 N N . LEU A 1 346 ? -12.154 -22.245 20.517 1.00 89.81 346 LEU A N 1
ATOM 2613 C CA . LEU A 1 346 ? -12.644 -23.332 21.363 1.00 89.81 346 LEU A CA 1
ATOM 2614 C C . LEU A 1 346 ? -12.157 -23.205 22.812 1.00 89.81 346 LEU A C 1
ATOM 2616 O O . LEU A 1 346 ? -12.944 -23.360 23.742 1.00 89.81 346 LEU A O 1
ATOM 2620 N N . TYR A 1 347 ? -10.875 -22.895 23.005 1.00 88.88 347 TYR A N 1
ATOM 2621 C CA . TYR A 1 347 ? -10.273 -22.729 24.332 1.00 88.88 347 TYR A CA 1
ATOM 2622 C C . TYR A 1 347 ? -10.250 -21.269 24.808 1.00 88.88 347 TYR A C 1
ATOM 2624 O O . TYR A 1 347 ? -9.833 -20.988 25.934 1.00 88.88 347 TYR A O 1
ATOM 2632 N N . GLY A 1 348 ? -10.694 -20.336 23.966 1.00 87.81 348 GLY A N 1
ATOM 2633 C CA . GLY A 1 348 ? -10.758 -18.913 24.271 1.00 87.81 348 GLY A CA 1
ATOM 2634 C C . GLY A 1 348 ? -12.105 -18.456 24.846 1.00 87.81 348 GLY A C 1
ATOM 2635 O O . GLY A 1 348 ? -12.984 -19.261 25.169 1.00 87.81 348 GLY A O 1
ATOM 2636 N N . PRO A 1 349 ? -12.311 -17.129 24.944 1.00 88.44 349 PRO A N 1
ATOM 2637 C CA . PRO A 1 349 ? -13.571 -16.544 25.406 1.00 88.44 349 PRO A CA 1
ATOM 2638 C C . PRO A 1 349 ? -14.785 -16.959 24.560 1.00 88.44 349 PRO A C 1
ATOM 2640 O O . PRO A 1 349 ? -15.898 -17.039 25.079 1.00 88.44 349 PRO A O 1
ATOM 2643 N N . ALA A 1 350 ? -14.575 -17.247 23.268 1.00 89.12 350 ALA A N 1
ATOM 2644 C CA . ALA A 1 350 ? -15.635 -17.674 22.360 1.00 89.12 350 ALA A CA 1
ATOM 2645 C C . ALA A 1 350 ? -16.231 -19.021 22.788 1.00 89.12 350 ALA A C 1
ATOM 2647 O O . ALA A 1 350 ? -17.445 -19.111 22.935 1.00 89.12 350 ALA A O 1
ATOM 2648 N N . GLY A 1 351 ? -15.403 -20.036 23.051 1.00 88.88 351 GLY A N 1
ATOM 2649 C CA . GLY A 1 351 ? -15.843 -21.361 23.494 1.00 88.88 351 GLY A CA 1
ATOM 2650 C C . GLY A 1 351 ? -16.436 -21.366 24.901 1.00 88.88 351 GLY A C 1
ATOM 2651 O O . GLY A 1 351 ? -17.365 -22.120 25.181 1.00 88.88 351 GLY A O 1
ATOM 2652 N N . GLN A 1 352 ? -15.984 -20.461 25.775 1.00 89.19 352 GLN A N 1
ATOM 2653 C CA . GLN A 1 352 ? -16.601 -20.273 27.095 1.00 89.19 352 GLN A CA 1
ATOM 2654 C C . GLN A 1 352 ? -18.032 -19.724 27.000 1.00 89.19 352 GLN A C 1
ATOM 2656 O O . GLN A 1 352 ? -18.895 -20.102 27.801 1.00 89.19 352 GLN A O 1
ATOM 2661 N N . TYR A 1 353 ? -18.276 -18.825 26.041 1.00 89.56 353 TYR A N 1
ATOM 2662 C CA . TYR A 1 353 ? -19.575 -18.190 25.833 1.00 89.56 353 TYR A CA 1
ATOM 2663 C C . TYR A 1 353 ? -20.525 -19.052 24.985 1.00 89.56 353 TYR A C 1
ATOM 2665 O O . TYR A 1 353 ? -21.678 -19.253 25.362 1.00 89.56 353 TYR A O 1
ATOM 2673 N N . TYR A 1 354 ? -20.043 -19.605 23.873 1.00 90.50 354 TYR A N 1
ATOM 2674 C CA . TYR A 1 354 ? -20.808 -20.427 22.937 1.00 90.50 354 TYR A CA 1
ATOM 2675 C C . TYR A 1 354 ? -20.592 -21.926 23.197 1.00 90.50 354 TYR A C 1
ATOM 2677 O O . TYR A 1 354 ? -19.958 -22.620 22.408 1.00 90.50 354 TYR A O 1
ATOM 2685 N N . ARG A 1 355 ? -21.126 -22.434 24.313 1.00 86.38 355 ARG A N 1
ATOM 2686 C CA . ARG A 1 355 ? -20.874 -23.817 24.770 1.00 86.38 355 ARG A CA 1
ATOM 2687 C C . ARG A 1 355 ? -21.367 -24.901 23.808 1.00 86.38 355 ARG A C 1
ATOM 2689 O O . ARG A 1 355 ? -20.681 -25.897 23.625 1.00 86.38 355 ARG A O 1
ATOM 2696 N N . ASP A 1 356 ? -22.525 -24.684 23.189 1.00 87.88 356 ASP A N 1
ATOM 2697 C CA . ASP A 1 356 ? -23.177 -25.660 22.301 1.00 87.88 356 ASP A CA 1
ATOM 2698 C C . ASP A 1 356 ? -22.855 -25.421 20.815 1.00 87.88 356 ASP A C 1
ATOM 2700 O O . ASP A 1 356 ? -23.543 -25.920 19.924 1.00 87.88 356 ASP A O 1
ATOM 2704 N N . PHE A 1 357 ? -21.847 -24.596 20.527 1.00 88.38 357 PHE A N 1
ATOM 2705 C CA . PHE A 1 357 ? -21.512 -24.192 19.168 1.00 88.38 357 PHE A CA 1
ATOM 2706 C C . PHE A 1 357 ? -20.464 -25.108 18.544 1.00 88.38 357 PHE A C 1
ATOM 2708 O O . PHE A 1 357 ? -19.444 -25.425 19.155 1.00 88.38 357 PHE A O 1
ATOM 2715 N N . ASP A 1 358 ? -20.692 -25.495 17.291 1.00 88.31 358 ASP A N 1
ATOM 2716 C CA . ASP A 1 358 ? -19.730 -26.285 16.532 1.00 88.31 358 ASP A CA 1
ATOM 2717 C C . ASP A 1 358 ? -18.614 -25.395 15.964 1.00 88.31 358 ASP A C 1
ATOM 2719 O O . ASP A 1 358 ? -18.756 -24.745 14.923 1.00 88.31 358 ASP A O 1
ATOM 2723 N N . PHE A 1 359 ? -17.473 -25.389 16.655 1.00 87.69 359 PHE A N 1
ATOM 2724 C CA . PHE A 1 359 ? -16.283 -24.654 16.231 1.00 87.69 359 PHE A CA 1
ATOM 2725 C C . PHE A 1 359 ? -15.529 -25.311 15.064 1.00 87.69 359 PHE A C 1
ATOM 2727 O O . PHE A 1 359 ? -14.649 -24.673 14.491 1.00 87.69 359 PHE A O 1
ATOM 2734 N N . THR A 1 360 ? -15.859 -26.543 14.656 1.00 85.75 360 THR A N 1
ATOM 2735 C CA . THR A 1 360 ? -15.130 -27.239 13.575 1.00 85.75 360 THR A CA 1
ATOM 2736 C C . THR A 1 360 ? -15.324 -26.591 12.202 1.00 85.75 360 THR A C 1
ATOM 2738 O O . THR A 1 360 ? -14.465 -26.722 11.331 1.00 85.75 360 THR A O 1
ATOM 2741 N N . GLN A 1 361 ? -16.429 -25.865 12.012 1.00 86.50 361 GLN A N 1
ATOM 2742 C CA . GLN A 1 361 ? -16.774 -25.190 10.756 1.00 86.50 361 GLN A CA 1
ATOM 2743 C C . GLN A 1 361 ? -16.252 -23.750 10.667 1.00 86.50 361 GLN A C 1
ATOM 2745 O O . GLN A 1 361 ? -16.470 -23.080 9.659 1.00 86.50 361 GLN A O 1
ATOM 2750 N N . VAL A 1 362 ? -15.576 -23.262 11.709 1.00 92.88 362 VAL A N 1
ATOM 2751 C CA . VAL A 1 362 ? -15.140 -21.868 11.801 1.00 92.88 362 VAL A CA 1
ATOM 2752 C C . VAL A 1 362 ? -14.045 -21.573 10.779 1.00 92.88 362 VAL A C 1
ATOM 2754 O O . VAL A 1 362 ? -13.052 -22.290 10.661 1.00 92.88 362 VAL A O 1
ATOM 2757 N N . ALA A 1 363 ? -14.218 -20.483 10.037 1.00 93.50 363 ALA A N 1
ATOM 2758 C CA . ALA A 1 363 ? -13.276 -20.062 9.015 1.00 93.50 363 ALA A CA 1
ATOM 2759 C C . ALA A 1 363 ? -11.980 -19.492 9.607 1.00 93.50 363 ALA A C 1
ATOM 2761 O O . ALA A 1 363 ? -10.916 -19.755 9.051 1.00 93.50 363 ALA A O 1
ATOM 2762 N N . ASN A 1 364 ? -12.048 -18.714 10.695 1.00 95.81 364 ASN A N 1
ATOM 2763 C CA . ASN A 1 364 ? -10.867 -18.202 11.393 1.00 95.81 364 ASN A CA 1
ATOM 2764 C C . ASN A 1 364 ? -11.185 -17.731 12.824 1.00 95.81 364 ASN A C 1
ATOM 2766 O O . ASN A 1 364 ? -12.196 -17.063 13.051 1.00 95.81 364 ASN A O 1
ATOM 2770 N N . CYS A 1 365 ? -10.274 -18.036 13.749 1.00 94.19 365 CYS A N 1
ATOM 2771 C CA . CYS A 1 365 ? -10.346 -17.672 15.167 1.00 94.19 365 CYS A CA 1
ATOM 2772 C C . CYS A 1 365 ? -9.292 -16.657 15.612 1.00 94.19 365 CYS A C 1
ATOM 2774 O O . CYS A 1 365 ? -9.360 -16.163 16.735 1.00 94.19 365 CYS A O 1
ATOM 2776 N N . GLU A 1 366 ? -8.326 -16.352 14.750 1.00 93.31 366 GLU A N 1
ATOM 2777 C CA . GLU A 1 366 ? -7.203 -15.499 15.100 1.00 93.31 366 GLU A CA 1
ATOM 2778 C C . GLU A 1 366 ? -7.677 -14.060 15.296 1.00 93.31 366 GLU A C 1
ATOM 2780 O O . GLU A 1 366 ? -8.458 -13.514 14.509 1.00 93.31 366 GLU A O 1
ATOM 2785 N N . LYS A 1 367 ? -7.111 -13.370 16.293 1.00 91.50 367 LYS A N 1
ATOM 2786 C CA . LYS A 1 367 ? -7.336 -11.922 16.469 1.00 91.50 367 LYS A CA 1
ATOM 2787 C C . LYS A 1 367 ? -6.973 -11.122 15.205 1.00 91.50 367 LYS A C 1
ATOM 2789 O O . LYS A 1 367 ? -7.496 -10.026 14.984 1.00 91.50 367 LYS A O 1
ATOM 2794 N N . ARG A 1 368 ? -6.046 -11.655 14.400 1.00 94.19 368 ARG A N 1
ATOM 2795 C CA . ARG A 1 368 ? -5.518 -11.058 13.170 1.00 94.19 368 ARG A CA 1
ATOM 2796 C C . ARG A 1 368 ? -5.585 -12.029 11.994 1.00 94.19 368 ARG A C 1
ATOM 2798 O O . ARG A 1 368 ? -4.558 -12.603 11.636 1.00 94.19 368 ARG A O 1
ATOM 2805 N N . PRO A 1 369 ? -6.760 -12.187 11.370 1.00 95.44 369 PRO A N 1
ATOM 2806 C CA . PRO A 1 369 ? -6.899 -13.082 10.233 1.00 95.44 369 PRO A CA 1
ATOM 2807 C C . PRO A 1 369 ? -6.036 -12.618 9.053 1.00 95.44 369 PRO A C 1
ATOM 2809 O O . PRO A 1 369 ? -5.980 -11.427 8.736 1.00 95.44 369 PRO A O 1
ATOM 2812 N N . ILE A 1 370 ? -5.423 -13.570 8.349 1.00 96.38 370 ILE A N 1
ATOM 2813 C CA . ILE A 1 370 ? -4.864 -13.350 7.009 1.00 96.38 370 ILE A CA 1
ATOM 2814 C C . ILE A 1 370 ? -5.840 -13.933 5.991 1.00 96.38 370 ILE A C 1
ATOM 2816 O O . ILE A 1 370 ? -6.026 -15.149 5.921 1.00 96.38 370 ILE A O 1
ATOM 2820 N N . ILE A 1 371 ? -6.462 -13.059 5.205 1.00 96.62 371 ILE A N 1
ATOM 2821 C CA . ILE A 1 371 ? -7.496 -13.413 4.233 1.00 96.62 371 ILE A CA 1
ATOM 2822 C C . ILE A 1 371 ? -6.966 -13.207 2.825 1.00 96.62 371 ILE A C 1
ATOM 2824 O O . ILE A 1 371 ? -6.392 -12.162 2.528 1.00 96.62 371 ILE A O 1
ATOM 2828 N N . SER A 1 372 ? -7.212 -14.175 1.951 1.00 95.75 372 SER A N 1
ATOM 2829 C CA . SER A 1 372 ? -6.862 -14.112 0.534 1.00 95.75 372 SER A CA 1
ATOM 2830 C C . SER A 1 372 ? -8.089 -14.416 -0.325 1.00 95.75 372 SER A C 1
ATOM 2832 O O . SER A 1 372 ? -9.000 -15.130 0.095 1.00 95.75 372 SER A O 1
ATOM 2834 N N . ASP A 1 373 ? -8.104 -13.895 -1.546 1.00 95.19 373 ASP A N 1
ATOM 2835 C CA . ASP A 1 373 ? -9.121 -14.232 -2.545 1.00 95.19 373 ASP A CA 1
ATOM 2836 C C . ASP A 1 373 ? -9.047 -15.706 -2.954 1.00 95.19 373 ASP A C 1
ATOM 2838 O O . ASP A 1 373 ? -7.985 -16.330 -2.916 1.00 95.19 373 ASP A O 1
ATOM 2842 N N . LEU A 1 374 ? -10.173 -16.244 -3.405 1.00 94.81 374 LEU A N 1
ATOM 2843 C CA . LEU A 1 374 ? -10.247 -17.594 -3.947 1.00 94.81 374 LEU A CA 1
ATOM 2844 C C . LEU A 1 374 ? -9.588 -17.696 -5.335 1.00 94.81 374 LEU A C 1
ATOM 2846 O O . LEU A 1 374 ? -9.492 -16.709 -6.074 1.00 94.81 374 LEU A O 1
ATOM 2850 N N . PRO A 1 375 ? -9.151 -18.902 -5.724 1.00 93.00 375 PRO A N 1
ATOM 2851 C CA . PRO A 1 375 ? -8.599 -19.124 -7.047 1.00 93.00 375 PRO A CA 1
ATOM 2852 C C . PRO A 1 375 ? -9.710 -19.182 -8.108 1.00 93.00 375 PRO A C 1
ATOM 2854 O O . PRO A 1 375 ? -10.879 -19.429 -7.789 1.00 93.00 375 PRO A O 1
ATOM 2857 N N . SER A 1 376 ? -9.361 -18.928 -9.371 1.00 91.25 376 SER A N 1
ATOM 2858 C CA . SER A 1 376 ? -10.329 -18.774 -10.471 1.00 91.25 376 SER A CA 1
ATOM 2859 C C . SER A 1 376 ? -11.200 -20.010 -10.709 1.00 91.25 376 SER A C 1
ATOM 2861 O O . SER A 1 376 ? -12.345 -19.884 -11.137 1.00 91.25 376 SER A O 1
ATOM 2863 N N . GLU A 1 377 ? -10.709 -21.197 -10.363 1.00 92.56 377 GLU A N 1
ATOM 2864 C CA . GLU A 1 377 ? -11.422 -22.474 -10.472 1.00 92.56 377 GLU A CA 1
ATOM 2865 C C . GLU A 1 377 ? -12.615 -22.565 -9.507 1.00 92.56 377 GLU A C 1
ATOM 2867 O O . GLU A 1 377 ? -13.509 -23.385 -9.698 1.00 92.56 377 GLU A O 1
ATOM 2872 N N . ARG A 1 378 ? -12.645 -21.728 -8.461 1.00 93.75 378 ARG A N 1
ATOM 2873 C CA . ARG A 1 378 ? -13.724 -21.679 -7.461 1.00 93.75 378 ARG A CA 1
ATOM 2874 C C . ARG A 1 378 ? -14.744 -20.579 -7.729 1.00 93.75 378 ARG A C 1
ATOM 2876 O O . ARG A 1 378 ? -15.655 -20.403 -6.926 1.00 93.75 378 ARG A O 1
ATOM 2883 N N . LYS A 1 379 ? -14.628 -19.854 -8.845 1.00 92.31 379 LYS A N 1
ATOM 2884 C CA . LYS A 1 379 ? -15.515 -18.732 -9.172 1.00 92.31 379 LYS A CA 1
ATOM 2885 C C . LYS A 1 379 ? -16.989 -19.128 -9.237 1.00 92.31 379 LYS A C 1
ATOM 2887 O O . LYS A 1 379 ? -17.822 -18.396 -8.713 1.00 92.31 379 LYS A O 1
ATOM 2892 N N . ASP A 1 380 ? -17.297 -20.286 -9.813 1.00 93.19 380 ASP A N 1
ATOM 2893 C CA . ASP A 1 380 ? -18.676 -20.759 -10.000 1.00 93.19 380 ASP A CA 1
ATOM 2894 C C . ASP A 1 380 ? -19.144 -21.721 -8.887 1.00 93.19 380 ASP A C 1
ATOM 2896 O O . ASP A 1 380 ? -20.226 -22.299 -8.968 1.00 93.19 380 ASP A O 1
ATOM 2900 N N . ASP A 1 381 ? -18.351 -21.885 -7.820 1.00 93.25 381 ASP A N 1
ATOM 2901 C CA . ASP A 1 381 ? -18.703 -22.715 -6.662 1.00 93.25 381 ASP A CA 1
ATOM 2902 C C . ASP A 1 381 ? -19.857 -22.074 -5.873 1.00 93.25 381 ASP A C 1
ATOM 2904 O O . ASP A 1 381 ? -19.764 -20.933 -5.419 1.00 93.25 381 ASP A O 1
ATOM 2908 N N . GLU A 1 382 ? -20.960 -22.798 -5.679 1.00 90.00 382 GLU A N 1
ATOM 2909 C CA . GLU A 1 382 ? -22.154 -22.239 -5.033 1.00 90.00 382 GLU A CA 1
ATOM 2910 C C . GLU A 1 382 ? -21.960 -21.921 -3.545 1.00 90.00 382 GLU A C 1
ATOM 2912 O O . GLU A 1 382 ? -22.587 -20.987 -3.024 1.00 90.00 382 GLU A O 1
ATOM 2917 N N . LYS A 1 383 ? -21.089 -22.679 -2.865 1.00 88.62 383 LYS A N 1
ATOM 2918 C CA . LYS A 1 383 ? -20.868 -22.572 -1.419 1.00 88.62 383 LYS A CA 1
ATOM 2919 C C . LYS A 1 383 ? -19.873 -21.469 -1.098 1.00 88.62 383 LYS A C 1
ATOM 2921 O O . LYS A 1 383 ? -20.158 -20.628 -0.250 1.00 88.62 383 LYS A O 1
ATOM 2926 N N . VAL A 1 384 ? -18.722 -21.470 -1.770 1.00 90.31 384 VAL A N 1
ATOM 2927 C CA . VAL A 1 384 ? -17.617 -20.551 -1.449 1.00 90.31 384 VAL A CA 1
ATOM 2928 C C . VAL A 1 384 ? -17.392 -19.464 -2.493 1.00 90.31 384 VAL A C 1
ATOM 2930 O O . VAL A 1 384 ? -16.789 -18.456 -2.155 1.00 90.31 384 VAL A O 1
ATOM 2933 N N . GLY A 1 385 ? -17.868 -19.626 -3.727 1.00 90.44 385 GLY A N 1
ATOM 2934 C CA . GLY A 1 385 ? -17.682 -18.684 -4.835 1.00 90.44 385 GLY A CA 1
ATOM 2935 C C . GLY A 1 385 ? -18.949 -17.896 -5.158 1.00 90.44 385 GLY A C 1
ATOM 2936 O O . GLY A 1 385 ? -19.596 -17.363 -4.261 1.00 90.44 385 GLY A O 1
ATOM 2937 N N . LYS A 1 386 ? -19.299 -17.809 -6.448 1.00 90.81 386 LYS A N 1
ATOM 2938 C CA . LYS A 1 386 ? -20.543 -17.238 -7.000 1.00 90.81 386 LYS A CA 1
ATOM 2939 C C . LYS A 1 386 ? -20.891 -15.862 -6.417 1.00 90.81 386 LYS A C 1
ATOM 2941 O O . LYS A 1 386 ? -22.035 -15.595 -6.048 1.00 90.81 386 LYS A O 1
ATOM 2946 N N . LEU A 1 387 ? -19.883 -15.001 -6.313 1.00 90.50 387 LEU A N 1
ATOM 2947 C CA . LEU A 1 387 ? -19.998 -13.615 -5.867 1.00 90.50 387 LEU A CA 1
ATOM 2948 C C . LEU A 1 387 ? -19.453 -12.701 -6.985 1.00 90.50 387 LEU A C 1
ATOM 2950 O O . LEU A 1 387 ? -18.522 -13.087 -7.699 1.00 90.50 387 LEU A O 1
ATOM 2954 N N . PRO A 1 388 ? -20.030 -11.512 -7.226 1.00 88.88 388 PRO A N 1
ATOM 2955 C CA . PRO A 1 388 ? -19.493 -10.627 -8.252 1.00 88.88 388 PRO A CA 1
ATOM 2956 C C . PRO A 1 388 ? -18.067 -10.186 -7.898 1.00 88.88 388 PRO A C 1
ATOM 2958 O O . PRO A 1 388 ? -17.684 -10.148 -6.738 1.00 88.88 388 PRO A O 1
ATOM 2961 N N . TRP A 1 389 ? -17.246 -9.892 -8.908 1.00 90.62 389 TRP A N 1
ATOM 2962 C CA . TRP A 1 389 ? -15.861 -9.405 -8.763 1.00 90.62 389 TRP A CA 1
ATOM 2963 C C . TRP A 1 389 ? -14.882 -10.275 -7.940 1.00 90.62 389 TRP A C 1
ATOM 2965 O O . TRP A 1 389 ? -13.734 -9.857 -7.761 1.00 90.62 389 TRP A O 1
ATOM 2975 N N . CYS A 1 390 ? -15.270 -11.473 -7.494 1.00 88.31 390 CYS A N 1
ATOM 2976 C CA . CYS A 1 390 ? -14.419 -12.389 -6.735 1.00 88.31 390 CYS A CA 1
ATOM 2977 C C . CYS A 1 390 ? -13.727 -13.451 -7.605 1.00 88.31 390 CYS A C 1
ATOM 2979 O O . CYS A 1 390 ? -13.974 -13.572 -8.810 1.00 88.31 390 CYS A O 1
ATOM 2981 N N . CYS A 1 391 ? -12.897 -14.240 -6.918 1.00 91.50 391 CYS A N 1
ATOM 2982 C CA . CYS A 1 391 ? -12.205 -15.443 -7.361 1.00 91.50 391 CYS A CA 1
ATOM 2983 C C . CYS A 1 391 ? -11.282 -15.209 -8.553 1.00 91.50 391 CYS A C 1
ATOM 2985 O O . CYS A 1 391 ? -11.444 -15.811 -9.610 1.00 91.50 391 CYS A O 1
ATOM 2987 N N . ARG A 1 392 ? -10.325 -14.296 -8.402 1.00 92.25 392 ARG A N 1
ATOM 2988 C CA . ARG A 1 392 ? -9.282 -14.040 -9.402 1.00 92.25 392 ARG A CA 1
ATOM 2989 C C . ARG A 1 392 ? -7.900 -14.181 -8.795 1.00 92.25 392 ARG A C 1
ATOM 2991 O O . ARG A 1 392 ? -7.014 -13.392 -9.104 1.00 92.25 392 ARG A O 1
ATOM 2998 N N . ASN A 1 393 ? -7.717 -15.152 -7.898 1.00 90.19 393 ASN A N 1
ATOM 2999 C CA . ASN A 1 393 ? -6.443 -15.388 -7.221 1.00 90.19 393 ASN A CA 1
ATOM 3000 C C . ASN A 1 393 ? -5.899 -14.149 -6.488 1.00 90.19 393 ASN A C 1
ATOM 3002 O O . ASN A 1 393 ? -4.713 -14.090 -6.185 1.00 90.19 393 ASN A O 1
ATOM 3006 N N . GLY A 1 394 ? -6.735 -13.153 -6.199 1.00 90.50 394 GLY A N 1
ATOM 3007 C CA . GLY A 1 394 ? -6.331 -11.919 -5.541 1.00 90.50 394 GLY A CA 1
ATOM 3008 C C . GLY A 1 394 ? -5.789 -10.867 -6.502 1.00 90.50 394 GLY A C 1
ATOM 3009 O O . GLY A 1 394 ? -5.038 -9.988 -6.079 1.00 90.50 394 GLY A O 1
ATOM 3010 N N . THR A 1 395 ? -6.140 -10.943 -7.785 1.00 92.25 395 THR A N 1
ATOM 3011 C CA . THR A 1 395 ? -5.793 -9.924 -8.774 1.00 92.25 395 THR A CA 1
ATOM 3012 C C . THR A 1 395 ? -6.814 -8.785 -8.775 1.00 92.25 395 THR A C 1
ATOM 3014 O O . THR A 1 395 ? -7.999 -8.973 -9.055 1.00 92.25 395 THR A O 1
ATOM 3017 N N . VAL A 1 396 ? -6.337 -7.566 -8.515 1.00 94.56 396 VAL A N 1
ATOM 3018 C CA . VAL A 1 396 ? -7.096 -6.318 -8.682 1.00 94.56 396 VAL A CA 1
ATOM 3019 C C . VAL A 1 396 ? -6.337 -5.426 -9.653 1.00 94.56 396 VAL A C 1
ATOM 3021 O O . VAL A 1 396 ? -5.268 -4.906 -9.326 1.00 94.56 396 VAL A O 1
ATOM 3024 N N . LEU A 1 397 ? -6.888 -5.255 -10.854 1.00 94.31 397 LEU A N 1
ATOM 3025 C CA . LEU A 1 397 ? -6.229 -4.536 -11.943 1.00 94.31 397 LEU A CA 1
ATOM 3026 C C . LEU A 1 397 ? -6.255 -3.020 -11.737 1.00 94.31 397 LEU A C 1
ATOM 3028 O O . LEU A 1 397 ? -7.018 -2.480 -10.930 1.00 94.31 397 LEU A O 1
ATOM 3032 N N . SER A 1 398 ? -5.418 -2.320 -12.504 1.00 93.44 398 SER A N 1
ATOM 3033 C CA . SER A 1 398 ? -5.521 -0.868 -12.629 1.00 93.44 398 SER A CA 1
ATOM 3034 C C . SER A 1 398 ? -6.839 -0.487 -13.317 1.00 93.44 398 SER A C 1
ATOM 3036 O O . SER A 1 398 ? -7.195 -1.104 -14.326 1.00 93.44 398 SER A O 1
ATOM 3038 N N . PRO A 1 399 ? -7.525 0.583 -12.872 1.00 93.81 399 PRO A N 1
ATOM 3039 C CA . PRO A 1 399 ? -8.712 1.101 -13.552 1.00 93.81 399 PRO A CA 1
ATOM 3040 C C . PRO A 1 399 ? -8.432 1.617 -14.976 1.00 93.81 399 PRO A C 1
ATOM 3042 O O . PRO A 1 399 ? -9.377 1.877 -15.720 1.00 93.81 399 PRO A O 1
ATOM 3045 N N . VAL A 1 400 ? -7.157 1.794 -15.354 1.00 92.25 400 VAL A N 1
ATOM 3046 C CA . VAL A 1 400 ? -6.739 2.106 -16.734 1.00 92.25 400 VAL A CA 1
ATOM 3047 C C . VAL A 1 400 ? -6.795 0.867 -17.628 1.00 92.25 400 VAL A C 1
ATOM 3049 O O . VAL A 1 400 ? -7.077 1.001 -18.814 1.00 92.25 400 VAL A O 1
ATOM 3052 N N . MET A 1 401 ? -6.539 -0.317 -17.068 1.00 91.75 401 MET A N 1
ATOM 3053 C CA . MET A 1 401 ? -6.582 -1.579 -17.807 1.00 91.75 401 MET A CA 1
ATOM 3054 C C . MET A 1 401 ? -8.022 -2.052 -17.976 1.00 91.75 401 MET A C 1
ATOM 3056 O O . MET A 1 401 ? -8.495 -2.222 -19.095 1.00 91.75 401 MET A O 1
ATOM 3060 N N . ASP A 1 402 ? -8.724 -2.230 -16.855 1.00 91.31 402 ASP A N 1
ATOM 3061 C CA . ASP A 1 402 ? -10.109 -2.688 -16.832 1.00 91.31 402 ASP A CA 1
ATOM 3062 C C . ASP A 1 402 ? -10.788 -2.223 -15.535 1.00 91.31 402 ASP A C 1
ATOM 3064 O O . ASP A 1 402 ? -10.418 -2.611 -14.424 1.00 91.31 402 ASP A O 1
ATOM 3068 N N . ARG A 1 403 ? -11.815 -1.381 -15.679 1.00 91.75 403 ARG A N 1
ATOM 3069 C CA . ARG A 1 403 ? -12.575 -0.830 -14.548 1.00 91.75 403 ARG A CA 1
ATOM 3070 C C . ARG A 1 403 ? -13.405 -1.882 -13.818 1.00 91.75 403 ARG A C 1
ATOM 3072 O O . ARG A 1 403 ? -13.599 -1.746 -12.612 1.00 91.75 403 ARG A O 1
ATOM 3079 N N . ASN A 1 404 ? -13.876 -2.915 -14.515 1.00 90.38 404 ASN A N 1
ATOM 3080 C CA . ASN A 1 404 ? -14.672 -3.986 -13.914 1.00 90.38 404 ASN A CA 1
ATOM 3081 C C . ASN A 1 404 ? -13.795 -4.915 -13.074 1.00 90.38 404 ASN A C 1
ATOM 3083 O O . ASN A 1 404 ? -14.263 -5.506 -12.108 1.00 90.38 404 ASN A O 1
ATOM 3087 N N . GLN A 1 405 ? -12.510 -4.998 -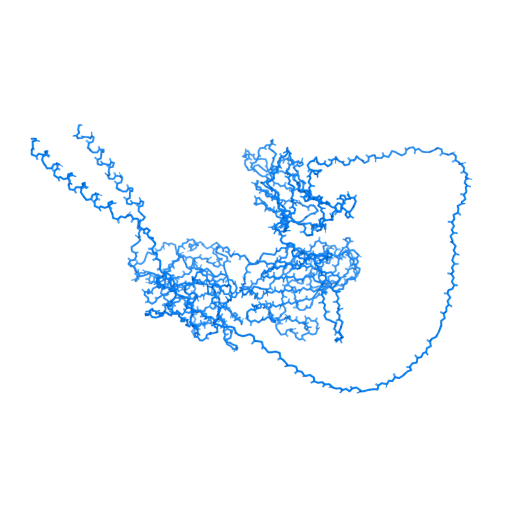13.408 1.00 92.50 405 GLN A N 1
ATOM 3088 C CA . GLN A 1 405 ? -11.536 -5.817 -12.697 1.00 92.50 405 GLN A CA 1
ATOM 3089 C C . GLN A 1 405 ? -10.724 -5.057 -11.638 1.00 92.50 405 GLN A C 1
ATOM 3091 O O . GLN A 1 405 ? -9.888 -5.660 -10.961 1.00 92.50 405 GLN A O 1
ATOM 3096 N N . ALA A 1 406 ? -11.006 -3.765 -11.443 1.00 95.38 406 ALA A N 1
ATOM 3097 C CA . ALA A 1 406 ? -10.386 -2.904 -10.434 1.00 95.38 406 ALA A CA 1
ATOM 3098 C C . ALA A 1 406 ? -11.046 -2.999 -9.042 1.00 95.38 406 ALA A C 1
ATOM 3100 O O . ALA A 1 406 ? -10.770 -2.183 -8.159 1.00 95.38 406 ALA A O 1
ATOM 3101 N N . ARG A 1 407 ? -11.934 -3.974 -8.830 1.00 95.12 407 ARG A N 1
ATOM 3102 C CA . ARG A 1 407 ? -12.607 -4.237 -7.550 1.00 95.12 407 ARG A CA 1
ATOM 3103 C C . ARG A 1 407 ? -12.507 -5.706 -7.200 1.00 95.12 407 ARG A C 1
ATOM 3105 O O . ARG A 1 407 ? -12.492 -6.508 -8.115 1.00 95.12 407 ARG A O 1
ATOM 3112 N N . SER A 1 408 ? -12.474 -6.048 -5.924 1.00 95.44 408 SER A N 1
ATOM 3113 C CA . SER A 1 408 ? -12.593 -7.413 -5.407 1.00 95.44 408 SER A CA 1
ATOM 3114 C C . SER A 1 408 ? -13.508 -7.374 -4.198 1.00 95.44 408 SER A C 1
ATOM 3116 O O . SER A 1 408 ? -13.441 -6.419 -3.427 1.00 95.44 408 SER A O 1
ATOM 3118 N N . MET A 1 409 ? -14.338 -8.392 -4.010 1.00 94.94 409 MET A N 1
ATOM 3119 C CA . MET A 1 409 ? -15.225 -8.445 -2.853 1.00 94.94 409 MET A CA 1
ATOM 3120 C C . MET A 1 409 ? -15.343 -9.850 -2.284 1.00 94.94 409 MET A C 1
ATOM 3122 O O . MET A 1 409 ? -15.159 -10.836 -2.996 1.00 94.94 409 MET A O 1
ATOM 3126 N N . PHE A 1 410 ? -15.671 -9.915 -1.002 1.00 96.88 410 PHE A N 1
ATOM 3127 C CA . PHE A 1 410 ? -16.001 -11.146 -0.302 1.00 96.88 410 PHE A CA 1
ATOM 3128 C C . PHE A 1 410 ? -16.960 -10.850 0.849 1.00 96.88 410 PHE A C 1
ATOM 3130 O O . PHE A 1 410 ? -17.032 -9.729 1.349 1.00 96.88 410 PHE A O 1
ATOM 3137 N N . GLN A 1 411 ? -17.706 -11.861 1.267 1.00 96.50 411 GLN A N 1
ATOM 3138 C CA . GLN A 1 411 ? -18.666 -11.788 2.358 1.00 96.50 411 GLN A CA 1
ATOM 3139 C C . GLN A 1 411 ? -18.234 -12.701 3.500 1.00 96.50 411 GLN A C 1
ATOM 3141 O O . GLN A 1 411 ? -17.586 -13.730 3.289 1.00 96.50 411 GLN A O 1
ATOM 3146 N N . LEU A 1 412 ? -18.588 -12.313 4.719 1.00 96.31 412 LEU A N 1
ATOM 3147 C CA . LEU A 1 412 ? -18.207 -13.001 5.942 1.00 96.31 412 LEU A CA 1
ATOM 3148 C C . LEU A 1 412 ? -19.329 -12.959 6.977 1.00 96.31 412 LEU A C 1
ATOM 3150 O O . LEU A 1 412 ? -20.027 -11.954 7.119 1.00 96.31 412 LEU A O 1
ATOM 3154 N N . GLN A 1 413 ? -19.484 -14.064 7.702 1.00 96.38 413 GLN A N 1
ATOM 3155 C CA . GLN A 1 413 ? -20.346 -14.153 8.873 1.00 96.38 413 GLN A CA 1
ATOM 3156 C C . GLN A 1 413 ? -19.482 -14.060 10.126 1.00 96.38 413 GLN A C 1
ATOM 3158 O O . GLN A 1 413 ? -18.607 -14.899 10.347 1.00 96.38 413 GLN A O 1
ATOM 3163 N N . VAL A 1 414 ? -19.733 -13.046 10.948 1.00 95.69 414 VAL A N 1
ATOM 3164 C CA . VAL A 1 414 ? -18.954 -12.775 12.161 1.00 95.69 414 VAL A CA 1
ATOM 3165 C C . VAL A 1 414 ? -19.806 -12.997 13.385 1.00 95.69 414 VAL A C 1
ATOM 3167 O O . VAL A 1 414 ? -20.953 -12.551 13.442 1.00 95.69 414 VAL A O 1
ATOM 3170 N N . PHE A 1 415 ? -19.218 -13.655 14.376 1.00 93.88 415 PHE A N 1
ATOM 3171 C CA . PHE A 1 415 ? -19.797 -13.809 15.701 1.00 93.88 415 PHE A CA 1
ATOM 3172 C C . PHE A 1 415 ? -19.131 -12.846 16.678 1.00 93.88 415 PHE A C 1
ATOM 3174 O O . PHE A 1 415 ? -17.923 -12.610 16.638 1.00 93.88 415 PHE A O 1
ATOM 3181 N N . LYS A 1 416 ? -19.957 -12.269 17.546 1.00 91.88 416 LYS A N 1
ATOM 3182 C CA . LYS A 1 416 ? -19.576 -11.305 18.577 1.00 91.88 416 LYS A CA 1
ATOM 3183 C C . LYS A 1 416 ? -19.423 -12.016 19.915 1.00 91.88 416 LYS A C 1
ATOM 3185 O O . LYS A 1 416 ? -20.015 -13.071 20.130 1.00 91.88 416 LYS A O 1
ATOM 3190 N N . ILE A 1 417 ? -18.681 -11.411 20.830 1.00 87.06 417 ILE A N 1
ATOM 3191 C CA . ILE A 1 417 ? -18.546 -11.869 22.216 1.00 87.06 417 ILE A CA 1
ATOM 3192 C C . ILE A 1 417 ? -19.050 -10.741 23.137 1.00 87.06 417 ILE A C 1
ATOM 3194 O O . ILE A 1 417 ? -18.958 -9.565 22.759 1.00 87.06 417 ILE A O 1
ATOM 3198 N N . PRO A 1 418 ? -19.616 -11.050 24.322 1.00 79.88 418 PRO A N 1
ATOM 3199 C CA . PRO A 1 418 ? -19.980 -10.034 25.302 1.00 79.88 418 PRO A CA 1
ATOM 3200 C C . PRO A 1 418 ? -18.838 -9.033 25.556 1.00 79.88 418 PRO A C 1
ATOM 3202 O O . PRO A 1 418 ? -17.680 -9.440 25.648 1.00 79.88 418 PRO A O 1
ATOM 3205 N N . PRO A 1 419 ? -19.142 -7.727 25.687 1.00 75.50 419 PRO A N 1
ATOM 3206 C CA . PRO A 1 419 ? -20.462 -7.157 25.981 1.00 75.50 419 PRO A CA 1
ATOM 3207 C C . PRO A 1 419 ? -21.346 -6.825 24.757 1.00 75.50 419 PRO A C 1
ATOM 3209 O O . PRO A 1 419 ? -22.477 -6.372 24.942 1.00 75.50 419 PRO A O 1
ATOM 3212 N N . ASP A 1 420 ? -20.890 -7.051 23.520 1.00 75.12 420 ASP A N 1
ATOM 3213 C CA . ASP A 1 420 ? -21.559 -6.580 22.290 1.00 75.12 420 ASP A CA 1
ATOM 3214 C C . ASP A 1 420 ? -22.729 -7.485 21.836 1.00 75.12 420 ASP A C 1
ATOM 3216 O O . ASP A 1 420 ? -22.854 -7.874 20.674 1.00 75.12 420 ASP A O 1
ATOM 3220 N N . ASN A 1 421 ? -23.658 -7.791 22.742 1.00 74.38 421 ASN A N 1
ATOM 3221 C CA . ASN A 1 421 ? -24.789 -8.697 22.485 1.00 74.38 421 ASN A CA 1
ATOM 3222 C C . ASN A 1 421 ? -26.008 -8.003 21.848 1.00 74.38 421 ASN A C 1
ATOM 3224 O O . ASN A 1 421 ? -27.079 -8.598 21.745 1.00 74.38 421 ASN A O 1
ATOM 3228 N N . ASN A 1 422 ? -25.889 -6.733 21.450 1.00 80.19 422 ASN A N 1
ATOM 3229 C CA . ASN A 1 422 ? -26.981 -5.972 20.841 1.00 80.19 422 ASN A CA 1
ATOM 3230 C C . ASN A 1 422 ? -26.832 -5.908 19.311 1.00 80.19 422 ASN A C 1
ATOM 3232 O O . ASN A 1 422 ? -25.718 -5.790 18.801 1.00 80.19 422 ASN A O 1
ATOM 3236 N N . ARG A 1 423 ? -27.944 -5.927 18.564 1.00 82.12 423 ARG A N 1
ATOM 3237 C CA . ARG A 1 423 ? -27.949 -5.871 17.085 1.00 82.12 423 ARG A CA 1
ATOM 3238 C C . ARG A 1 423 ? -27.310 -4.589 16.537 1.00 82.12 423 ARG A C 1
ATOM 3240 O O . ARG A 1 423 ? -26.786 -4.581 15.432 1.00 82.12 423 ARG A O 1
ATOM 3247 N N . THR A 1 424 ? -27.344 -3.511 17.317 1.00 81.44 424 THR A N 1
ATOM 3248 C CA . THR A 1 424 ? -26.773 -2.203 16.963 1.00 81.44 424 THR A CA 1
ATOM 3249 C C . THR A 1 424 ? -25.347 -1.996 17.475 1.00 81.44 424 THR A C 1
ATOM 3251 O O . THR A 1 424 ? -24.681 -1.058 17.036 1.00 81.44 424 THR A O 1
ATOM 3254 N N . ALA A 1 425 ? -24.862 -2.857 18.377 1.00 83.50 425 ALA A N 1
ATOM 3255 C CA . ALA A 1 425 ? -23.492 -2.826 18.880 1.00 83.50 425 ALA A CA 1
ATOM 3256 C C . ALA A 1 425 ? -22.565 -3.465 17.839 1.00 83.50 425 ALA A C 1
ATOM 3258 O O . ALA A 1 425 ? -22.282 -4.662 17.882 1.00 83.50 425 ALA A O 1
ATOM 3259 N N . LEU A 1 426 ? -22.177 -2.665 16.845 1.00 87.62 426 LEU A N 1
ATOM 3260 C CA . LEU A 1 426 ? -21.312 -3.074 15.746 1.00 87.62 426 LEU A CA 1
ATOM 3261 C C . LEU A 1 426 ? -20.002 -2.288 15.815 1.00 87.62 426 LEU A C 1
ATOM 3263 O O . LEU A 1 426 ? -19.988 -1.069 15.618 1.00 87.62 426 LEU A O 1
ATOM 3267 N N . THR A 1 427 ? -18.909 -3.004 16.062 1.00 87.00 427 THR A N 1
ATOM 3268 C CA . THR A 1 427 ? -17.554 -2.453 16.128 1.00 87.00 427 THR A CA 1
ATOM 3269 C C . THR A 1 427 ? -16.788 -2.867 14.864 1.00 87.00 427 THR A C 1
ATOM 3271 O O . THR A 1 427 ? -16.763 -4.054 14.540 1.00 87.00 427 THR A O 1
ATOM 3274 N N . PRO A 1 428 ? -16.192 -1.930 14.099 1.00 90.69 428 PRO A N 1
ATOM 3275 C CA . PRO A 1 428 ? -15.412 -2.290 12.922 1.00 90.69 428 PRO A CA 1
ATOM 3276 C C . PRO A 1 428 ? -14.036 -2.849 13.323 1.00 90.69 428 PRO A C 1
ATOM 3278 O O . PRO A 1 428 ? -13.455 -2.396 14.316 1.00 90.69 428 PRO A O 1
ATOM 3281 N N . PRO A 1 429 ? -13.442 -3.738 12.509 1.00 93.31 429 PRO A N 1
ATOM 3282 C CA . PRO A 1 429 ? -12.041 -4.100 12.668 1.00 93.31 429 PRO A CA 1
ATOM 3283 C C . PRO A 1 429 ? -11.117 -2.889 12.528 1.00 93.31 429 PRO A C 1
ATOM 3285 O O . PRO A 1 429 ? -11.422 -1.938 11.801 1.00 93.31 429 PRO A O 1
ATOM 3288 N N . MET A 1 430 ? -9.952 -2.929 13.171 1.00 90.25 430 MET A N 1
ATOM 3289 C CA . MET A 1 430 ? -8.953 -1.856 13.091 1.00 90.25 430 MET A CA 1
ATOM 3290 C C . MET A 1 430 ? -7.624 -2.357 12.522 1.00 90.25 430 MET A C 1
ATOM 3292 O O . MET A 1 430 ? -7.470 -3.534 12.221 1.00 90.25 430 MET A O 1
ATOM 3296 N N . LYS A 1 431 ? -6.662 -1.444 12.332 1.00 90.75 431 LYS A N 1
ATOM 3297 C CA . LYS A 1 431 ? -5.310 -1.745 11.818 1.00 90.75 431 LYS A CA 1
ATOM 3298 C C . LYS A 1 431 ? -5.302 -2.543 10.503 1.00 90.75 431 LYS A C 1
ATOM 3300 O O . LYS A 1 431 ? -4.541 -3.494 10.344 1.00 90.75 431 LYS A O 1
ATOM 3305 N N . TRP A 1 432 ? -6.136 -2.121 9.557 1.00 93.94 432 TRP A N 1
ATOM 3306 C CA . TRP A 1 432 ? -6.201 -2.699 8.218 1.00 93.94 432 TRP A CA 1
ATOM 3307 C C . TRP A 1 432 ? -4.840 -2.629 7.518 1.00 93.94 432 TRP A C 1
ATOM 3309 O O . TRP A 1 432 ? -4.185 -1.585 7.505 1.00 93.94 432 TRP A O 1
ATOM 3319 N N . LYS A 1 433 ? -4.421 -3.742 6.926 1.00 94.81 433 LYS A N 1
ATOM 3320 C CA . LYS A 1 433 ? -3.203 -3.884 6.129 1.00 94.81 433 LYS A CA 1
ATOM 3321 C C . LYS A 1 433 ? -3.514 -4.756 4.928 1.00 94.81 433 LYS A C 1
ATOM 3323 O O . LYS A 1 433 ? -4.231 -5.742 5.052 1.00 94.81 433 LYS A O 1
ATOM 3328 N N . ILE A 1 434 ? -2.967 -4.386 3.780 1.00 94.25 434 ILE A N 1
ATOM 3329 C CA . ILE A 1 434 ? -3.084 -5.176 2.564 1.00 94.25 434 ILE A CA 1
ATOM 3330 C C . ILE A 1 434 ? -1.724 -5.263 1.893 1.00 94.25 434 ILE A C 1
ATOM 3332 O O . ILE A 1 434 ? -1.058 -4.245 1.681 1.00 94.25 434 ILE A O 1
ATOM 3336 N N . ASP A 1 435 ? -1.312 -6.485 1.598 1.00 90.44 435 ASP A N 1
ATOM 3337 C CA . ASP A 1 435 ? -0.087 -6.795 0.881 1.00 90.44 435 ASP A CA 1
ATOM 3338 C C . ASP A 1 435 ? -0.377 -7.736 -0.290 1.00 90.44 435 ASP A C 1
ATOM 3340 O O . ASP A 1 435 ? -1.518 -8.126 -0.518 1.00 90.44 435 ASP A O 1
ATOM 3344 N N . GLY A 1 436 ? 0.644 -8.014 -1.087 1.00 86.00 436 GLY A N 1
ATOM 3345 C CA . GLY A 1 436 ? 0.599 -8.900 -2.240 1.00 86.00 436 GLY A CA 1
ATOM 3346 C C . GLY A 1 436 ? 2.020 -9.301 -2.625 1.00 86.00 436 GLY A C 1
ATOM 3347 O O . GLY A 1 436 ? 2.983 -8.996 -1.913 1.00 86.00 436 GLY A O 1
ATOM 3348 N N . VAL A 1 437 ? 2.171 -10.004 -3.747 1.00 83.12 437 VAL A N 1
ATOM 3349 C CA . VAL A 1 437 ? 3.491 -10.520 -4.151 1.00 83.12 437 VAL A CA 1
ATOM 3350 C C . VAL A 1 437 ? 4.343 -9.432 -4.807 1.00 83.12 437 VAL A C 1
ATOM 3352 O O . VAL A 1 437 ? 5.457 -9.152 -4.356 1.00 83.12 437 VAL A O 1
ATOM 3355 N N . ILE A 1 438 ? 3.808 -8.787 -5.847 1.00 82.50 438 ILE A N 1
ATOM 3356 C CA . ILE A 1 438 ? 4.379 -7.576 -6.445 1.00 82.50 438 ILE A CA 1
ATOM 3357 C C . ILE A 1 438 ? 3.269 -6.539 -6.562 1.00 82.50 438 ILE A C 1
ATOM 3359 O O . ILE A 1 438 ? 2.472 -6.556 -7.494 1.00 82.50 438 ILE A O 1
ATOM 3363 N N . ASN A 1 439 ? 3.211 -5.644 -5.585 1.00 87.44 439 ASN A N 1
ATOM 3364 C CA . ASN A 1 439 ? 2.230 -4.576 -5.509 1.00 87.44 439 ASN A CA 1
ATOM 3365 C C . ASN A 1 439 ? 2.823 -3.377 -4.750 1.00 87.44 439 ASN A C 1
ATOM 3367 O O . ASN A 1 439 ? 3.811 -3.539 -4.030 1.00 87.44 439 ASN A O 1
ATOM 3371 N N . PRO A 1 440 ? 2.219 -2.182 -4.868 1.00 89.00 440 PRO A N 1
ATOM 3372 C CA . PRO A 1 440 ? 2.614 -1.044 -4.056 1.00 89.00 440 PRO A CA 1
ATOM 3373 C C . PRO A 1 440 ? 2.494 -1.323 -2.556 1.00 89.00 440 PRO A C 1
ATOM 3375 O O . PRO A 1 440 ? 1.538 -1.949 -2.098 1.00 89.00 440 PRO A O 1
ATOM 3378 N N . HIS A 1 441 ? 3.389 -0.733 -1.766 1.00 89.69 441 HIS A N 1
ATOM 3379 C CA . HIS A 1 441 ? 3.240 -0.695 -0.310 1.00 89.69 441 HIS A CA 1
ATOM 3380 C C . HIS A 1 441 ? 2.110 0.260 0.085 1.00 89.69 441 HIS A C 1
ATOM 3382 O O . HIS A 1 441 ? 2.229 1.471 -0.118 1.00 89.69 441 HIS A O 1
ATOM 3388 N N . TYR A 1 442 ? 1.040 -0.245 0.697 1.00 91.25 442 TYR A N 1
ATOM 3389 C CA . TYR A 1 442 ? -0.088 0.575 1.145 1.00 91.25 442 TYR A CA 1
ATOM 3390 C C . TYR A 1 442 ? -0.017 0.895 2.640 1.00 91.25 442 TYR A C 1
ATOM 3392 O O . TYR A 1 442 ? 0.267 0.035 3.471 1.00 91.25 442 TYR A O 1
ATOM 3400 N N . LYS A 1 443 ? -0.354 2.139 3.001 1.00 92.31 443 LYS A N 1
ATOM 3401 C CA . LYS A 1 443 ? -0.653 2.528 4.386 1.00 92.31 443 LYS A CA 1
ATOM 3402 C C . LYS A 1 443 ? -2.131 2.879 4.500 1.00 92.31 443 LYS A C 1
ATOM 3404 O O . LYS A 1 443 ? -2.575 3.872 3.921 1.00 92.31 443 LYS A O 1
ATOM 3409 N N . CYS A 1 444 ? -2.873 2.071 5.250 1.00 92.69 444 CYS A N 1
ATOM 3410 C CA . CYS A 1 444 ? -4.298 2.272 5.492 1.00 92.69 444 CYS A CA 1
ATOM 3411 C C . CYS A 1 444 ? -4.554 3.117 6.745 1.00 92.69 444 CYS A C 1
ATOM 3413 O O . CYS A 1 444 ? -3.812 3.059 7.726 1.00 92.69 444 CYS A O 1
ATOM 3415 N N . GLY A 1 445 ? -5.599 3.941 6.684 1.00 87.62 445 GLY A N 1
ATOM 3416 C CA . GLY A 1 445 ? -6.128 4.678 7.828 1.00 87.62 445 GLY A CA 1
ATOM 3417 C C . GLY A 1 445 ? -7.092 3.843 8.682 1.00 87.62 445 GLY A C 1
ATOM 3418 O O . GLY A 1 445 ? -7.382 2.694 8.349 1.00 87.62 445 GLY A O 1
ATOM 3419 N N . PRO A 1 446 ? -7.618 4.416 9.777 1.00 86.50 446 PRO A N 1
ATOM 3420 C CA . PRO A 1 446 ? -8.663 3.768 10.560 1.00 86.50 446 PRO A CA 1
ATOM 3421 C C . PRO A 1 446 ? -9.991 3.739 9.777 1.00 86.50 446 PRO A C 1
ATOM 3423 O O . PRO A 1 446 ? -10.198 4.588 8.902 1.00 86.50 446 PRO A O 1
ATOM 3426 N N . PRO A 1 447 ? -10.905 2.810 10.104 1.00 90.94 447 PRO A N 1
ATOM 3427 C CA . PRO A 1 447 ? -12.249 2.800 9.535 1.00 90.94 447 PRO A CA 1
ATOM 3428 C C . PRO A 1 447 ? -13.014 4.067 9.925 1.00 90.94 447 PRO A C 1
ATOM 3430 O O . PRO A 1 447 ? -13.123 4.412 11.100 1.00 90.94 447 PRO A O 1
ATOM 3433 N N . VAL A 1 448 ? -13.574 4.756 8.933 1.00 86.31 448 VAL A N 1
ATOM 3434 C CA . VAL A 1 448 ? -14.445 5.919 9.139 1.00 86.31 448 VAL A CA 1
ATOM 3435 C C . VAL A 1 448 ? -15.880 5.494 8.889 1.00 86.31 448 VAL A C 1
ATOM 3437 O O . VAL A 1 448 ? -16.181 4.910 7.851 1.00 86.31 448 VAL A O 1
ATOM 3440 N N . ARG A 1 449 ? -16.777 5.783 9.831 1.00 84.50 449 ARG A N 1
ATOM 3441 C CA . ARG A 1 449 ? -18.205 5.518 9.661 1.00 84.50 449 ARG A CA 1
ATOM 3442 C C . ARG A 1 449 ? -18.769 6.415 8.554 1.00 84.50 449 ARG A C 1
ATOM 3444 O O . ARG A 1 449 ? -18.587 7.625 8.623 1.00 84.50 449 ARG A O 1
ATOM 3451 N N . VAL A 1 450 ? -19.443 5.838 7.561 1.00 86.62 450 VAL A N 1
ATOM 3452 C CA . VAL A 1 450 ? -19.998 6.559 6.397 1.00 86.62 450 VAL A CA 1
ATOM 3453 C C . VAL A 1 450 ? -21.482 6.250 6.211 1.00 86.62 450 VAL A C 1
ATOM 3455 O O . VAL A 1 450 ? -22.029 5.392 6.909 1.00 86.62 450 VAL A O 1
ATOM 3458 N N . ASP A 1 451 ? -22.129 6.954 5.279 1.00 83.56 451 ASP A N 1
ATOM 3459 C CA . ASP A 1 451 ? -23.501 6.636 4.887 1.00 83.56 451 ASP A CA 1
ATOM 3460 C C . ASP A 1 451 ? -23.596 5.167 4.428 1.00 83.56 451 ASP A C 1
ATOM 3462 O O . ASP A 1 451 ? -22.707 4.706 3.689 1.00 83.56 451 ASP A O 1
ATOM 3466 N N . PRO A 1 452 ? -24.634 4.430 4.880 1.00 87.94 452 PRO A N 1
ATOM 3467 C CA . PRO A 1 452 ? -24.854 3.048 4.486 1.00 87.94 452 PRO A CA 1
ATOM 3468 C C . PRO A 1 452 ? -24.747 2.831 2.980 1.00 87.94 452 PRO A C 1
ATOM 3470 O O . PRO A 1 452 ? -25.256 3.626 2.194 1.00 87.94 452 PRO A O 1
ATOM 3473 N N . ALA A 1 453 ? -24.057 1.766 2.581 1.00 90.69 453 ALA A N 1
ATOM 3474 C CA . ALA A 1 453 ? -23.993 1.359 1.186 1.00 90.69 453 ALA A CA 1
ATOM 3475 C C . ALA A 1 453 ? -25.387 0.946 0.691 1.00 90.69 453 ALA A C 1
ATOM 3477 O O . ALA A 1 453 ? -26.142 0.295 1.416 1.00 90.69 453 ALA A O 1
ATOM 3478 N N . GLU A 1 454 ? -25.707 1.335 -0.539 1.00 89.44 454 GLU A N 1
ATOM 3479 C CA . GLU A 1 454 ? -26.938 0.969 -1.235 1.00 89.44 454 GLU A CA 1
ATOM 3480 C C . GLU A 1 454 ? -26.633 -0.165 -2.212 1.00 89.44 454 GLU A C 1
ATOM 3482 O O . GLU A 1 454 ? -25.670 -0.097 -2.980 1.00 89.44 454 GLU A O 1
ATOM 3487 N N . TYR A 1 455 ? -27.466 -1.197 -2.183 1.00 86.69 455 TYR A N 1
ATOM 3488 C CA . TYR A 1 455 ? -27.350 -2.383 -3.014 1.00 86.69 455 TYR A CA 1
ATOM 3489 C C . TYR A 1 455 ? -28.616 -2.558 -3.845 1.00 86.69 455 TYR A C 1
ATOM 3491 O O . TYR A 1 455 ? -29.707 -2.314 -3.326 1.00 86.69 455 TYR A O 1
ATOM 3499 N N . PRO A 1 456 ? -28.504 -2.988 -5.112 1.00 85.19 456 PRO A N 1
ATOM 3500 C CA . PRO A 1 456 ? -29.674 -3.349 -5.897 1.00 85.19 456 PRO A CA 1
ATOM 3501 C C . PRO A 1 456 ? -30.370 -4.555 -5.265 1.00 85.19 456 PRO A C 1
ATOM 3503 O O . PRO A 1 456 ? -29.712 -5.448 -4.722 1.00 85.19 456 PRO A O 1
ATOM 3506 N N . ASP A 1 457 ? -31.696 -4.578 -5.336 1.00 81.88 457 ASP A N 1
ATOM 3507 C CA . ASP A 1 457 ? -32.474 -5.678 -4.785 1.00 81.88 457 ASP A CA 1
ATOM 3508 C C . ASP A 1 457 ? -32.150 -7.012 -5.497 1.00 81.88 457 ASP A C 1
ATOM 3510 O O . ASP A 1 457 ? -32.176 -7.083 -6.732 1.00 81.88 457 ASP A O 1
ATOM 3514 N N . PRO A 1 458 ? -31.844 -8.089 -4.747 1.00 78.62 458 PRO A N 1
ATOM 3515 C CA . PRO A 1 458 ? -31.460 -9.372 -5.330 1.00 78.62 458 PRO A CA 1
ATOM 3516 C C . PRO A 1 458 ? -32.595 -10.079 -6.090 1.00 78.62 458 PRO A C 1
ATOM 3518 O O . PRO A 1 458 ? -32.308 -10.962 -6.894 1.00 78.62 458 PRO A O 1
ATOM 3521 N N . SER A 1 459 ? -33.863 -9.711 -5.871 1.00 81.94 459 SER A N 1
ATOM 3522 C CA . SER A 1 459 ? -35.015 -10.250 -6.614 1.00 81.94 459 SER A CA 1
ATOM 3523 C C . SER A 1 459 ? -35.165 -9.662 -8.023 1.00 81.94 459 SER A C 1
ATOM 3525 O O . SER A 1 459 ? -36.005 -10.123 -8.793 1.00 81.94 459 SER A O 1
ATOM 3527 N N . GLY A 1 460 ? -34.354 -8.656 -8.380 1.00 76.56 460 GLY A N 1
ATOM 3528 C CA . GLY A 1 460 ? -34.426 -7.966 -9.670 1.00 76.56 460 GLY A CA 1
ATOM 3529 C C . GLY A 1 460 ? -35.481 -6.857 -9.730 1.00 76.56 460 GLY A C 1
ATOM 3530 O O . GLY A 1 460 ? -35.648 -6.230 -10.777 1.00 76.56 460 GLY A O 1
ATOM 3531 N N . LEU A 1 461 ? -36.174 -6.582 -8.620 1.00 85.75 461 LEU A N 1
ATOM 3532 C CA . LEU A 1 461 ? -37.043 -5.415 -8.489 1.00 85.75 461 LEU A CA 1
ATOM 3533 C C . LEU A 1 461 ? -36.219 -4.118 -8.546 1.00 85.75 461 LEU A C 1
ATOM 3535 O O . LEU A 1 461 ? -35.064 -4.076 -8.125 1.00 85.75 461 LEU A O 1
ATOM 3539 N N . GLN A 1 462 ? -36.829 -3.023 -9.011 1.00 83.56 462 GLN A N 1
ATOM 3540 C CA . GLN A 1 462 ? -36.242 -1.674 -8.957 1.00 83.56 462 GLN A CA 1
ATOM 3541 C C . GLN A 1 462 ? -36.284 -1.097 -7.529 1.00 83.56 462 GLN A C 1
ATOM 3543 O O . GLN A 1 462 ? -36.768 0.007 -7.290 1.00 83.56 462 GLN A O 1
ATOM 3548 N N . ALA A 1 463 ? -35.806 -1.874 -6.565 1.00 84.50 463 ALA A N 1
ATOM 3549 C CA . ALA A 1 463 ? -35.653 -1.489 -5.177 1.00 84.50 463 ALA A CA 1
ATOM 3550 C C . ALA A 1 463 ? -34.165 -1.461 -4.814 1.00 84.50 463 ALA A C 1
ATOM 3552 O O . ALA A 1 463 ? -33.320 -2.076 -5.471 1.00 84.50 463 ALA A O 1
ATOM 3553 N N . ILE A 1 464 ? -33.854 -0.719 -3.756 1.00 84.19 464 ILE A N 1
ATOM 3554 C CA . ILE A 1 464 ? -32.530 -0.707 -3.147 1.00 84.19 464 ILE A CA 1
ATOM 3555 C C . ILE A 1 464 ? -32.639 -1.225 -1.719 1.00 84.19 464 ILE A C 1
ATOM 3557 O O . ILE A 1 4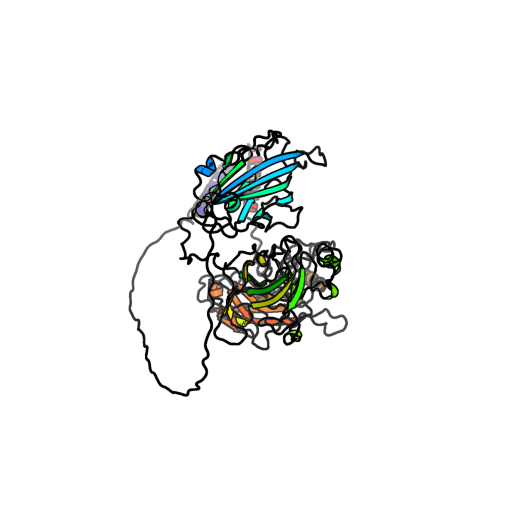64 ? -33.554 -0.860 -0.981 1.00 84.19 464 ILE A O 1
ATOM 3561 N N . HIS A 1 465 ? -31.686 -2.055 -1.321 1.00 86.31 465 HIS A N 1
ATOM 3562 C CA . HIS A 1 465 ? -31.492 -2.439 0.066 1.00 86.31 465 HIS A CA 1
ATOM 3563 C C . HIS A 1 465 ? -30.250 -1.734 0.611 1.00 86.31 465 HIS A C 1
ATOM 3565 O O . HIS A 1 465 ? -29.201 -1.704 -0.030 1.00 86.31 465 HIS A O 1
ATOM 3571 N N . THR A 1 466 ? -30.349 -1.168 1.808 1.00 88.06 466 THR A N 1
ATOM 3572 C CA . THR A 1 466 ? -29.239 -0.454 2.446 1.00 88.06 466 THR A CA 1
ATOM 3573 C C . THR A 1 466 ? -28.552 -1.327 3.481 1.00 88.06 466 THR A C 1
ATOM 3575 O O . THR A 1 466 ? -29.222 -2.022 4.244 1.00 88.06 466 THR A O 1
ATOM 3578 N N . ALA A 1 467 ? -27.228 -1.237 3.588 1.00 91.69 467 ALA A N 1
ATOM 3579 C CA . ALA A 1 467 ? -26.508 -1.824 4.714 1.00 91.69 467 ALA A CA 1
ATOM 3580 C C . ALA A 1 467 ? -27.058 -1.301 6.058 1.00 91.69 467 ALA A C 1
ATOM 3582 O O . ALA A 1 467 ? -27.455 -0.144 6.190 1.00 91.69 467 ALA A O 1
ATOM 3583 N N . VAL A 1 468 ? -27.005 -2.121 7.106 1.00 91.25 468 VAL A N 1
ATOM 3584 C CA . VAL A 1 468 ? -27.243 -1.656 8.484 1.00 91.25 468 VAL A CA 1
ATOM 3585 C C . VAL A 1 468 ? -26.174 -0.631 8.867 1.00 91.25 468 VAL A C 1
ATOM 3587 O O . VAL A 1 468 ? -26.390 0.300 9.653 1.00 91.25 468 VAL A O 1
ATOM 3590 N N . ALA A 1 469 ? -24.963 -0.842 8.352 1.00 91.19 469 ALA A N 1
ATOM 3591 C CA . ALA A 1 469 ? -23.789 -0.191 8.868 1.00 91.19 469 ALA A CA 1
ATOM 3592 C C . ALA A 1 469 ? -22.605 -0.238 7.897 1.00 91.19 469 ALA A C 1
ATOM 3594 O O . ALA A 1 469 ? -22.151 -1.323 7.573 1.00 91.19 469 ALA A O 1
ATOM 3595 N N . SER A 1 470 ? -22.050 0.919 7.525 1.00 93.25 470 SER A N 1
ATOM 3596 C CA . SER A 1 470 ? -20.921 0.999 6.590 1.00 93.25 470 SER A CA 1
ATOM 3597 C C . SER A 1 470 ? -19.724 1.739 7.171 1.00 93.25 470 SER A C 1
ATOM 3599 O O . SER A 1 470 ? -19.857 2.838 7.720 1.00 93.25 470 SER A O 1
ATOM 3601 N N . TRP A 1 471 ? -18.539 1.159 7.005 1.00 94.19 471 TRP A N 1
ATOM 3602 C CA . TRP A 1 471 ? -17.263 1.816 7.268 1.00 94.19 471 TRP A CA 1
ATOM 3603 C C . TRP A 1 471 ? -16.412 1.868 6.013 1.00 94.19 471 TRP A C 1
ATOM 3605 O O . TRP A 1 471 ? -16.402 0.950 5.200 1.00 94.19 471 TRP A O 1
ATOM 3615 N N . HIS A 1 472 ? -15.665 2.957 5.890 1.00 93.88 472 HIS A N 1
ATOM 3616 C CA . HIS A 1 472 ? -14.789 3.221 4.764 1.00 93.88 472 HIS A CA 1
ATOM 3617 C C . HIS A 1 472 ? -13.354 3.384 5.243 1.00 93.88 472 HIS A C 1
ATOM 3619 O O . HIS A 1 472 ? -13.061 4.200 6.121 1.00 93.88 472 HIS A O 1
ATOM 3625 N N . ILE A 1 473 ? -12.456 2.613 4.648 1.00 95.06 473 ILE A N 1
ATOM 3626 C CA . ILE A 1 473 ? -11.030 2.596 4.932 1.00 95.06 473 ILE A CA 1
ATOM 3627 C C . ILE A 1 473 ? -10.313 3.148 3.702 1.00 95.06 473 ILE A C 1
ATOM 3629 O O . ILE A 1 473 ? -10.523 2.704 2.572 1.00 95.06 473 ILE A O 1
ATOM 3633 N N . VAL A 1 474 ? -9.440 4.125 3.928 1.00 94.81 474 VAL A N 1
ATOM 3634 C CA . VAL A 1 474 ? -8.638 4.753 2.874 1.00 94.81 474 VAL A CA 1
ATOM 3635 C C . VAL A 1 474 ? -7.194 4.286 3.004 1.00 94.81 474 VAL A C 1
ATOM 3637 O O . VAL A 1 474 ? -6.573 4.491 4.048 1.00 94.81 474 VAL A O 1
ATOM 3640 N N . CYS A 1 475 ? -6.657 3.695 1.940 1.00 95.25 475 CYS A N 1
ATOM 3641 C CA . CYS A 1 475 ? -5.284 3.224 1.839 1.00 95.25 475 CYS A CA 1
ATOM 3642 C C . CYS A 1 475 ? -4.550 3.986 0.732 1.00 95.25 475 CYS A C 1
ATOM 3644 O O . CYS A 1 475 ? -5.025 4.078 -0.398 1.00 95.25 475 CYS A O 1
ATOM 3646 N N . ASN A 1 476 ? -3.374 4.524 1.050 1.00 94.38 476 ASN A N 1
ATOM 3647 C CA . ASN A 1 476 ? -2.559 5.269 0.089 1.00 94.38 476 ASN A CA 1
ATOM 3648 C C . ASN A 1 476 ? -1.238 4.554 -0.180 1.00 94.38 476 ASN A C 1
ATOM 3650 O O . ASN A 1 476 ? -0.659 3.947 0.727 1.00 94.38 476 ASN A O 1
ATOM 3654 N N . MET A 1 477 ? -0.762 4.658 -1.419 1.00 91.06 477 MET A N 1
ATOM 3655 C CA . MET A 1 477 ? 0.527 4.136 -1.849 1.00 91.06 477 MET A CA 1
ATOM 3656 C C . MET A 1 477 ? 1.646 4.905 -1.146 1.00 91.06 477 MET A C 1
ATOM 3658 O O . MET A 1 477 ? 1.693 6.137 -1.122 1.00 91.06 477 MET A O 1
ATOM 3662 N N . THR A 1 478 ? 2.575 4.163 -0.567 1.00 88.81 478 THR A N 1
ATOM 3663 C CA . THR A 1 478 ? 3.772 4.695 0.074 1.00 88.81 478 THR A CA 1
ATOM 3664 C C . THR A 1 478 ? 4.977 4.466 -0.820 1.00 88.81 478 THR A C 1
ATOM 3666 O O . THR A 1 478 ? 5.004 3.559 -1.650 1.00 88.81 478 THR A O 1
ATOM 3669 N N . LYS A 1 479 ? 5.991 5.322 -0.681 1.00 84.38 479 LYS A N 1
ATOM 3670 C CA . LYS A 1 479 ? 7.245 5.122 -1.409 1.00 84.38 479 LYS A CA 1
ATOM 3671 C C . LYS A 1 479 ? 7.990 3.936 -0.796 1.00 84.38 479 LYS A C 1
ATOM 3673 O O . LYS A 1 479 ? 8.135 3.924 0.432 1.00 84.38 479 LYS A O 1
ATOM 3678 N N . PRO A 1 480 ? 8.504 2.997 -1.608 1.00 78.81 480 PRO A N 1
ATOM 3679 C CA . PRO A 1 480 ? 9.274 1.888 -1.078 1.00 78.81 480 PRO A CA 1
ATOM 3680 C C . PRO A 1 480 ? 10.537 2.409 -0.392 1.00 78.81 480 PRO A C 1
ATOM 3682 O O . PRO A 1 480 ? 11.180 3.365 -0.838 1.00 78.81 480 PRO A O 1
ATOM 3685 N N . GLN A 1 481 ? 10.886 1.781 0.727 1.00 78.56 481 GLN A N 1
ATOM 3686 C CA . GLN A 1 481 ? 12.149 2.058 1.402 1.00 78.56 481 GLN A CA 1
ATOM 3687 C C . GLN A 1 481 ? 13.310 1.476 0.577 1.00 78.56 481 GLN A C 1
ATOM 3689 O O . GLN A 1 481 ? 13.123 0.474 -0.123 1.00 78.56 481 GLN A O 1
ATOM 3694 N N . PRO A 1 482 ? 14.523 2.057 0.662 1.00 76.81 482 PRO A N 1
ATOM 3695 C CA . PRO A 1 482 ? 15.705 1.451 0.058 1.00 76.81 482 PRO A CA 1
ATOM 3696 C C . PRO A 1 482 ? 15.845 -0.013 0.493 1.00 76.81 482 PRO A C 1
ATOM 3698 O O . PRO A 1 482 ? 15.632 -0.321 1.663 1.00 76.81 482 PRO A O 1
ATOM 3701 N N . GLN A 1 483 ? 16.206 -0.895 -0.443 1.00 78.44 483 GLN A N 1
ATOM 3702 C CA . GLN A 1 483 ? 16.368 -2.341 -0.209 1.00 78.44 483 GLN A CA 1
ATOM 3703 C C . GLN A 1 483 ? 15.078 -3.096 0.172 1.00 78.44 483 GLN A C 1
ATOM 3705 O O . GLN A 1 483 ? 15.143 -4.233 0.631 1.00 78.44 483 GLN A O 1
ATOM 3710 N N . LYS A 1 484 ? 13.902 -2.484 -0.025 1.00 83.88 484 LYS A N 1
ATOM 3711 C CA . LYS A 1 484 ? 12.584 -3.116 0.175 1.00 83.88 484 LYS A CA 1
ATOM 3712 C C . LYS A 1 484 ? 11.688 -3.052 -1.068 1.00 83.88 484 LYS A C 1
ATOM 3714 O O . LYS A 1 484 ? 10.470 -3.152 -0.949 1.00 83.88 484 LYS A O 1
ATOM 3719 N N . THR A 1 485 ? 12.282 -2.847 -2.244 1.00 88.75 485 THR A N 1
ATOM 3720 C CA . THR A 1 485 ? 11.545 -2.905 -3.520 1.00 88.75 485 THR A CA 1
ATOM 3721 C C . THR A 1 485 ? 11.292 -4.356 -3.930 1.00 88.75 485 THR A C 1
ATOM 3723 O O . THR A 1 485 ? 11.980 -5.249 -3.446 1.00 88.75 485 THR A O 1
ATOM 3726 N N . ARG A 1 486 ? 10.335 -4.623 -4.822 1.00 89.44 486 ARG A N 1
ATOM 3727 C CA . ARG A 1 486 ? 10.125 -5.976 -5.391 1.00 89.44 486 ARG A CA 1
ATOM 3728 C C . ARG A 1 486 ? 10.564 -6.117 -6.852 1.00 89.44 486 ARG A C 1
ATOM 3730 O O . ARG A 1 486 ? 10.422 -7.184 -7.431 1.00 89.44 486 ARG A O 1
ATOM 3737 N N . CYS A 1 487 ? 11.117 -5.076 -7.464 1.00 92.75 487 CYS A N 1
ATOM 3738 C CA . CYS A 1 487 ? 11.637 -5.142 -8.828 1.00 92.75 487 CYS A CA 1
ATOM 3739 C C . CYS A 1 487 ? 12.848 -4.230 -9.019 1.00 92.75 487 CYS A C 1
ATOM 3741 O O . CYS A 1 487 ? 13.013 -3.224 -8.323 1.00 92.75 487 CYS A O 1
ATOM 3743 N N . CYS A 1 488 ? 13.692 -4.563 -9.993 1.00 93.44 488 CYS A N 1
ATOM 3744 C CA . CYS A 1 488 ? 14.891 -3.792 -10.301 1.00 93.44 488 CYS A CA 1
ATOM 3745 C C . CYS A 1 488 ? 15.004 -3.428 -11.780 1.00 93.44 488 CYS A C 1
ATOM 3747 O O . CYS A 1 488 ? 14.498 -4.126 -12.657 1.00 93.44 488 CYS A O 1
ATOM 3749 N N . VAL A 1 489 ? 15.707 -2.332 -12.063 1.00 96.06 489 VAL A N 1
ATOM 3750 C CA . VAL A 1 489 ? 16.010 -1.889 -13.426 1.00 96.06 489 VAL A CA 1
ATOM 3751 C C . VAL A 1 489 ? 17.513 -1.919 -13.667 1.00 96.06 489 VAL A C 1
ATOM 3753 O O . VAL A 1 489 ? 18.306 -1.597 -12.786 1.00 96.06 489 VAL A O 1
ATOM 3756 N N . SER A 1 490 ? 17.906 -2.274 -14.884 1.00 95.75 490 SER A N 1
ATOM 3757 C CA . SER A 1 490 ? 19.262 -2.146 -15.408 1.00 95.75 490 SER A CA 1
ATOM 3758 C C . SER A 1 490 ? 19.271 -1.204 -16.609 1.00 95.75 490 SER A C 1
ATOM 3760 O O . SER A 1 490 ? 18.340 -1.205 -17.418 1.00 95.75 490 SER A O 1
ATOM 3762 N N . PHE A 1 491 ? 20.328 -0.405 -16.734 1.00 96.25 491 PHE A N 1
ATOM 3763 C CA . PHE A 1 491 ? 20.499 0.539 -17.835 1.00 96.25 491 PHE A CA 1
ATOM 3764 C C . PHE A 1 491 ? 21.620 0.108 -18.765 1.00 96.25 491 PHE A C 1
ATOM 3766 O O . PHE A 1 491 ? 22.700 -0.287 -18.335 1.00 96.25 491 PHE A O 1
ATOM 3773 N N . SER A 1 492 ? 21.379 0.228 -20.064 1.00 95.75 492 SER A N 1
ATOM 3774 C CA . SER A 1 492 ? 22.389 0.012 -21.097 1.00 95.75 492 SER A CA 1
ATOM 3775 C C . SER A 1 492 ? 22.132 0.943 -22.280 1.00 95.75 492 SER A C 1
ATOM 3777 O O . SER A 1 492 ? 21.066 1.551 -22.383 1.00 95.75 492 SER A O 1
ATOM 3779 N N . ALA A 1 493 ? 23.117 1.113 -23.154 1.00 95.88 493 ALA A N 1
ATOM 3780 C CA . ALA A 1 493 ? 22.984 1.982 -24.317 1.00 95.88 493 ALA A CA 1
ATOM 3781 C C . ALA A 1 493 ? 23.927 1.540 -25.432 1.00 95.88 493 ALA A C 1
ATOM 3783 O O . ALA A 1 493 ? 24.994 1.010 -25.146 1.00 95.88 493 ALA A O 1
ATOM 3784 N N . PHE A 1 494 ? 23.584 1.828 -26.686 1.00 94.25 494 PHE A N 1
ATOM 3785 C CA . PHE A 1 494 ? 24.414 1.500 -27.853 1.00 94.25 494 PHE A CA 1
ATOM 3786 C C . PHE A 1 494 ? 25.840 2.077 -27.789 1.00 94.25 494 PHE A C 1
ATOM 3788 O O . PHE A 1 494 ? 26.757 1.551 -28.407 1.00 94.25 494 PHE A O 1
ATOM 3795 N N . TYR A 1 495 ? 26.034 3.165 -27.040 1.00 92.38 495 TYR A N 1
ATOM 3796 C CA . TYR A 1 495 ? 27.318 3.846 -26.894 1.00 92.38 495 TYR A CA 1
ATOM 3797 C C . TYR A 1 495 ? 28.169 3.327 -25.716 1.00 92.38 495 TYR A C 1
ATOM 3799 O O . TYR A 1 495 ? 29.259 3.851 -25.479 1.00 92.38 495 TYR A O 1
ATOM 3807 N N . ASN A 1 496 ? 27.677 2.354 -24.938 1.00 92.44 496 ASN A N 1
ATOM 3808 C CA . ASN A 1 496 ? 28.394 1.754 -23.814 1.00 92.44 496 ASN A CA 1
ATOM 3809 C C . ASN A 1 496 ? 28.283 0.226 -23.875 1.00 92.44 496 ASN A C 1
ATOM 3811 O O . ASN A 1 496 ? 27.196 -0.338 -23.841 1.00 92.44 496 ASN A O 1
ATOM 3815 N N . GLU A 1 497 ? 29.430 -0.443 -23.912 1.00 90.19 497 GLU A N 1
ATOM 3816 C CA . GLU A 1 497 ? 29.505 -1.901 -24.020 1.00 90.19 497 GLU A CA 1
ATOM 3817 C C . GLU A 1 497 ? 29.097 -2.643 -22.737 1.00 90.19 497 GLU A C 1
ATOM 3819 O O . GLU A 1 497 ? 28.913 -3.854 -22.765 1.00 90.19 497 GLU A O 1
ATOM 3824 N N . SER A 1 498 ? 28.981 -1.946 -21.603 1.00 92.25 498 SER A N 1
ATOM 3825 C CA . SER A 1 498 ? 28.543 -2.519 -20.329 1.00 92.25 498 SER A CA 1
ATOM 3826 C C . SER A 1 498 ? 27.084 -2.181 -20.025 1.00 92.25 498 SER A C 1
ATOM 3828 O O . SER A 1 498 ? 26.611 -1.073 -20.281 1.00 92.25 498 SER A O 1
ATOM 3830 N N . ALA A 1 499 ? 26.396 -3.112 -19.372 1.00 93.62 499 ALA A N 1
ATOM 3831 C CA . ALA A 1 499 ? 25.158 -2.840 -18.663 1.00 93.62 499 ALA A CA 1
ATOM 3832 C C . ALA A 1 499 ? 25.460 -2.398 -17.223 1.00 93.62 499 ALA A C 1
ATOM 3834 O O . ALA A 1 499 ? 26.336 -2.950 -16.550 1.00 93.62 499 ALA A O 1
ATOM 3835 N N . ILE A 1 500 ? 24.709 -1.405 -16.753 1.00 93.88 500 ILE A N 1
ATOM 3836 C CA . ILE A 1 500 ? 24.690 -0.959 -15.362 1.00 93.88 500 ILE A CA 1
ATOM 3837 C C . ILE A 1 500 ? 23.536 -1.688 -14.666 1.00 93.88 500 ILE A C 1
ATOM 3839 O O . ILE A 1 500 ? 22.372 -1.367 -14.931 1.00 93.88 500 ILE A O 1
ATOM 3843 N N . PRO A 1 501 ? 23.820 -2.686 -13.817 1.00 91.44 501 PRO A N 1
ATOM 3844 C CA . PRO A 1 501 ? 22.784 -3.365 -13.052 1.00 91.44 501 PRO A CA 1
ATOM 3845 C C . PRO A 1 501 ? 22.238 -2.475 -11.926 1.00 91.44 501 PRO A C 1
ATOM 3847 O O . PRO A 1 501 ? 22.769 -1.402 -11.626 1.00 91.44 501 PRO A O 1
ATOM 3850 N N . CYS A 1 502 ? 21.160 -2.939 -11.300 1.00 89.94 502 CYS A N 1
ATOM 3851 C CA . CYS A 1 502 ? 20.574 -2.275 -10.146 1.00 89.94 502 CYS A CA 1
ATOM 3852 C C . CYS A 1 502 ? 21.503 -2.319 -8.920 1.00 89.94 502 CYS A C 1
ATOM 3854 O O . CYS A 1 502 ? 22.488 -3.058 -8.884 1.00 89.94 502 CYS A O 1
ATOM 3856 N N . ASN A 1 503 ? 21.172 -1.523 -7.902 1.00 88.88 503 ASN A N 1
ATOM 3857 C CA . ASN A 1 503 ? 21.866 -1.524 -6.621 1.00 88.88 503 ASN A CA 1
ATOM 3858 C C . ASN A 1 503 ? 21.868 -2.912 -5.970 1.00 88.88 503 ASN A C 1
ATOM 3860 O O . ASN A 1 503 ? 20.920 -3.689 -6.092 1.00 88.88 503 ASN A O 1
ATOM 3864 N N . THR A 1 504 ? 22.931 -3.192 -5.220 1.00 88.62 504 THR A N 1
ATOM 3865 C CA . THR A 1 504 ? 23.029 -4.415 -4.426 1.00 88.62 504 THR A CA 1
ATOM 3866 C C . THR A 1 504 ? 21.900 -4.468 -3.408 1.00 88.62 504 THR A C 1
ATOM 3868 O O . THR A 1 504 ? 21.606 -3.471 -2.738 1.00 88.62 504 THR A O 1
ATOM 3871 N N . CYS A 1 505 ? 21.289 -5.640 -3.269 1.00 88.44 505 CYS A N 1
ATOM 3872 C CA . CYS A 1 505 ? 20.210 -5.898 -2.322 1.00 88.44 505 CYS A CA 1
ATOM 3873 C C . CYS A 1 505 ? 18.983 -5.011 -2.545 1.00 88.44 505 CYS A C 1
ATOM 3875 O O . CYS A 1 505 ? 18.287 -4.676 -1.590 1.00 88.44 505 CYS A O 1
ATOM 3877 N N . ALA A 1 506 ? 18.725 -4.596 -3.790 1.00 89.44 506 ALA A N 1
ATOM 3878 C CA . ALA A 1 506 ? 17.572 -3.769 -4.136 1.00 89.44 506 ALA A CA 1
ATOM 3879 C C . ALA A 1 506 ? 16.244 -4.360 -3.628 1.00 89.44 506 ALA A C 1
ATOM 3881 O O . ALA A 1 506 ? 15.407 -3.609 -3.116 1.00 89.44 506 ALA A O 1
ATOM 3882 N N . CYS A 1 507 ? 16.087 -5.686 -3.698 1.00 88.69 507 CYS A N 1
ATOM 3883 C CA . CYS A 1 507 ? 14.900 -6.391 -3.217 1.00 88.69 507 CYS A CA 1
ATOM 3884 C C . CYS A 1 507 ? 15.080 -7.096 -1.864 1.00 88.69 507 CYS A C 1
ATOM 3886 O O . CYS A 1 507 ? 14.286 -7.959 -1.494 1.00 88.69 507 CYS A O 1
ATOM 3888 N N . GLY A 1 508 ? 16.101 -6.702 -1.099 1.00 84.31 508 GLY A N 1
ATOM 3889 C CA . GLY A 1 508 ? 16.368 -7.237 0.232 1.00 84.31 508 GLY A CA 1
ATOM 3890 C C . GLY A 1 508 ? 17.012 -8.626 0.212 1.00 84.31 508 GLY A C 1
ATOM 3891 O O . GLY A 1 508 ? 17.727 -8.992 -0.723 1.00 84.31 508 GLY A O 1
ATOM 3892 N N . GLY A 1 509 ? 16.824 -9.379 1.302 1.00 77.19 509 GLY A N 1
ATOM 3893 C CA . GLY A 1 509 ? 17.330 -10.752 1.423 1.00 77.19 509 GLY A CA 1
ATOM 3894 C C . GLY A 1 509 ? 18.858 -10.862 1.456 1.00 77.19 509 GLY A C 1
ATOM 3895 O O . GLY A 1 509 ? 19.403 -11.879 1.045 1.00 77.19 509 GLY A O 1
ATOM 3896 N N . CYS A 1 510 ? 19.553 -9.812 1.901 1.00 75.38 510 CYS A N 1
ATOM 3897 C CA . CYS A 1 510 ? 21.014 -9.790 2.044 1.00 75.38 510 CYS A CA 1
ATOM 3898 C C . CYS A 1 510 ? 21.492 -9.821 3.501 1.00 75.38 510 CYS A C 1
ATOM 3900 O O . CYS A 1 510 ? 22.701 -9.789 3.759 1.00 75.38 510 CYS A O 1
ATOM 3902 N N . ASP A 1 511 ? 20.562 -9.875 4.450 1.00 64.19 511 ASP A N 1
ATOM 3903 C CA . ASP A 1 511 ? 20.876 -9.976 5.867 1.00 64.19 511 ASP A CA 1
ATOM 3904 C C . ASP A 1 511 ? 21.527 -11.341 6.139 1.00 64.19 511 ASP A C 1
ATOM 3906 O O . ASP A 1 511 ? 21.056 -12.376 5.677 1.00 64.19 511 ASP A O 1
ATOM 3910 N N . GLY A 1 512 ? 22.673 -11.347 6.825 1.00 59.38 512 GLY A N 1
ATOM 3911 C CA . GLY A 1 512 ? 23.402 -12.579 7.161 1.00 59.38 512 GLY A CA 1
ATOM 3912 C C . GLY A 1 512 ? 24.378 -13.113 6.100 1.00 59.38 512 GLY A C 1
ATOM 3913 O O . GLY A 1 512 ? 25.166 -14.006 6.411 1.00 59.38 512 GLY A O 1
ATOM 3914 N N . TYR A 1 513 ? 24.441 -12.547 4.887 1.00 61.28 513 TYR A N 1
ATOM 3915 C CA . TYR A 1 513 ? 25.428 -12.971 3.881 1.00 61.28 513 TYR A CA 1
ATOM 3916 C C . TYR A 1 513 ? 26.840 -12.471 4.224 1.00 61.28 513 TYR A C 1
ATOM 3918 O O . TYR A 1 513 ? 27.279 -11.398 3.800 1.00 61.28 513 TYR A O 1
ATOM 3926 N N . GLN A 1 514 ? 27.616 -13.279 4.952 1.00 61.91 514 GLN A N 1
ATOM 3927 C CA . GLN A 1 514 ? 29.027 -12.977 5.238 1.00 61.91 514 GLN A CA 1
ATOM 3928 C C . GLN A 1 514 ? 29.937 -13.030 3.990 1.00 61.91 514 GLN A C 1
ATOM 3930 O O . GLN A 1 514 ? 31.048 -12.503 4.008 1.00 61.91 514 GLN A O 1
ATOM 3935 N N . GLN A 1 515 ? 29.454 -13.595 2.880 1.00 75.19 515 GLN A N 1
ATOM 3936 C CA . GLN A 1 515 ? 30.244 -13.851 1.668 1.00 75.19 515 GLN A CA 1
ATOM 3937 C C . GLN A 1 515 ? 30.259 -12.684 0.657 1.00 75.19 515 GLN A C 1
ATOM 3939 O O . GLN A 1 515 ? 31.153 -12.611 -0.184 1.00 75.19 515 GLN A O 1
ATOM 3944 N N . CYS A 1 516 ? 29.322 -11.730 0.741 1.00 83.62 516 CYS A N 1
ATOM 3945 C CA . CYS A 1 516 ? 29.216 -10.592 -0.187 1.00 83.62 516 CYS A CA 1
ATOM 3946 C C . CYS A 1 516 ? 28.954 -9.272 0.554 1.00 83.62 516 CYS A C 1
ATOM 3948 O O . CYS A 1 516 ? 28.572 -9.278 1.720 1.00 83.62 516 CYS A O 1
ATOM 3950 N N . ASN A 1 517 ? 29.236 -8.128 -0.070 1.00 87.25 517 ASN A N 1
ATOM 3951 C CA . ASN A 1 517 ? 29.036 -6.808 0.527 1.00 87.25 517 ASN A CA 1
ATOM 3952 C C . ASN A 1 517 ? 27.689 -6.217 0.082 1.00 87.25 517 ASN A C 1
ATOM 3954 O O . ASN A 1 517 ? 27.528 -5.848 -1.081 1.00 87.25 517 ASN A O 1
ATOM 3958 N N . ALA A 1 518 ? 26.752 -6.086 1.024 1.00 85.56 518 ALA A N 1
ATOM 3959 C CA . ALA A 1 518 ? 25.396 -5.588 0.780 1.00 85.56 518 ALA A CA 1
ATOM 3960 C C . ALA A 1 518 ? 25.315 -4.078 0.479 1.00 85.56 518 ALA A C 1
ATOM 3962 O O . ALA A 1 518 ? 24.289 -3.601 -0.002 1.00 85.56 518 ALA A O 1
ATOM 3963 N N . LYS A 1 519 ? 26.381 -3.321 0.774 1.00 84.94 519 LYS A N 1
ATOM 3964 C CA . LYS A 1 519 ? 26.455 -1.861 0.581 1.00 84.94 519 LYS A CA 1
ATOM 3965 C C . LYS A 1 519 ? 27.429 -1.448 -0.525 1.00 84.94 519 LYS A C 1
ATOM 3967 O O . LYS A 1 519 ? 27.661 -0.257 -0.720 1.00 84.94 519 LYS A O 1
ATOM 3972 N N . ALA A 1 520 ? 28.063 -2.406 -1.201 1.00 86.56 520 ALA A N 1
ATOM 3973 C CA . ALA A 1 520 ? 28.986 -2.095 -2.285 1.00 86.56 520 ALA A CA 1
ATOM 3974 C C . ALA A 1 520 ? 28.222 -1.566 -3.510 1.00 86.56 520 ALA A C 1
ATOM 3976 O O . ALA A 1 520 ? 27.128 -2.045 -3.791 1.00 86.56 520 ALA A O 1
ATOM 3977 N N . PRO A 1 521 ? 28.787 -0.624 -4.284 1.00 87.00 521 PRO A N 1
ATOM 3978 C CA . PRO A 1 521 ? 28.205 -0.273 -5.570 1.00 87.00 521 PRO A CA 1
ATOM 3979 C C . PRO A 1 521 ? 28.201 -1.503 -6.488 1.00 87.00 521 PRO A C 1
ATOM 3981 O O . PRO A 1 521 ? 29.142 -2.310 -6.445 1.00 87.00 521 PRO A O 1
ATOM 3984 N N . PRO A 1 522 ? 27.170 -1.660 -7.328 1.00 88.00 522 PRO A N 1
ATOM 3985 C CA . PRO A 1 522 ? 27.099 -2.805 -8.207 1.00 88.00 522 PRO A CA 1
ATOM 3986 C C . PRO A 1 522 ? 28.166 -2.690 -9.308 1.00 88.00 522 PRO A C 1
ATOM 3988 O O . PRO A 1 522 ? 28.499 -1.598 -9.775 1.00 88.00 522 PRO A O 1
ATOM 3991 N N . MET A 1 523 ? 28.746 -3.822 -9.708 1.00 89.69 523 MET A N 1
ATOM 3992 C CA . MET A 1 523 ? 29.773 -3.844 -10.754 1.00 89.69 523 MET A CA 1
ATOM 3993 C C . MET A 1 523 ? 29.140 -3.859 -12.145 1.00 89.69 523 MET A C 1
ATOM 3995 O O . MET A 1 523 ? 28.101 -4.479 -12.351 1.00 89.69 523 MET A O 1
ATOM 3999 N N . LEU A 1 524 ? 29.809 -3.222 -13.106 1.00 91.69 524 LEU A N 1
ATOM 4000 C CA . LEU A 1 524 ? 29.423 -3.258 -14.514 1.00 91.69 524 LEU A CA 1
ATOM 4001 C C . LEU A 1 524 ? 29.535 -4.679 -15.072 1.00 91.69 524 LEU A C 1
ATOM 4003 O O . LEU A 1 524 ? 30.511 -5.384 -14.799 1.00 91.69 524 LEU A O 1
ATOM 4007 N N . ILE A 1 525 ? 28.547 -5.080 -15.867 1.00 91.62 525 ILE A N 1
ATOM 4008 C CA . ILE A 1 525 ? 28.436 -6.435 -16.419 1.00 91.62 525 ILE A CA 1
ATOM 4009 C C . ILE A 1 525 ? 28.275 -6.376 -17.940 1.00 91.62 525 ILE A C 1
ATOM 4011 O O . ILE A 1 525 ? 27.805 -5.357 -18.455 1.00 91.62 525 ILE A O 1
ATOM 4015 N N . PRO A 1 526 ? 28.634 -7.435 -18.681 1.00 92.31 526 PRO A N 1
ATOM 4016 C CA . PRO A 1 526 ? 28.304 -7.487 -20.095 1.00 92.31 526 PRO A CA 1
ATOM 4017 C C . PRO A 1 526 ? 26.780 -7.668 -20.266 1.00 92.31 526 PRO A C 1
ATOM 4019 O O . PRO A 1 526 ? 26.145 -8.286 -19.404 1.00 92.31 526 PRO A O 1
ATOM 4022 N N . PRO A 1 527 ? 26.157 -7.134 -21.333 1.00 90.06 527 PRO A N 1
ATOM 4023 C CA . PRO A 1 527 ? 24.701 -7.164 -21.499 1.00 90.06 527 PRO A CA 1
ATOM 4024 C C . PRO A 1 52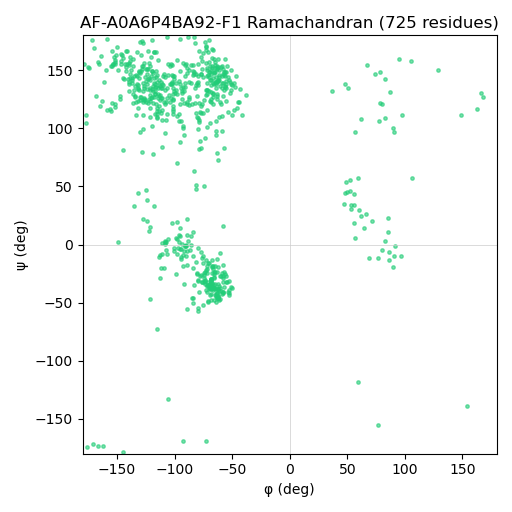7 ? 24.078 -8.568 -21.493 1.00 90.06 527 PRO A C 1
ATOM 4026 O O . PRO A 1 527 ? 22.973 -8.743 -20.988 1.00 90.06 527 PRO A O 1
ATOM 4029 N N . ASP A 1 528 ? 24.786 -9.583 -21.992 1.00 88.38 528 ASP A N 1
ATOM 4030 C CA . ASP A 1 528 ? 24.335 -10.981 -21.990 1.00 88.38 528 ASP A CA 1
ATOM 4031 C C . ASP A 1 528 ? 24.222 -11.569 -20.571 1.00 88.38 528 ASP A C 1
ATOM 4033 O O . ASP A 1 528 ? 23.409 -12.461 -20.329 1.00 88.38 528 ASP A O 1
ATOM 4037 N N . ALA A 1 529 ? 24.975 -11.038 -19.601 1.00 89.69 529 ALA A N 1
ATOM 4038 C CA . ALA A 1 529 ? 24.894 -11.476 -18.210 1.00 89.69 529 ALA A CA 1
ATOM 4039 C C . ALA A 1 529 ? 23.546 -11.135 -17.552 1.00 89.69 529 ALA A C 1
ATOM 4041 O O . ALA A 1 529 ? 23.201 -11.764 -16.554 1.00 89.69 529 ALA A O 1
ATOM 4042 N N . LEU A 1 530 ? 22.758 -10.205 -18.109 1.00 88.69 530 LEU A N 1
ATOM 4043 C CA . LEU A 1 530 ? 21.407 -9.896 -17.622 1.00 88.69 530 LEU A CA 1
ATOM 4044 C C . LEU A 1 530 ? 20.442 -11.086 -17.745 1.00 88.69 530 LEU A C 1
ATOM 4046 O O . LEU A 1 530 ? 19.492 -11.171 -16.976 1.00 88.69 530 LEU A O 1
ATOM 4050 N N . LEU A 1 531 ? 20.709 -12.026 -18.658 1.00 85.31 531 LEU A N 1
ATOM 4051 C CA . LEU A 1 531 ? 19.907 -13.241 -18.859 1.00 85.31 531 LEU A CA 1
ATOM 4052 C C . LEU A 1 531 ? 20.270 -14.382 -17.904 1.00 85.31 531 LEU A C 1
ATOM 4054 O O . LEU A 1 531 ? 19.574 -15.389 -17.854 1.00 85.31 531 LEU A O 1
ATOM 4058 N N . VAL A 1 532 ? 21.365 -14.244 -17.159 1.00 82.81 532 VAL A N 1
ATOM 4059 C CA . VAL A 1 532 ? 21.859 -15.281 -16.247 1.00 82.81 532 VAL A CA 1
ATOM 4060 C C . VAL A 1 532 ? 21.343 -14.987 -14.836 1.00 82.81 532 VAL A C 1
ATOM 4062 O O . VAL A 1 532 ? 21.353 -13.818 -14.455 1.00 82.81 532 VAL A O 1
ATOM 4065 N N . PRO A 1 533 ? 20.927 -15.978 -14.029 1.00 78.06 533 PRO A N 1
ATOM 4066 C CA . PRO A 1 533 ? 20.599 -15.762 -12.619 1.00 78.06 533 PRO A CA 1
ATOM 4067 C C . PRO A 1 533 ? 21.770 -15.137 -11.855 1.00 78.06 533 PRO A C 1
ATOM 4069 O O . PRO A 1 533 ? 22.926 -15.483 -12.113 1.00 78.06 533 PRO A O 1
ATOM 4072 N N . PHE A 1 534 ? 21.496 -14.259 -10.881 1.00 73.69 534 PHE A N 1
ATOM 4073 C CA . PHE A 1 534 ? 22.549 -13.517 -10.174 1.00 73.69 534 PHE A CA 1
ATOM 4074 C C . PHE A 1 534 ? 23.654 -14.420 -9.601 1.00 73.69 534 PHE A C 1
ATOM 4076 O O . PHE A 1 534 ? 24.836 -14.129 -9.787 1.00 73.69 534 PHE A O 1
ATOM 4083 N N . VAL A 1 535 ? 23.276 -15.546 -8.988 1.00 72.06 535 VAL A N 1
ATOM 4084 C CA . VAL A 1 535 ? 24.197 -16.534 -8.392 1.00 72.06 535 VAL A CA 1
ATOM 4085 C C . VAL A 1 535 ? 25.305 -16.946 -9.372 1.00 72.06 535 VAL A C 1
ATOM 4087 O O . VAL A 1 535 ? 26.475 -17.040 -9.001 1.00 72.06 535 VAL A O 1
ATOM 4090 N N . ASN A 1 536 ? 24.961 -17.065 -10.656 1.00 77.06 536 ASN A N 1
ATOM 4091 C CA . ASN A 1 536 ? 25.858 -17.529 -11.712 1.00 77.06 536 ASN A CA 1
ATOM 4092 C C . ASN A 1 536 ? 26.513 -16.381 -12.508 1.00 77.06 536 ASN A C 1
ATOM 4094 O O . ASN A 1 536 ? 27.375 -16.626 -13.354 1.00 77.06 536 ASN A O 1
ATOM 4098 N N . ARG A 1 537 ? 26.175 -15.110 -12.230 1.00 82.44 537 ARG A N 1
ATOM 4099 C CA . ARG A 1 537 ? 26.774 -13.943 -12.912 1.00 82.44 537 ARG A CA 1
ATOM 4100 C C . ARG A 1 537 ? 28.227 -13.694 -12.504 1.00 82.44 537 ARG A C 1
ATOM 4102 O O . ARG A 1 537 ? 28.985 -13.132 -13.293 1.00 82.44 537 ARG A O 1
ATOM 4109 N N . THR A 1 538 ? 28.649 -14.132 -11.316 1.00 83.81 538 THR A N 1
ATOM 4110 C CA . THR A 1 538 ? 29.955 -13.788 -10.719 1.00 83.81 538 THR A CA 1
ATOM 4111 C C . THR A 1 538 ? 31.153 -14.070 -11.636 1.00 83.81 538 THR A C 1
ATOM 4113 O O . THR A 1 538 ? 32.065 -13.246 -11.727 1.00 83.81 538 THR A O 1
ATOM 4116 N N . ALA A 1 539 ? 31.161 -15.203 -12.346 1.00 85.69 539 ALA A N 1
ATOM 4117 C CA . ALA A 1 539 ? 32.247 -15.556 -13.263 1.00 85.69 539 ALA A CA 1
ATOM 4118 C C . ALA A 1 539 ? 32.325 -14.592 -14.463 1.00 85.69 539 ALA A C 1
ATOM 4120 O O . ALA A 1 539 ? 33.391 -14.040 -14.744 1.00 85.69 539 ALA A O 1
ATOM 4121 N N . LYS A 1 540 ? 31.180 -14.312 -15.106 1.00 87.69 540 LYS A N 1
ATOM 4122 C CA . LYS A 1 540 ? 31.071 -13.342 -16.211 1.00 87.69 540 LYS A CA 1
ATOM 4123 C C . LYS A 1 540 ? 31.460 -11.933 -15.763 1.00 87.69 540 LYS A C 1
ATOM 4125 O O . LYS A 1 540 ? 32.178 -11.243 -16.479 1.00 87.69 540 LYS A O 1
ATOM 4130 N N . MET A 1 541 ? 31.059 -11.529 -14.557 1.00 88.25 541 MET A N 1
ATOM 4131 C CA . MET A 1 541 ? 31.419 -10.231 -13.976 1.00 88.25 541 MET A CA 1
ATOM 4132 C C . MET A 1 541 ? 32.931 -10.077 -13.795 1.00 88.25 541 MET A C 1
ATOM 4134 O O . MET A 1 541 ? 33.495 -9.060 -14.191 1.00 88.25 541 MET A O 1
ATOM 4138 N N . LYS A 1 542 ? 33.603 -11.088 -13.226 1.00 90.06 542 LYS A N 1
ATOM 4139 C CA . LYS A 1 542 ? 35.063 -11.072 -13.033 1.00 90.06 542 LYS A CA 1
ATOM 4140 C C . LYS A 1 542 ? 35.808 -11.054 -14.366 1.00 90.06 542 LYS A C 1
ATOM 4142 O O . LYS A 1 542 ? 36.747 -10.276 -14.522 1.00 90.06 542 LYS A O 1
ATOM 4147 N N . ALA A 1 543 ? 35.375 -11.875 -15.324 1.00 91.19 543 ALA A N 1
ATOM 4148 C CA . ALA A 1 543 ? 35.956 -11.906 -16.662 1.00 91.19 543 ALA A CA 1
ATOM 4149 C C . ALA A 1 543 ? 35.810 -10.548 -17.367 1.00 91.19 543 ALA A C 1
ATOM 4151 O O . ALA A 1 543 ? 36.792 -10.006 -17.869 1.00 91.19 543 ALA A O 1
ATOM 4152 N N . TRP A 1 544 ? 34.615 -9.952 -17.328 1.00 92.62 544 TRP A N 1
ATOM 4153 C CA . TRP A 1 544 ? 34.349 -8.636 -17.909 1.00 92.62 544 TRP A CA 1
ATOM 4154 C C . TRP A 1 544 ? 35.166 -7.526 -17.254 1.00 92.62 544 TRP A C 1
ATOM 4156 O O . TRP A 1 544 ? 35.802 -6.736 -17.947 1.00 92.62 544 TRP A O 1
ATOM 4166 N N . ALA A 1 545 ? 35.223 -7.507 -15.920 1.00 91.88 545 ALA A N 1
ATOM 4167 C CA . ALA A 1 545 ? 36.031 -6.546 -15.183 1.00 91.88 545 ALA A CA 1
ATOM 4168 C C . ALA A 1 545 ? 37.520 -6.663 -15.537 1.00 91.88 545 ALA A C 1
ATOM 4170 O O . ALA A 1 545 ? 38.173 -5.642 -15.730 1.00 91.88 545 ALA A O 1
ATOM 4171 N N . LYS A 1 546 ? 38.044 -7.886 -15.700 1.00 92.56 546 LYS A N 1
ATOM 4172 C CA . LYS A 1 546 ? 39.425 -8.111 -16.149 1.00 92.56 546 LYS A CA 1
ATOM 4173 C C . LYS A 1 546 ? 39.653 -7.579 -17.568 1.00 92.56 546 LYS A C 1
ATOM 4175 O O . LYS A 1 546 ? 40.630 -6.872 -17.783 1.00 92.56 546 LYS A O 1
ATOM 4180 N N . MET A 1 547 ? 38.748 -7.869 -18.507 1.00 91.75 547 MET A N 1
ATOM 4181 C CA . MET A 1 547 ? 38.847 -7.409 -19.903 1.00 91.75 547 MET A CA 1
ATOM 4182 C C . MET A 1 547 ? 38.735 -5.887 -20.049 1.00 91.75 547 MET A C 1
ATOM 4184 O O . MET A 1 547 ? 39.376 -5.303 -20.914 1.00 91.75 547 MET A O 1
ATOM 4188 N N . LYS A 1 548 ? 37.921 -5.234 -19.213 1.00 90.75 548 LYS A N 1
ATOM 4189 C CA . LYS A 1 548 ? 37.720 -3.775 -19.228 1.00 90.75 548 LYS A CA 1
ATOM 4190 C C . LYS A 1 548 ? 38.606 -3.018 -18.238 1.00 90.75 548 LYS A C 1
ATOM 4192 O O . LYS A 1 548 ? 38.426 -1.816 -18.064 1.00 90.75 548 LYS A O 1
ATOM 4197 N N . HIS A 1 549 ? 39.548 -3.706 -17.591 1.00 90.75 549 HIS A N 1
ATOM 4198 C CA . HIS A 1 549 ? 40.435 -3.151 -16.564 1.00 90.75 549 HIS A CA 1
ATOM 4199 C C . HIS A 1 549 ? 39.689 -2.437 -15.417 1.00 90.75 549 HIS A C 1
ATOM 4201 O O . HIS A 1 549 ? 40.165 -1.453 -14.851 1.00 90.75 549 HIS A O 1
ATOM 4207 N N . PHE A 1 550 ? 38.505 -2.933 -15.048 1.00 88.88 550 PHE A N 1
ATOM 4208 C CA . PHE A 1 550 ? 37.752 -2.436 -13.901 1.00 88.88 550 PHE A CA 1
ATOM 4209 C C . PHE A 1 550 ? 38.304 -3.003 -12.592 1.00 88.88 550 PHE A C 1
ATOM 4211 O O . PHE A 1 550 ? 38.705 -4.164 -12.501 1.00 88.88 550 PHE A O 1
ATOM 4218 N N . LYS A 1 551 ? 38.274 -2.186 -11.534 1.00 88.19 551 LYS A N 1
ATOM 4219 C CA . LYS A 1 551 ? 38.692 -2.609 -10.195 1.00 88.19 551 LYS A CA 1
ATOM 4220 C C . LYS A 1 551 ? 37.733 -3.671 -9.655 1.00 88.19 551 LYS A C 1
ATOM 4222 O O . LYS A 1 551 ? 36.548 -3.405 -9.469 1.00 88.19 551 LYS A O 1
ATOM 4227 N N . ILE A 1 552 ? 38.266 -4.849 -9.341 1.00 89.50 552 ILE A N 1
ATOM 4228 C CA . ILE A 1 552 ? 37.517 -5.923 -8.684 1.00 89.50 552 ILE A CA 1
ATOM 4229 C C . ILE A 1 552 ? 37.642 -5.733 -7.162 1.00 89.50 552 ILE A C 1
ATOM 4231 O O . ILE A 1 552 ? 38.763 -5.697 -6.644 1.00 89.50 552 ILE A O 1
ATOM 4235 N N . PRO A 1 553 ? 36.533 -5.558 -6.420 1.00 88.56 553 PRO A N 1
ATOM 4236 C CA . PRO A 1 553 ? 36.579 -5.429 -4.970 1.00 88.56 553 PRO A CA 1
ATOM 4237 C C . PRO A 1 553 ? 36.973 -6.762 -4.318 1.00 88.56 553 PRO A C 1
ATOM 4239 O O . PRO A 1 553 ? 36.616 -7.830 -4.808 1.00 88.56 553 PRO A O 1
ATOM 4242 N N . LYS A 1 554 ? 37.673 -6.703 -3.174 1.00 85.31 554 LYS A N 1
ATOM 4243 C CA . LYS A 1 554 ? 38.072 -7.906 -2.413 1.00 85.31 554 LYS A CA 1
ATOM 4244 C C . LYS A 1 554 ? 36.864 -8.758 -2.006 1.00 85.31 554 LYS A C 1
ATOM 4246 O O . LYS A 1 554 ? 36.910 -9.977 -2.101 1.00 85.31 554 LYS A O 1
ATOM 4251 N N . ARG A 1 555 ? 35.785 -8.099 -1.569 1.00 87.31 555 ARG A N 1
ATOM 4252 C CA . ARG A 1 555 ? 34.489 -8.720 -1.278 1.00 87.31 555 ARG A CA 1
ATOM 4253 C C . ARG A 1 555 ? 33.506 -8.303 -2.363 1.00 87.31 555 ARG A C 1
ATOM 4255 O O . ARG A 1 555 ? 33.287 -7.106 -2.557 1.00 87.31 555 ARG A O 1
ATOM 4262 N N . MET A 1 556 ? 32.952 -9.282 -3.069 1.00 87.00 556 MET A N 1
ATOM 4263 C CA . MET A 1 556 ? 32.049 -9.033 -4.193 1.00 87.00 556 MET A CA 1
ATOM 4264 C C . MET A 1 556 ? 30.747 -8.369 -3.722 1.00 87.00 556 MET A C 1
ATOM 4266 O O . MET A 1 556 ? 30.301 -8.649 -2.605 1.00 87.00 556 MET A O 1
ATOM 4270 N N . PRO A 1 557 ? 30.131 -7.500 -4.543 1.00 88.69 557 PRO A N 1
ATOM 4271 C CA . PRO A 1 557 ? 28.785 -7.001 -4.281 1.00 88.69 557 PRO A CA 1
ATOM 4272 C C . PRO A 1 557 ? 27.773 -8.150 -4.202 1.00 88.69 557 PRO A C 1
ATOM 4274 O O . PRO A 1 557 ? 27.905 -9.147 -4.913 1.00 88.69 557 PRO A O 1
ATOM 4277 N N . CYS A 1 558 ? 26.774 -8.008 -3.333 1.00 87.25 558 CYS A N 1
ATOM 4278 C CA . CYS A 1 558 ? 25.655 -8.947 -3.262 1.00 87.25 558 CYS A CA 1
ATOM 4279 C C . CYS A 1 558 ? 24.691 -8.804 -4.451 1.00 87.25 558 CYS A C 1
ATOM 4281 O O . CYS A 1 558 ? 24.737 -7.817 -5.189 1.00 87.25 558 CYS A O 1
ATOM 4283 N N . GLY A 1 559 ? 23.803 -9.789 -4.597 1.00 85.38 559 GLY A N 1
ATOM 4284 C CA . GLY A 1 559 ? 22.737 -9.790 -5.598 1.00 85.38 559 GLY A CA 1
ATOM 4285 C C . GLY A 1 559 ? 21.674 -8.747 -5.364 1.00 85.38 559 GLY A C 1
ATOM 4286 O O . GLY A 1 559 ? 21.545 -8.223 -4.263 1.00 85.38 559 GLY A O 1
ATOM 4287 N N . ASP A 1 560 ? 20.929 -8.431 -6.418 1.00 86.19 560 ASP A N 1
ATOM 4288 C CA . ASP A 1 560 ? 19.706 -7.635 -6.318 1.00 86.19 560 ASP A CA 1
ATOM 4289 C C . ASP A 1 560 ? 18.554 -8.447 -5.701 1.00 86.19 560 ASP A C 1
ATOM 4291 O O . ASP A 1 560 ? 17.749 -7.866 -4.974 1.00 86.19 560 ASP A O 1
ATOM 4295 N N . ASN A 1 561 ? 18.539 -9.771 -5.931 1.00 87.12 561 ASN A N 1
ATOM 4296 C CA . ASN A 1 561 ? 17.575 -10.755 -5.418 1.00 87.12 561 ASN A CA 1
ATOM 4297 C C . ASN A 1 561 ? 16.118 -10.407 -5.762 1.00 87.12 561 ASN A C 1
ATOM 4299 O O . ASN A 1 561 ? 15.204 -10.651 -4.978 1.00 87.12 561 ASN A O 1
ATOM 4303 N N . CYS A 1 562 ? 15.905 -9.796 -6.927 1.00 90.31 562 CYS A N 1
ATOM 4304 C CA . CYS A 1 562 ? 14.588 -9.335 -7.341 1.00 90.31 562 CYS A CA 1
ATOM 4305 C C . CYS A 1 562 ? 13.821 -10.401 -8.141 1.00 90.31 562 CYS A C 1
ATOM 4307 O O . CYS A 1 562 ? 14.398 -10.964 -9.074 1.00 90.31 562 CYS A O 1
ATOM 4309 N N . PRO A 1 563 ? 12.522 -10.621 -7.854 1.00 90.62 563 PRO A N 1
ATOM 4310 C CA . PRO A 1 563 ? 11.678 -11.560 -8.603 1.00 90.62 563 PRO A CA 1
ATOM 4311 C C . PRO A 1 563 ? 11.448 -11.110 -10.053 1.00 90.62 563 PRO A C 1
ATOM 4313 O O . PRO A 1 563 ? 11.308 -11.928 -10.960 1.00 90.62 563 PRO A O 1
ATOM 4316 N N . VAL A 1 564 ? 11.465 -9.796 -10.297 1.00 93.25 564 VAL A N 1
ATOM 4317 C CA . VAL A 1 564 ? 11.358 -9.205 -11.634 1.00 93.25 564 VAL A CA 1
ATOM 4318 C C . VAL A 1 564 ? 12.503 -8.230 -11.859 1.00 93.25 564 VAL A C 1
ATOM 4320 O O . VAL A 1 564 ? 12.771 -7.352 -11.033 1.00 93.25 564 VAL A O 1
ATOM 4323 N N . SER A 1 565 ? 13.159 -8.354 -13.012 1.00 94.44 565 SER A N 1
ATOM 4324 C CA . SER A 1 565 ? 14.170 -7.393 -13.453 1.00 94.44 565 SER A CA 1
ATOM 4325 C C . SER A 1 565 ? 13.833 -6.840 -14.830 1.00 94.44 565 SER A C 1
ATOM 4327 O O . SER A 1 565 ? 13.412 -7.580 -15.715 1.00 94.44 565 SER A O 1
ATOM 4329 N N . ILE A 1 566 ? 14.070 -5.551 -15.034 1.00 96.88 566 ILE A N 1
ATOM 4330 C CA . ILE A 1 566 ? 13.779 -4.845 -16.279 1.00 96.88 566 ILE A CA 1
ATOM 4331 C C . ILE A 1 566 ? 15.086 -4.301 -16.844 1.00 96.88 566 ILE A C 1
ATOM 4333 O O . ILE A 1 566 ? 15.872 -3.675 -16.137 1.00 96.88 566 ILE A O 1
ATOM 4337 N N . ASN A 1 567 ? 15.340 -4.506 -18.130 1.00 96.75 567 ASN A N 1
ATOM 4338 C CA . ASN A 1 567 ? 16.409 -3.811 -18.833 1.00 96.75 567 ASN A CA 1
ATOM 4339 C C . ASN A 1 567 ? 15.832 -2.702 -19.706 1.00 96.75 567 ASN A C 1
ATOM 4341 O O . ASN A 1 567 ? 14.962 -2.949 -20.538 1.00 96.75 567 ASN A O 1
ATOM 4345 N N . TRP A 1 568 ? 16.349 -1.492 -19.514 1.00 97.62 568 TRP A N 1
ATOM 4346 C CA . TRP A 1 568 ? 16.121 -0.358 -20.396 1.00 97.62 568 TRP A CA 1
ATOM 4347 C C . TRP A 1 568 ? 17.398 -0.091 -21.192 1.00 97.62 568 TRP A C 1
ATOM 4349 O O . TRP A 1 568 ? 18.434 0.298 -20.639 1.00 97.62 568 TRP A O 1
ATOM 4359 N N . HIS A 1 569 ? 17.325 -0.335 -22.496 1.00 96.81 569 HIS A N 1
ATOM 4360 C CA . HIS A 1 569 ? 18.425 -0.171 -23.432 1.00 96.81 569 HIS A CA 1
ATOM 4361 C C . HIS A 1 569 ? 18.131 0.979 -24.392 1.00 96.81 569 HIS A C 1
ATOM 4363 O O . HIS A 1 569 ? 17.119 0.957 -25.079 1.00 96.81 569 HIS A O 1
ATOM 4369 N N . VAL A 1 570 ? 19.011 1.974 -24.485 1.00 97.06 570 VAL A N 1
ATOM 4370 C CA . VAL A 1 570 ? 18.913 2.999 -25.536 1.00 97.06 570 VAL A CA 1
ATOM 4371 C C . VAL A 1 570 ? 19.527 2.445 -26.822 1.00 97.06 570 VAL A C 1
ATOM 4373 O O . VAL A 1 570 ? 20.737 2.227 -26.875 1.00 97.06 570 VAL A O 1
ATOM 4376 N N . ASN A 1 571 ? 18.706 2.227 -27.850 1.00 94.81 571 ASN A N 1
ATOM 4377 C CA . ASN A 1 571 ? 19.091 1.525 -29.078 1.00 94.81 571 ASN A CA 1
ATOM 4378 C C . ASN A 1 571 ? 19.764 2.435 -30.102 1.00 94.81 571 ASN A C 1
ATOM 4380 O O . ASN A 1 571 ? 20.747 2.043 -30.722 1.00 94.81 571 ASN A O 1
ATOM 4384 N N . SER A 1 572 ? 19.201 3.618 -30.337 1.00 94.56 572 SER A N 1
ATOM 4385 C CA . SER A 1 572 ? 19.687 4.517 -31.382 1.00 94.56 572 SER A CA 1
ATOM 4386 C C . SER A 1 572 ? 19.333 5.968 -31.099 1.00 94.56 572 SER A C 1
ATOM 4388 O O . SER A 1 572 ? 18.346 6.268 -30.425 1.00 94.56 572 SER A O 1
ATOM 4390 N N . ASP A 1 573 ? 20.151 6.864 -31.648 1.00 94.31 573 ASP A N 1
ATOM 4391 C CA . ASP A 1 573 ? 19.978 8.308 -31.573 1.00 94.31 573 ASP A CA 1
ATOM 4392 C C . ASP A 1 573 ? 20.127 8.918 -32.974 1.00 94.31 573 ASP A C 1
ATOM 4394 O O . ASP A 1 573 ? 21.183 8.800 -33.592 1.00 94.31 573 ASP A O 1
ATOM 4398 N N . TYR A 1 574 ? 19.076 9.551 -33.498 1.00 92.56 574 TYR A N 1
ATOM 4399 C CA . TYR A 1 574 ? 19.070 10.170 -34.829 1.00 92.56 574 TYR A CA 1
ATOM 4400 C C . TYR A 1 574 ? 18.545 11.611 -34.769 1.00 92.56 574 TYR A C 1
ATOM 4402 O O . TYR A 1 574 ? 18.158 12.123 -33.717 1.00 92.56 574 TYR A O 1
ATOM 4410 N N . LYS A 1 575 ? 18.587 12.335 -35.896 1.00 89.44 575 LYS A N 1
ATOM 4411 C CA . LYS A 1 575 ? 18.302 13.784 -35.918 1.00 89.44 575 LYS A CA 1
ATOM 4412 C C . LYS A 1 575 ? 16.896 14.124 -35.407 1.00 89.44 575 LYS A C 1
ATOM 4414 O O . LYS A 1 575 ? 16.736 15.068 -34.642 1.00 89.44 575 LYS A O 1
ATOM 4419 N N . THR A 1 576 ? 15.892 13.349 -35.808 1.00 91.19 576 THR A N 1
ATOM 4420 C CA . THR A 1 576 ? 14.470 13.630 -35.545 1.00 91.19 576 THR A CA 1
ATOM 4421 C C . THR A 1 576 ? 13.893 12.882 -34.341 1.00 91.19 576 THR A C 1
ATOM 4423 O O . THR A 1 576 ? 12.770 13.177 -33.928 1.00 91.19 576 THR A O 1
ATOM 4426 N N . GLY A 1 577 ? 14.641 11.944 -33.755 1.00 94.12 577 GLY A N 1
ATOM 4427 C CA . GLY A 1 577 ? 14.138 11.038 -32.728 1.00 94.12 577 GLY A CA 1
ATOM 4428 C C . GLY A 1 577 ? 15.207 10.119 -32.142 1.00 94.12 577 GLY A C 1
ATOM 4429 O O . GLY A 1 577 ? 16.396 10.260 -32.425 1.00 94.12 577 GLY A O 1
ATOM 4430 N N . TRP A 1 578 ? 14.776 9.200 -31.291 1.00 95.88 578 TRP A N 1
ATOM 4431 C CA . TRP A 1 578 ? 15.594 8.153 -30.686 1.00 95.88 578 TRP A CA 1
ATOM 4432 C C . TRP A 1 578 ? 14.716 6.946 -30.349 1.00 95.88 578 TRP A C 1
ATOM 4434 O O . TRP A 1 578 ? 13.490 7.058 -30.274 1.00 95.88 578 TRP A O 1
ATOM 4444 N N . THR A 1 579 ? 15.336 5.782 -30.160 1.00 97.06 579 THR A N 1
ATOM 4445 C CA . THR A 1 579 ? 14.616 4.558 -29.778 1.00 97.06 579 THR A CA 1
ATOM 4446 C C . THR A 1 579 ? 15.242 3.896 -28.563 1.00 97.06 579 THR A C 1
ATOM 4448 O O . THR A 1 579 ? 16.453 3.989 -28.335 1.00 97.06 579 THR A O 1
ATOM 4451 N N . ALA A 1 580 ? 14.415 3.204 -27.786 1.00 97.44 580 ALA A N 1
ATOM 4452 C CA . ALA A 1 580 ? 14.859 2.394 -26.664 1.00 97.44 580 ALA A CA 1
ATOM 4453 C C . ALA A 1 580 ? 14.100 1.074 -26.598 1.00 97.44 580 ALA A C 1
ATOM 4455 O O . ALA A 1 580 ? 12.909 1.014 -26.876 1.00 97.44 580 ALA A O 1
ATOM 4456 N N . ARG A 1 581 ? 14.793 0.009 -26.216 1.00 97.38 581 ARG A N 1
ATOM 4457 C CA . ARG A 1 581 ? 14.240 -1.318 -25.995 1.00 97.38 581 ARG A CA 1
ATOM 4458 C C . ARG A 1 581 ? 14.029 -1.526 -24.508 1.00 97.38 581 ARG A C 1
ATOM 4460 O O . ARG A 1 581 ? 14.946 -1.344 -23.708 1.00 97.38 581 ARG A O 1
ATOM 4467 N N . ILE A 1 582 ? 12.834 -1.976 -24.163 1.00 97.31 582 ILE A N 1
ATOM 4468 C CA . ILE A 1 582 ? 12.528 -2.516 -22.847 1.00 97.31 582 ILE A CA 1
ATOM 4469 C C . ILE A 1 582 ? 12.515 -4.040 -22.926 1.00 97.31 582 ILE A C 1
ATOM 4471 O O . ILE A 1 582 ? 11.955 -4.614 -23.859 1.00 97.31 582 ILE A O 1
ATOM 4475 N N . THR A 1 583 ? 13.153 -4.697 -21.962 1.00 96.31 583 THR A N 1
ATOM 4476 C CA . THR A 1 583 ? 13.102 -6.156 -21.800 1.00 96.31 583 THR A CA 1
ATOM 4477 C C . THR A 1 583 ? 12.704 -6.482 -20.369 1.00 96.31 583 THR A C 1
ATOM 4479 O O . THR A 1 583 ? 13.350 -6.018 -19.432 1.00 96.31 583 THR A O 1
ATOM 4482 N N . LEU A 1 584 ? 11.638 -7.257 -20.209 1.00 96.06 584 LEU A N 1
ATOM 4483 C CA . LEU A 1 584 ? 11.107 -7.717 -18.932 1.00 96.06 584 LEU A CA 1
ATOM 4484 C C . LEU A 1 584 ? 11.595 -9.142 -18.680 1.00 96.06 584 LEU A C 1
ATOM 4486 O O . LEU A 1 584 ? 11.499 -9.984 -19.576 1.00 96.06 584 LEU A O 1
ATOM 4490 N N . PHE A 1 585 ? 12.095 -9.399 -17.475 1.00 95.06 585 PHE A N 1
ATOM 4491 C CA . PHE A 1 585 ? 12.545 -10.714 -17.031 1.00 95.06 585 PHE A CA 1
ATOM 4492 C C . PHE A 1 585 ? 11.771 -11.139 -15.786 1.00 95.06 585 PHE A C 1
ATOM 4494 O O . PHE A 1 585 ? 11.800 -10.431 -14.777 1.00 95.06 585 PHE A O 1
ATOM 4501 N N . ASN A 1 586 ? 11.124 -12.299 -15.862 1.00 94.31 586 ASN A N 1
ATOM 4502 C CA . ASN A 1 586 ? 10.457 -12.949 -14.741 1.00 94.31 586 ASN A CA 1
ATOM 4503 C C . ASN A 1 586 ? 11.334 -14.089 -14.208 1.00 94.31 586 ASN A C 1
ATOM 4505 O O . ASN A 1 586 ? 11.599 -15.060 -14.921 1.00 94.31 586 ASN A O 1
ATOM 4509 N N . TRP A 1 587 ? 11.797 -13.941 -12.968 1.00 91.12 587 TRP A N 1
ATOM 4510 C CA . TRP A 1 587 ? 12.621 -14.926 -12.267 1.00 91.12 587 TRP A CA 1
ATOM 4511 C C . TRP A 1 587 ? 11.803 -15.856 -11.366 1.00 91.12 587 TRP A C 1
ATOM 4513 O O . TRP A 1 587 ? 12.364 -16.796 -10.806 1.00 91.12 587 TRP A O 1
ATOM 4523 N N . GLU A 1 588 ? 10.496 -15.628 -11.253 1.00 90.25 588 GLU A N 1
ATOM 4524 C CA . GLU A 1 588 ? 9.571 -16.471 -10.504 1.00 90.25 588 GLU A CA 1
ATOM 4525 C C . GLU A 1 588 ? 9.049 -17.627 -11.347 1.00 90.25 588 GLU A C 1
ATOM 4527 O O . GLU A 1 588 ? 8.985 -17.548 -12.569 1.00 90.25 588 GLU A O 1
ATOM 4532 N N . ARG A 1 589 ? 8.652 -18.727 -10.700 1.00 89.19 589 ARG A N 1
ATOM 4533 C CA . ARG A 1 589 ? 8.151 -19.922 -11.408 1.00 89.19 589 ARG A CA 1
ATOM 4534 C C . ARG A 1 589 ? 6.742 -19.751 -11.975 1.00 89.19 589 ARG A C 1
ATOM 4536 O O . ARG A 1 589 ? 6.384 -20.456 -12.914 1.00 89.19 589 ARG A O 1
ATOM 4543 N N . TYR A 1 590 ? 5.949 -18.852 -11.405 1.00 87.94 590 TYR A N 1
ATOM 4544 C CA . TYR A 1 590 ? 4.597 -18.559 -11.871 1.00 87.94 590 TYR A CA 1
ATOM 4545 C C . TYR A 1 590 ? 4.615 -17.435 -12.920 1.00 87.94 590 TYR A C 1
ATOM 4547 O O . TYR A 1 590 ? 5.544 -16.624 -12.979 1.00 87.94 590 TYR A O 1
ATOM 4555 N N . ALA A 1 591 ? 3.598 -17.407 -13.782 1.00 89.75 591 ALA A N 1
ATOM 4556 C CA . ALA A 1 591 ? 3.443 -16.363 -14.790 1.00 89.75 591 ALA A CA 1
ATOM 4557 C C . ALA A 1 591 ? 2.762 -15.119 -14.199 1.00 89.75 591 ALA A C 1
ATOM 4559 O O . ALA A 1 591 ? 1.923 -15.232 -13.308 1.00 89.75 591 ALA A O 1
ATOM 4560 N N . PHE A 1 592 ? 3.108 -13.934 -14.709 1.00 90.50 592 PHE A N 1
ATOM 4561 C CA . PHE A 1 592 ? 2.361 -12.709 -14.417 1.00 90.50 592 PHE A CA 1
ATOM 4562 C C . PHE A 1 592 ? 1.351 -12.443 -15.527 1.00 90.50 592 PHE A C 1
ATOM 4564 O O . PHE A 1 592 ? 1.733 -12.005 -16.616 1.00 90.50 592 PHE A O 1
ATOM 4571 N N . ASP A 1 593 ? 0.076 -12.669 -15.237 1.00 89.44 593 ASP A N 1
ATOM 4572 C CA . ASP A 1 593 ? -1.027 -12.382 -16.151 1.00 89.44 593 ASP A CA 1
ATOM 4573 C C . ASP A 1 593 ? -1.466 -10.918 -16.061 1.00 89.44 593 ASP A C 1
ATOM 4575 O O . ASP A 1 593 ? -1.365 -10.274 -15.011 1.00 89.44 593 ASP A O 1
ATOM 4579 N N . ASP A 1 594 ? -1.954 -10.372 -17.175 1.00 92.06 594 ASP A N 1
ATOM 4580 C CA . ASP A 1 594 ? -2.375 -8.973 -17.292 1.00 92.06 594 ASP A CA 1
ATOM 4581 C C . ASP A 1 594 ? -1.297 -7.975 -16.840 1.00 92.06 594 ASP A C 1
ATOM 4583 O O . ASP A 1 594 ? -1.607 -6.910 -16.309 1.00 92.06 594 ASP A O 1
ATOM 4587 N N . TRP A 1 595 ? -0.016 -8.311 -16.993 1.00 93.31 595 TRP A N 1
ATOM 4588 C CA . TRP A 1 595 ? 1.062 -7.474 -16.472 1.00 93.31 595 TRP A CA 1
ATOM 4589 C C . TRP A 1 595 ? 1.054 -6.080 -17.117 1.00 93.31 595 TRP A C 1
ATOM 4591 O O . TRP A 1 595 ? 0.706 -5.902 -18.290 1.00 93.31 595 TRP A O 1
ATOM 4601 N N . PHE A 1 596 ? 1.510 -5.082 -16.360 1.00 95.25 596 PHE A N 1
ATOM 4602 C CA . PHE A 1 596 ? 1.813 -3.767 -16.913 1.00 95.25 596 PHE A CA 1
ATOM 4603 C C . PHE A 1 596 ? 3.134 -3.219 -16.385 1.00 95.25 596 PHE A C 1
ATOM 4605 O O . PHE A 1 596 ? 3.593 -3.526 -15.284 1.00 95.25 596 PHE A O 1
ATOM 4612 N N . THR A 1 597 ? 3.744 -2.351 -17.183 1.00 95.81 597 THR A N 1
ATOM 4613 C CA . THR A 1 597 ? 4.908 -1.556 -16.797 1.00 95.81 597 THR A CA 1
ATOM 4614 C C . THR A 1 597 ? 4.627 -0.088 -17.067 1.00 95.81 597 THR A C 1
ATOM 4616 O O . THR A 1 597 ? 4.115 0.260 -18.126 1.00 95.81 597 THR A O 1
ATOM 4619 N N . ALA A 1 598 ? 4.984 0.797 -16.143 1.00 96.12 598 ALA A N 1
ATOM 4620 C CA . ALA A 1 598 ? 4.810 2.232 -16.326 1.00 96.12 598 ALA A CA 1
ATOM 4621 C C . ALA A 1 598 ? 6.151 2.963 -16.221 1.00 96.12 598 ALA A C 1
ATOM 4623 O O . ALA A 1 598 ? 6.900 2.787 -15.263 1.00 96.12 598 ALA A O 1
ATOM 4624 N N . LEU A 1 599 ? 6.462 3.794 -17.211 1.00 96.38 599 LEU A N 1
ATOM 4625 C CA . LEU A 1 599 ? 7.736 4.494 -17.340 1.00 96.38 599 LEU A CA 1
ATOM 4626 C C . LEU A 1 599 ? 7.509 5.992 -17.182 1.00 96.38 599 LEU A C 1
ATOM 4628 O O . LEU A 1 599 ? 6.848 6.621 -18.012 1.00 96.38 599 LEU A O 1
ATOM 4632 N N . GLN A 1 600 ? 8.061 6.576 -16.122 1.00 94.88 600 GLN A N 1
ATOM 4633 C CA . GLN A 1 600 ? 8.011 8.016 -15.914 1.00 94.88 600 GLN A CA 1
ATOM 4634 C C . GLN A 1 600 ? 9.244 8.679 -16.523 1.00 94.88 600 GLN A C 1
ATOM 4636 O O . GLN A 1 600 ? 10.373 8.272 -16.247 1.00 94.88 600 GLN A O 1
ATOM 4641 N N . PHE A 1 601 ? 9.032 9.744 -17.293 1.00 91.56 601 PHE A N 1
ATOM 4642 C CA . PHE A 1 601 ? 10.106 10.502 -17.932 1.00 91.56 601 PHE A CA 1
ATOM 4643 C C . PHE A 1 601 ? 10.085 11.982 -17.538 1.00 91.56 601 PHE A C 1
ATOM 4645 O O . PHE A 1 601 ? 9.096 12.525 -17.033 1.00 91.56 601 PHE A O 1
ATOM 4652 N N . HIS A 1 602 ? 11.182 12.678 -17.845 1.00 87.25 602 HIS A N 1
ATOM 4653 C CA . HIS A 1 602 ? 11.183 14.136 -17.888 1.00 87.25 602 HIS A CA 1
ATOM 4654 C C . HIS A 1 602 ? 10.155 14.658 -18.908 1.00 87.25 602 HIS A C 1
ATOM 4656 O O . HIS A 1 602 ? 9.835 13.995 -19.893 1.00 87.25 602 HIS A O 1
ATOM 4662 N N . ASN A 1 603 ? 9.652 15.878 -18.681 1.00 82.19 603 ASN A N 1
ATOM 4663 C CA . ASN A 1 603 ? 8.502 16.430 -19.409 1.00 82.19 603 ASN A CA 1
ATOM 4664 C C . ASN A 1 603 ? 8.662 16.400 -20.937 1.00 82.19 603 ASN A C 1
ATOM 4666 O O . ASN A 1 603 ? 7.713 16.081 -21.646 1.00 82.19 603 ASN A O 1
ATOM 4670 N N . ASN A 1 604 ? 9.856 16.714 -21.442 1.00 83.94 604 ASN A N 1
ATOM 4671 C CA . ASN A 1 604 ? 10.086 16.764 -22.883 1.00 83.94 604 ASN A CA 1
ATOM 4672 C C . ASN A 1 604 ? 10.082 15.357 -23.491 1.00 83.94 604 ASN A C 1
ATOM 4674 O O . ASN A 1 604 ? 9.325 15.123 -24.425 1.00 83.94 604 ASN A O 1
ATOM 4678 N N . SER A 1 605 ? 10.830 14.412 -22.910 1.00 85.00 605 SER A N 1
ATOM 4679 C CA . SER A 1 605 ? 10.873 13.017 -23.372 1.00 85.00 605 SER A CA 1
ATOM 4680 C C . SER A 1 605 ? 9.497 12.343 -23.298 1.00 85.00 605 SER A C 1
ATOM 4682 O O . SER A 1 605 ? 9.121 11.622 -24.212 1.00 85.00 605 SER A O 1
ATOM 4684 N N . PHE A 1 606 ? 8.700 12.630 -22.262 1.00 90.25 606 PHE A N 1
ATOM 4685 C CA . PHE A 1 606 ? 7.322 12.135 -22.156 1.00 90.25 606 PHE A CA 1
ATOM 4686 C C . PHE A 1 606 ? 6.407 12.667 -23.274 1.00 90.25 606 PHE A C 1
ATOM 4688 O O . PHE A 1 606 ? 5.640 11.915 -23.878 1.00 90.25 606 PHE A O 1
ATOM 4695 N N . ARG A 1 607 ? 6.480 13.973 -23.569 1.00 89.19 607 ARG A N 1
ATOM 4696 C CA . ARG A 1 607 ? 5.708 14.583 -24.667 1.00 89.19 607 ARG A CA 1
ATOM 4697 C C . ARG A 1 607 ? 6.115 14.014 -26.016 1.00 89.19 607 ARG A C 1
ATOM 4699 O O . ARG A 1 607 ? 5.256 13.786 -26.860 1.00 89.19 607 ARG A O 1
ATOM 4706 N N . ASP A 1 608 ? 7.406 13.773 -26.173 1.00 91.50 608 ASP A N 1
ATOM 4707 C CA . ASP A 1 608 ? 8.015 13.267 -27.389 1.00 91.50 608 ASP A CA 1
ATOM 4708 C C . ASP A 1 608 ? 7.869 11.746 -27.579 1.00 91.50 608 ASP A C 1
ATOM 4710 O O . ASP A 1 608 ? 8.276 11.258 -28.627 1.00 91.50 608 ASP A O 1
ATOM 4714 N N . PHE A 1 609 ? 7.272 10.994 -26.642 1.00 93.75 609 PHE A N 1
ATOM 4715 C CA . PHE A 1 609 ? 6.891 9.592 -26.880 1.00 93.75 609 PHE A CA 1
ATOM 4716 C C . PHE A 1 609 ? 6.099 9.474 -28.191 1.00 93.75 609 PHE A C 1
ATOM 4718 O O . PHE A 1 609 ? 5.268 10.326 -28.491 1.00 93.75 609 PHE A O 1
ATOM 4725 N N . ASP A 1 610 ? 6.367 8.473 -29.012 1.00 93.69 610 ASP A N 1
ATOM 4726 C CA . ASP A 1 610 ? 5.667 8.322 -30.285 1.00 93.69 610 ASP A CA 1
ATOM 4727 C C . ASP A 1 610 ? 4.850 7.042 -30.261 1.00 93.69 610 ASP A C 1
ATOM 4729 O O . ASP A 1 610 ? 3.637 7.096 -30.063 1.00 93.69 610 ASP A O 1
ATOM 4733 N N . GLU A 1 611 ? 5.532 5.903 -30.340 1.00 93.88 611 GLU A N 1
ATOM 4734 C CA . GLU A 1 611 ? 4.904 4.591 -30.394 1.00 93.88 611 GLU A CA 1
ATOM 4735 C C . GLU A 1 611 ? 5.686 3.556 -29.583 1.00 93.88 611 GLU A C 1
ATOM 4737 O O . GLU A 1 611 ? 6.841 3.750 -29.186 1.00 93.88 611 GLU A O 1
ATOM 4742 N N . VAL A 1 612 ? 5.034 2.422 -29.346 1.00 94.81 612 VAL A N 1
ATOM 4743 C CA . VAL A 1 612 ? 5.651 1.212 -28.818 1.00 94.81 612 VAL A CA 1
ATOM 4744 C C . VAL A 1 612 ? 5.311 0.042 -29.738 1.00 94.81 612 VAL A C 1
ATOM 4746 O O . VAL A 1 612 ? 4.190 -0.077 -30.221 1.00 94.81 612 VAL A O 1
ATOM 4749 N N . TYR A 1 613 ? 6.288 -0.823 -29.982 1.00 91.44 613 TYR A N 1
ATOM 4750 C CA . TYR A 1 613 ? 6.159 -1.977 -30.866 1.00 91.44 613 TYR A CA 1
ATOM 4751 C C . TYR A 1 613 ? 5.973 -3.251 -30.041 1.00 91.44 613 TYR A C 1
ATOM 4753 O O . TYR A 1 613 ? 6.644 -3.427 -29.029 1.00 91.44 613 TYR A O 1
ATOM 4761 N N . SER A 1 614 ? 5.096 -4.159 -30.462 1.00 89.56 614 SER A N 1
ATOM 4762 C CA . SER A 1 614 ? 4.820 -5.451 -29.795 1.00 89.56 614 SER A CA 1
ATOM 4763 C C . SER A 1 614 ? 4.116 -5.393 -28.430 1.00 89.56 614 SER A C 1
ATOM 4765 O O . SER A 1 614 ? 3.627 -6.426 -27.985 1.00 89.56 614 SER A O 1
ATOM 4767 N N . PHE A 1 615 ? 4.002 -4.220 -27.801 1.00 94.25 615 PHE A N 1
ATOM 4768 C CA . PHE A 1 615 ? 3.153 -3.966 -26.630 1.00 94.25 615 PHE A CA 1
ATOM 4769 C C . PHE A 1 615 ? 2.085 -2.923 -26.975 1.00 94.25 615 PHE A C 1
ATOM 4771 O O . PHE A 1 615 ? 2.208 -2.207 -27.965 1.00 94.25 615 PHE A O 1
ATOM 4778 N N . ASN A 1 616 ? 1.064 -2.797 -26.132 1.00 93.31 616 ASN A N 1
ATOM 4779 C CA . ASN A 1 616 ? 0.142 -1.670 -26.161 1.00 93.31 616 ASN A CA 1
ATOM 4780 C C . ASN A 1 616 ? 0.659 -0.579 -25.211 1.00 93.31 616 ASN A C 1
ATOM 4782 O O . ASN A 1 616 ? 0.859 -0.837 -24.023 1.00 93.31 616 ASN A O 1
ATOM 4786 N N . GLY A 1 617 ? 0.902 0.625 -25.734 1.00 92.75 617 GLY A N 1
ATOM 4787 C CA . GLY A 1 617 ? 1.465 1.741 -24.978 1.00 92.75 617 GLY A CA 1
ATOM 4788 C C . GLY A 1 617 ? 0.617 2.991 -25.077 1.00 92.75 617 GLY A C 1
ATOM 4789 O O . GLY A 1 617 ? 0.363 3.502 -26.164 1.00 92.75 617 GLY A O 1
ATOM 4790 N N . THR A 1 618 ? 0.226 3.526 -23.929 1.00 92.81 618 THR A N 1
ATOM 4791 C CA . THR A 1 618 ? -0.584 4.742 -23.835 1.00 92.81 618 THR A CA 1
ATOM 4792 C C . THR A 1 618 ? 0.046 5.736 -22.869 1.00 92.81 618 THR A C 1
ATOM 4794 O O . THR A 1 618 ? 0.926 5.408 -22.076 1.00 92.81 618 THR A O 1
ATOM 4797 N N . ARG A 1 619 ? -0.376 6.997 -22.938 1.00 93.06 619 ARG A N 1
ATOM 4798 C CA . ARG A 1 619 ? -0.003 8.005 -21.940 1.00 93.06 619 ARG A CA 1
ATOM 4799 C C . ARG A 1 619 ? -1.094 8.077 -20.889 1.00 93.06 619 ARG A C 1
ATOM 4801 O O . ARG A 1 619 ? -2.261 8.192 -21.251 1.00 93.06 619 ARG A O 1
ATOM 4808 N N . ILE A 1 620 ? -0.724 8.097 -19.613 1.00 89.25 620 ILE A N 1
ATOM 4809 C CA . ILE A 1 620 ? -1.705 8.337 -18.551 1.00 89.25 620 ILE A CA 1
ATOM 4810 C C . ILE A 1 620 ? -1.937 9.849 -18.413 1.00 89.25 620 ILE A C 1
ATOM 4812 O O . ILE A 1 620 ? -0.985 10.582 -18.138 1.00 89.25 620 ILE A O 1
ATOM 4816 N N . PRO A 1 621 ? -3.176 10.352 -18.567 1.00 77.56 621 PRO A N 1
ATOM 4817 C CA . PRO A 1 621 ? -3.477 11.766 -18.356 1.00 77.56 621 PRO A CA 1
ATOM 4818 C C . PRO A 1 621 ? -3.114 12.227 -16.938 1.00 77.56 621 PRO A C 1
ATOM 4820 O O . PRO A 1 621 ? -3.341 11.518 -15.962 1.00 77.56 621 PRO A O 1
ATOM 4823 N N . GLY A 1 622 ? -2.541 13.426 -16.809 1.00 80.69 622 GLY A N 1
ATOM 4824 C CA . GLY A 1 622 ? -2.156 14.003 -15.512 1.00 80.69 622 GLY A CA 1
ATOM 4825 C C . GLY A 1 622 ? -0.876 13.425 -14.890 1.00 80.69 622 GLY A C 1
ATOM 4826 O O . GLY A 1 622 ? -0.322 14.041 -13.981 1.00 80.69 622 GLY A O 1
ATOM 4827 N N . LEU A 1 623 ? -0.350 12.312 -15.415 1.00 83.88 623 LEU A N 1
ATOM 4828 C CA . LEU A 1 623 ? 0.933 11.728 -15.022 1.00 83.88 623 LEU A CA 1
ATOM 4829 C C . LEU A 1 623 ? 1.925 11.816 -16.190 1.00 83.88 623 LEU A C 1
ATOM 4831 O O . LEU A 1 623 ? 1.571 11.617 -17.346 1.00 83.88 623 LEU A O 1
ATOM 4835 N N . ARG A 1 624 ? 3.204 12.094 -15.917 1.00 88.88 624 ARG A N 1
ATOM 4836 C CA . ARG A 1 624 ? 4.265 12.100 -16.951 1.00 88.88 624 ARG A CA 1
ATOM 4837 C C . ARG A 1 624 ? 4.757 10.681 -17.249 1.00 88.88 624 ARG A C 1
ATOM 4839 O O . ARG A 1 624 ? 5.962 10.424 -17.230 1.00 88.88 624 ARG A O 1
ATOM 4846 N N . THR A 1 625 ? 3.814 9.768 -17.454 1.00 94.94 625 THR A N 1
ATOM 4847 C CA . THR A 1 625 ? 4.044 8.326 -17.427 1.00 94.94 625 THR A CA 1
ATOM 4848 C C . THR A 1 625 ? 3.476 7.660 -18.673 1.00 94.94 625 THR A C 1
ATOM 4850 O O . THR A 1 625 ? 2.301 7.836 -19.005 1.00 94.94 625 THR A O 1
ATOM 4853 N N . VAL A 1 626 ? 4.321 6.889 -19.356 1.00 95.56 626 VAL A N 1
ATOM 4854 C CA . VAL A 1 626 ? 3.926 5.977 -20.434 1.00 95.56 626 VAL A CA 1
ATOM 4855 C C . VAL A 1 626 ? 3.561 4.637 -19.802 1.00 95.56 626 VAL A C 1
ATOM 4857 O O . VAL A 1 626 ? 4.360 4.081 -19.053 1.00 95.56 626 VAL A O 1
ATOM 4860 N N . PHE A 1 627 ? 2.362 4.142 -20.070 1.00 95.69 627 PHE A N 1
ATOM 4861 C CA . PHE A 1 627 ? 1.826 2.888 -19.554 1.00 95.69 627 PHE A CA 1
ATOM 4862 C C . PHE A 1 627 ? 1.872 1.825 -20.643 1.00 95.69 627 PHE A C 1
ATOM 4864 O O . PHE A 1 627 ? 1.322 2.035 -21.721 1.00 95.69 627 PHE A O 1
ATOM 4871 N N . LEU A 1 628 ? 2.544 0.715 -20.362 1.00 95.69 628 LEU A N 1
ATOM 4872 C CA . LEU A 1 628 ? 2.779 -0.396 -21.273 1.00 95.69 628 LEU A CA 1
ATOM 4873 C C . LEU A 1 628 ? 2.098 -1.649 -20.734 1.00 95.69 628 LEU A C 1
ATOM 4875 O O . LEU A 1 628 ? 2.256 -1.972 -19.559 1.00 95.69 628 LEU A O 1
ATOM 4879 N N . GLN A 1 629 ? 1.413 -2.380 -21.600 1.00 94.44 629 GLN A N 1
ATOM 4880 C CA . GLN A 1 629 ? 0.811 -3.674 -21.285 1.00 94.44 629 GLN A CA 1
ATOM 4881 C C . GLN A 1 629 ? 0.885 -4.601 -22.500 1.00 94.44 629 GLN A C 1
ATOM 4883 O O . GLN A 1 629 ? 1.043 -4.141 -23.636 1.00 94.44 629 GLN A O 1
ATOM 4888 N N . GLY A 1 630 ? 0.759 -5.907 -22.279 1.00 91.19 630 GLY A N 1
ATOM 4889 C CA . GLY A 1 630 ? 0.650 -6.862 -23.381 1.00 91.19 630 GLY A CA 1
ATOM 4890 C C . GLY A 1 630 ? -0.641 -6.680 -24.190 1.00 91.19 630 GLY A C 1
ATOM 4891 O O . GLY A 1 630 ? -1.619 -6.091 -23.724 1.00 91.19 630 GLY A O 1
ATOM 4892 N N . PHE A 1 631 ? -0.656 -7.189 -25.422 1.00 88.75 631 PHE A N 1
ATOM 4893 C CA . PHE A 1 631 ? -1.899 -7.288 -26.189 1.00 88.75 631 PHE A CA 1
ATOM 4894 C C . PHE A 1 631 ? -2.840 -8.312 -25.552 1.00 88.75 631 PHE A C 1
ATOM 4896 O O . PHE A 1 631 ? -2.393 -9.274 -24.929 1.00 88.75 631 PHE A O 1
ATOM 4903 N N . LYS A 1 632 ? -4.149 -8.124 -25.732 1.00 84.50 632 LYS A N 1
ATOM 4904 C CA . LYS A 1 632 ? -5.160 -9.068 -25.246 1.00 84.50 632 LYS A CA 1
ATOM 4905 C C . LYS A 1 632 ? -4.871 -10.469 -25.807 1.00 84.50 632 LYS A C 1
ATOM 4907 O O . LYS A 1 632 ? -4.775 -10.623 -27.021 1.00 84.50 632 LYS A O 1
ATOM 4912 N N . GLY A 1 633 ? -4.709 -11.460 -24.930 1.00 80.75 633 GLY A N 1
ATOM 4913 C CA . GLY A 1 633 ? -4.342 -12.838 -25.292 1.00 80.75 633 GLY A CA 1
ATOM 4914 C C . GLY A 1 633 ? -2.833 -13.122 -25.324 1.00 80.75 633 GLY A C 1
ATOM 4915 O O . GLY A 1 633 ? -2.446 -14.281 -25.391 1.00 80.75 633 GLY A O 1
ATOM 4916 N N . LEU A 1 634 ? -1.980 -12.094 -25.235 1.00 83.00 634 LEU A N 1
ATOM 4917 C CA . LEU A 1 634 ? -0.508 -12.178 -25.139 1.00 83.00 634 LEU A CA 1
ATOM 4918 C C . LEU A 1 634 ? 0.030 -11.375 -23.935 1.00 83.00 634 LEU A C 1
ATOM 4920 O O . LEU A 1 634 ? 1.184 -10.948 -23.883 1.00 83.00 634 LEU A O 1
ATOM 4924 N N . ASN A 1 635 ? -0.839 -11.144 -22.961 1.00 87.75 635 ASN A N 1
ATOM 4925 C CA . ASN A 1 635 ? -0.669 -10.321 -21.769 1.00 87.75 635 ASN A CA 1
ATOM 4926 C C . ASN A 1 635 ? -0.100 -11.097 -20.570 1.00 87.75 635 ASN A C 1
ATOM 4928 O O . ASN A 1 635 ? -0.249 -10.651 -19.438 1.00 87.75 635 ASN A O 1
ATOM 4932 N N . TYR A 1 636 ? 0.578 -12.223 -20.806 1.00 90.06 636 TYR A N 1
ATOM 4933 C CA . TYR A 1 636 ? 1.190 -13.050 -19.765 1.00 90.06 636 TYR A CA 1
ATOM 4934 C C . TYR A 1 636 ? 2.719 -13.055 -19.880 1.00 90.06 636 TYR A C 1
ATOM 4936 O O . TYR A 1 636 ? 3.291 -13.370 -20.925 1.00 90.06 636 TYR A O 1
ATOM 4944 N N . LEU A 1 637 ? 3.415 -12.714 -18.798 1.00 91.75 637 LEU A N 1
ATOM 4945 C CA . LEU A 1 637 ? 4.866 -12.836 -18.705 1.00 91.75 637 LEU A CA 1
ATOM 4946 C C . LEU A 1 637 ? 5.185 -14.196 -18.081 1.00 91.75 637 LEU A C 1
ATOM 4948 O O . LEU A 1 637 ? 5.060 -14.375 -16.871 1.00 91.75 637 LEU A O 1
ATOM 4952 N N . VAL A 1 638 ? 5.577 -15.147 -18.932 1.00 92.75 638 VAL A N 1
ATOM 4953 C CA . VAL A 1 638 ? 5.888 -16.540 -18.563 1.00 92.75 638 VAL A CA 1
ATOM 4954 C C . VAL A 1 638 ? 6.877 -16.601 -17.393 1.00 92.75 638 VAL A C 1
ATOM 4956 O O . VAL A 1 638 ? 7.695 -15.698 -17.227 1.00 92.75 638 VAL A O 1
ATOM 4959 N N . GLY A 1 639 ? 6.786 -17.650 -16.578 1.00 91.19 639 GLY A N 1
ATOM 4960 C CA . GLY A 1 639 ? 7.711 -17.911 -15.477 1.00 91.19 639 GLY A CA 1
ATOM 4961 C C . GLY A 1 639 ? 9.094 -18.408 -15.910 1.00 91.19 639 GLY A C 1
ATOM 4962 O O . GLY A 1 639 ? 9.367 -18.693 -17.077 1.00 91.19 639 GLY A O 1
ATOM 4963 N N . LEU A 1 640 ? 9.968 -18.527 -14.919 1.00 90.12 640 LEU A N 1
ATOM 4964 C CA . LEU A 1 640 ? 11.279 -19.154 -14.967 1.00 90.12 640 LEU A CA 1
ATOM 4965 C C . LEU A 1 640 ? 11.174 -20.602 -15.468 1.00 90.12 640 LEU A C 1
ATOM 4967 O O . LEU A 1 640 ? 10.360 -21.389 -14.986 1.00 90.12 640 LEU A O 1
ATOM 4971 N N . THR A 1 641 ? 12.066 -20.974 -16.382 1.00 88.81 641 THR A N 1
ATOM 4972 C CA . THR A 1 641 ? 12.177 -22.330 -16.935 1.00 88.81 641 THR A CA 1
ATOM 4973 C C . THR A 1 641 ? 13.560 -22.922 -16.665 1.00 88.81 641 THR A C 1
ATOM 4975 O O . THR A 1 641 ? 14.515 -22.215 -16.329 1.00 88.81 641 THR A O 1
ATOM 4978 N N . ASN A 1 642 ? 13.683 -24.246 -16.769 1.00 86.25 642 ASN A N 1
ATOM 4979 C CA . ASN A 1 642 ? 14.983 -24.910 -16.694 1.00 86.25 642 ASN A CA 1
ATOM 4980 C C . ASN A 1 642 ? 15.829 -24.598 -17.934 1.00 86.25 642 ASN A C 1
ATOM 4982 O O . ASN A 1 642 ? 15.296 -24.311 -19.005 1.00 86.25 642 ASN A O 1
ATOM 4986 N N . GLY A 1 643 ? 17.153 -24.657 -17.778 1.00 81.19 643 GLY A N 1
ATOM 4987 C CA . GLY A 1 643 ? 18.065 -24.552 -18.910 1.00 81.19 643 GLY A CA 1
ATOM 4988 C C . GLY A 1 643 ? 17.875 -25.702 -19.905 1.00 81.19 643 GLY A C 1
ATOM 4989 O O . GLY A 1 643 ? 17.313 -26.747 -19.576 1.00 81.19 643 GLY A O 1
ATOM 4990 N N . SER A 1 644 ? 18.330 -25.500 -21.142 1.00 83.88 644 SER A N 1
ATOM 4991 C CA . SER A 1 644 ? 18.120 -26.457 -22.234 1.00 83.88 644 SER A CA 1
ATOM 4992 C C . SER A 1 644 ? 18.827 -27.799 -22.017 1.00 83.88 644 SER A C 1
ATOM 4994 O O . SER A 1 644 ? 18.408 -28.799 -22.595 1.00 83.88 644 SER A O 1
ATOM 4996 N N . ARG A 1 645 ? 19.895 -27.838 -21.209 1.00 84.44 645 ARG A N 1
ATOM 4997 C CA . ARG A 1 645 ? 20.631 -29.059 -20.853 1.00 84.44 645 ARG A CA 1
ATOM 4998 C C . ARG A 1 645 ? 20.657 -29.268 -19.341 1.00 84.44 645 ARG A C 1
ATOM 5000 O O . ARG A 1 645 ? 20.562 -28.324 -18.559 1.00 84.44 645 ARG A O 1
ATOM 5007 N N . ILE A 1 646 ? 20.834 -30.521 -18.923 1.00 77.25 646 ILE A N 1
ATOM 5008 C CA . ILE A 1 646 ? 21.039 -30.872 -17.512 1.00 77.25 646 ILE A CA 1
ATOM 5009 C C . ILE A 1 646 ? 22.305 -30.159 -17.015 1.00 77.25 646 ILE A C 1
ATOM 5011 O O . ILE A 1 646 ? 23.383 -30.353 -17.570 1.00 77.25 646 ILE A O 1
ATOM 5015 N N . GLY A 1 647 ? 22.160 -29.323 -15.984 1.00 76.69 647 GLY A N 1
ATOM 5016 C CA . GLY A 1 647 ? 23.243 -28.508 -15.421 1.00 76.69 647 GLY A CA 1
ATOM 5017 C C . GLY A 1 647 ? 23.310 -27.066 -15.939 1.00 76.69 647 GLY A C 1
ATOM 5018 O O . GLY A 1 647 ? 24.034 -26.260 -15.352 1.00 76.69 647 GLY A O 1
ATOM 5019 N N . ASP A 1 648 ? 22.541 -26.704 -16.973 1.00 80.06 648 ASP A N 1
ATOM 5020 C CA . ASP A 1 648 ? 22.427 -25.309 -17.404 1.00 80.06 648 ASP A CA 1
ATOM 5021 C C . ASP A 1 648 ? 21.673 -24.470 -16.353 1.00 80.06 648 ASP A C 1
ATOM 5023 O O . ASP A 1 648 ? 20.743 -24.960 -15.700 1.00 80.06 648 ASP A O 1
ATOM 5027 N N . PRO A 1 649 ? 22.031 -23.183 -16.186 1.00 82.19 649 PRO A N 1
ATOM 5028 C CA . PRO A 1 649 ? 21.314 -22.298 -15.280 1.00 82.19 649 PRO A CA 1
ATOM 5029 C C . PRO A 1 649 ? 19.862 -22.095 -15.730 1.00 82.19 649 PRO A C 1
ATOM 5031 O O . PRO A 1 649 ? 19.562 -22.097 -16.924 1.00 82.19 649 PRO A O 1
ATOM 5034 N N . HIS A 1 650 ? 18.967 -21.849 -14.770 1.00 85.62 650 HIS A N 1
ATOM 5035 C CA . HIS A 1 650 ? 17.581 -21.484 -15.066 1.00 85.62 650 HIS A CA 1
ATOM 5036 C C . HIS A 1 650 ? 17.497 -20.224 -15.942 1.00 85.62 650 HIS A C 1
ATOM 5038 O O . HIS A 1 650 ? 18.300 -19.296 -15.794 1.00 85.62 650 HIS A O 1
ATOM 5044 N N . VAL A 1 651 ? 16.497 -20.188 -16.822 1.00 88.19 651 VAL A N 1
ATOM 5045 C CA . VAL A 1 651 ? 16.272 -19.112 -17.794 1.00 88.19 651 VAL A CA 1
ATOM 5046 C C . VAL A 1 651 ? 15.004 -18.348 -17.409 1.00 88.19 651 VAL A C 1
ATOM 5048 O O . VAL A 1 651 ? 13.952 -18.974 -17.250 1.00 88.19 651 VAL A O 1
ATOM 5051 N N . PRO A 1 652 ? 15.066 -17.012 -17.251 1.00 92.25 652 PRO A N 1
ATOM 5052 C CA . PRO A 1 652 ? 13.889 -16.225 -16.910 1.00 92.25 652 PRO A CA 1
ATOM 5053 C C . PRO A 1 652 ? 12.899 -16.207 -18.069 1.00 92.25 652 PRO A C 1
ATOM 5055 O O . PRO A 1 652 ? 13.290 -16.195 -19.243 1.00 92.25 652 PRO A O 1
ATOM 5058 N N . GLY A 1 653 ? 11.613 -16.102 -17.745 1.00 92.75 653 GLY A N 1
ATOM 5059 C CA . GLY A 1 653 ? 10.635 -15.716 -18.749 1.00 92.75 653 GLY A CA 1
ATOM 5060 C C . GLY A 1 653 ? 10.948 -14.315 -19.266 1.00 92.75 653 GLY A C 1
ATOM 5061 O O . GLY A 1 653 ? 11.383 -13.444 -18.509 1.00 92.75 653 GLY A O 1
ATOM 5062 N N . LYS A 1 654 ? 10.789 -14.104 -20.574 1.00 92.75 654 LYS A N 1
ATOM 5063 C CA . LYS A 1 654 ? 11.278 -12.899 -21.248 1.00 92.75 654 LYS A CA 1
ATOM 5064 C C . LYS A 1 654 ? 10.249 -12.347 -22.219 1.00 92.75 654 LYS A C 1
ATOM 5066 O O . LYS A 1 654 ? 9.816 -13.052 -23.126 1.00 92.75 654 LYS A O 1
ATOM 5071 N N . GLN A 1 655 ? 9.973 -11.054 -22.104 1.00 94.25 655 GLN A N 1
ATOM 5072 C CA . GLN A 1 655 ? 9.284 -10.285 -23.139 1.00 94.25 655 GLN A CA 1
ATOM 5073 C C . GLN A 1 655 ? 10.043 -8.997 -23.441 1.00 94.25 655 GLN A C 1
ATOM 5075 O O . GLN A 1 655 ? 10.707 -8.437 -22.572 1.00 94.25 655 GLN A O 1
ATOM 5080 N N . GLN A 1 656 ? 9.970 -8.527 -24.684 1.00 94.75 656 GLN A N 1
ATOM 5081 C CA . GLN A 1 656 ? 10.690 -7.335 -25.116 1.00 94.75 656 GLN A CA 1
ATOM 5082 C C . GLN A 1 656 ? 9.868 -6.504 -26.089 1.00 94.75 656 GLN A C 1
ATOM 5084 O O . GLN A 1 656 ? 9.056 -7.028 -26.848 1.00 94.75 656 GLN A O 1
ATOM 5089 N N . SER A 1 657 ? 10.151 -5.211 -26.096 1.00 96.12 657 SER A N 1
ATOM 5090 C CA . SER A 1 657 ? 9.498 -4.237 -26.954 1.00 96.12 657 SER A CA 1
ATOM 5091 C C . SER A 1 657 ? 10.443 -3.076 -27.239 1.00 96.12 657 SER A C 1
ATOM 5093 O O . SER A 1 657 ? 11.410 -2.850 -26.507 1.00 96.12 657 SER A O 1
ATOM 5095 N N . VAL A 1 658 ? 10.181 -2.347 -28.320 1.00 97.00 658 VAL A N 1
ATOM 5096 C CA . VAL A 1 658 ? 10.906 -1.129 -28.683 1.00 97.00 658 VAL A CA 1
ATOM 5097 C C . VAL A 1 658 ? 9.951 0.053 -28.585 1.00 97.00 658 VAL A C 1
ATOM 5099 O O . VAL A 1 658 ? 8.808 -0.036 -29.011 1.00 97.00 658 VAL A O 1
ATOM 5102 N N . LEU A 1 659 ? 10.421 1.159 -28.024 1.00 97.31 659 LEU A N 1
ATOM 5103 C CA . LEU A 1 659 ? 9.728 2.433 -27.935 1.00 97.31 659 LEU A CA 1
ATOM 5104 C C . LEU A 1 659 ? 10.440 3.444 -28.834 1.00 97.31 659 LEU A C 1
ATOM 5106 O O . LEU A 1 659 ? 11.675 3.512 -28.847 1.00 97.31 659 LEU A O 1
ATOM 5110 N N . SER A 1 660 ? 9.664 4.247 -29.554 1.00 96.12 660 SER A N 1
ATOM 5111 C CA . SER A 1 660 ? 10.148 5.359 -30.367 1.00 96.12 660 SER A CA 1
ATOM 5112 C C . SER A 1 660 ? 9.782 6.696 -29.730 1.00 96.12 660 SER A C 1
ATOM 5114 O O . SER A 1 660 ? 8.730 6.867 -29.111 1.00 96.12 660 SER A O 1
ATOM 5116 N N . PHE A 1 661 ? 10.683 7.662 -29.876 1.00 95.62 661 PHE A N 1
ATOM 5117 C CA . PHE A 1 661 ? 10.519 9.012 -29.361 1.00 95.62 661 PHE A CA 1
ATOM 5118 C C . PHE A 1 661 ? 10.970 10.021 -30.414 1.00 95.62 661 PHE A C 1
ATOM 5120 O O . PHE A 1 661 ? 11.998 9.851 -31.069 1.00 95.62 661 PHE A O 1
ATOM 5127 N N . LYS A 1 662 ? 10.220 11.107 -30.557 1.00 94.56 662 LYS A N 1
ATOM 5128 C CA . LYS A 1 662 ? 10.555 12.270 -31.382 1.00 94.56 662 LYS A CA 1
ATOM 5129 C C . LYS A 1 662 ? 11.505 13.212 -30.621 1.00 94.56 662 LYS A C 1
ATOM 5131 O O . LYS A 1 662 ? 11.816 13.019 -29.452 1.00 94.56 662 LYS A O 1
ATOM 5136 N N . LYS A 1 663 ? 12.012 14.248 -31.286 1.00 90.88 663 LYS A N 1
ATOM 5137 C CA . LYS A 1 663 ? 12.776 15.345 -30.654 1.00 90.88 663 LYS A CA 1
ATOM 5138 C C . LYS A 1 663 ? 12.153 16.700 -30.977 1.00 90.88 663 LYS A C 1
ATOM 5140 O O . LYS A 1 663 ? 12.837 17.622 -31.411 1.00 90.88 663 LYS A O 1
ATOM 5145 N N . LYS A 1 664 ? 10.832 16.816 -30.828 1.00 87.62 664 LYS A N 1
ATOM 5146 C CA . LYS A 1 664 ? 10.104 18.039 -31.202 1.00 87.62 664 LYS A CA 1
ATOM 5147 C C . LYS A 1 664 ? 10.159 19.095 -30.104 1.00 87.62 664 LYS A C 1
ATOM 5149 O O . LYS A 1 664 ? 10.221 20.284 -30.399 1.00 87.62 664 LYS A O 1
ATOM 5154 N N . HIS A 1 665 ? 10.146 18.678 -28.839 1.00 83.44 665 HIS A N 1
ATOM 5155 C CA . HIS A 1 665 ? 9.930 19.597 -27.719 1.00 83.44 665 HIS A CA 1
ATOM 5156 C C . HIS A 1 665 ? 11.191 19.887 -26.900 1.00 83.44 665 HIS A C 1
ATOM 5158 O O . HIS A 1 665 ? 11.181 20.773 -26.044 1.00 83.44 665 HIS A O 1
ATOM 5164 N N . SER A 1 666 ? 12.291 19.177 -27.156 1.00 74.38 666 SER A N 1
ATOM 5165 C CA . SER A 1 666 ? 13.542 19.342 -26.417 1.00 74.38 666 SER A CA 1
ATOM 5166 C C . SER A 1 666 ? 14.628 20.030 -27.249 1.00 74.38 666 SER A C 1
ATOM 5168 O O . SER A 1 666 ? 15.385 19.385 -27.968 1.00 74.38 666 SER A O 1
ATOM 5170 N N . LYS A 1 667 ? 14.763 21.356 -27.099 1.00 74.12 667 LYS A N 1
ATOM 5171 C CA . LYS A 1 667 ? 15.809 22.154 -27.781 1.00 74.12 667 LYS A CA 1
ATOM 5172 C C . LYS A 1 667 ? 17.246 21.806 -27.345 1.00 74.12 667 LYS A C 1
ATOM 5174 O O . LYS A 1 667 ? 18.193 22.154 -28.037 1.00 74.12 667 LYS A O 1
ATOM 5179 N N . LYS A 1 668 ? 17.417 21.153 -26.188 1.00 83.00 668 LYS A N 1
ATOM 5180 C CA . LYS A 1 668 ? 18.711 20.732 -25.611 1.00 83.00 668 LYS A CA 1
ATOM 5181 C C . LYS A 1 668 ? 18.661 19.268 -25.152 1.00 83.00 668 LYS A C 1
ATOM 5183 O O . LYS A 1 668 ? 19.080 18.957 -24.037 1.00 83.00 668 LYS A O 1
ATOM 5188 N N . PHE A 1 669 ? 18.090 18.389 -25.978 1.00 87.69 669 PHE A N 1
ATOM 5189 C CA . PHE A 1 669 ? 18.024 16.961 -25.673 1.00 87.69 669 PHE A CA 1
ATOM 5190 C C . PHE A 1 669 ? 19.424 16.357 -25.586 1.00 87.69 669 PHE A C 1
ATOM 5192 O O . PHE A 1 669 ? 20.206 16.447 -26.532 1.00 87.69 669 PHE A O 1
ATOM 5199 N N . ASN A 1 670 ? 19.726 15.711 -24.466 1.00 89.06 670 ASN A N 1
ATOM 5200 C CA . ASN A 1 670 ? 20.940 14.932 -24.304 1.00 89.06 670 ASN A CA 1
ATOM 5201 C C . ASN A 1 670 ? 20.576 13.460 -24.117 1.00 89.06 670 ASN A C 1
ATOM 5203 O O . ASN A 1 670 ? 20.110 13.078 -23.046 1.00 89.06 670 ASN A O 1
ATOM 5207 N N . ILE A 1 671 ? 20.860 12.631 -25.125 1.00 90.69 671 ILE A N 1
ATOM 5208 C CA . ILE A 1 671 ? 20.574 11.188 -25.104 1.00 90.69 671 ILE A CA 1
ATOM 5209 C C . ILE A 1 671 ? 21.145 10.485 -23.859 1.00 90.69 671 ILE A C 1
ATOM 5211 O O . ILE A 1 671 ? 20.528 9.571 -23.327 1.00 90.69 671 ILE A O 1
ATOM 5215 N N . ARG A 1 672 ? 22.278 10.947 -23.313 1.00 89.19 672 ARG A N 1
ATOM 5216 C CA . ARG A 1 672 ? 22.943 10.312 -22.159 1.00 89.19 672 ARG A CA 1
ATOM 5217 C C . ARG A 1 672 ? 22.249 10.560 -20.818 1.00 89.19 672 ARG A C 1
ATOM 5219 O O . ARG A 1 672 ? 22.558 9.893 -19.831 1.00 89.19 672 ARG A O 1
ATOM 5226 N N . ARG A 1 673 ? 21.350 11.543 -20.769 1.00 87.44 673 ARG A N 1
ATOM 5227 C CA . ARG A 1 673 ? 20.637 11.956 -19.555 1.00 87.44 673 ARG A CA 1
ATOM 5228 C C . ARG A 1 673 ? 19.127 11.834 -19.720 1.00 87.44 673 ARG A C 1
ATOM 5230 O O . ARG A 1 673 ? 18.464 11.287 -18.853 1.00 87.44 673 ARG A O 1
ATOM 5237 N N . ASP A 1 674 ? 18.599 12.327 -20.833 1.00 90.06 674 ASP A N 1
ATOM 5238 C CA . ASP A 1 674 ? 17.166 12.547 -21.031 1.00 90.06 674 ASP A CA 1
ATOM 5239 C C . ASP A 1 674 ? 16.443 11.325 -21.639 1.00 90.06 674 ASP A C 1
ATOM 5241 O O . ASP A 1 674 ? 15.211 11.307 -21.674 1.00 90.06 674 ASP A O 1
ATOM 5245 N N . ALA A 1 675 ? 17.185 10.310 -22.102 1.00 93.06 675 ALA A N 1
ATOM 5246 C CA . ALA A 1 675 ? 16.644 9.067 -22.671 1.00 93.06 675 ALA A CA 1
ATOM 5247 C C . ALA A 1 675 ? 16.335 7.979 -21.627 1.00 93.06 675 ALA A C 1
ATOM 5249 O O . ALA A 1 675 ? 15.830 6.909 -21.969 1.00 93.06 675 ALA A O 1
ATOM 5250 N N . PHE A 1 676 ? 16.668 8.223 -20.358 1.00 94.69 676 PHE A N 1
ATOM 5251 C CA . PHE A 1 676 ? 16.469 7.271 -19.269 1.00 94.69 676 PHE A CA 1
ATOM 5252 C C . PHE A 1 676 ? 15.234 7.659 -18.446 1.00 94.69 676 PHE A C 1
ATOM 5254 O O . PHE A 1 676 ? 15.027 8.848 -18.177 1.00 94.69 676 PHE A O 1
ATOM 5261 N N . PRO A 1 677 ? 14.395 6.686 -18.048 1.00 95.50 677 PRO A N 1
ATOM 5262 C CA . PRO A 1 677 ? 13.246 6.958 -17.199 1.00 95.50 677 PRO A CA 1
ATOM 5263 C C . PRO A 1 677 ? 13.704 7.408 -15.808 1.00 95.50 677 PRO A C 1
ATOM 5265 O O . PRO A 1 677 ? 14.679 6.900 -15.256 1.00 95.50 677 PRO A O 1
ATOM 5268 N N . THR A 1 678 ? 12.967 8.347 -15.219 1.00 93.69 678 THR A N 1
ATOM 5269 C CA . THR A 1 678 ? 13.192 8.805 -13.841 1.00 93.69 678 THR A CA 1
ATOM 5270 C C . THR A 1 678 ? 12.579 7.865 -12.814 1.00 93.69 678 THR A C 1
ATOM 5272 O O . THR A 1 678 ? 13.008 7.873 -11.666 1.00 93.69 678 THR A O 1
ATOM 5275 N N . LYS A 1 679 ? 11.555 7.099 -13.215 1.00 94.31 679 LYS A N 1
ATOM 5276 C CA . LYS A 1 679 ? 10.936 6.027 -12.429 1.00 94.31 679 LYS A CA 1
ATOM 5277 C C . LYS A 1 679 ? 10.401 4.940 -13.344 1.00 94.31 679 LYS A C 1
ATOM 5279 O O . LYS A 1 679 ? 9.970 5.232 -14.460 1.00 94.31 679 LYS A O 1
ATOM 5284 N N . VAL A 1 680 ? 10.387 3.716 -12.843 1.00 95.81 680 VAL A N 1
ATOM 5285 C CA . VAL A 1 680 ? 9.802 2.560 -13.517 1.00 95.81 680 VAL A CA 1
ATOM 5286 C C . VAL A 1 680 ? 8.928 1.833 -12.511 1.00 95.81 680 VAL A C 1
ATOM 5288 O O . VAL A 1 680 ? 9.346 1.636 -11.374 1.00 95.81 680 VAL A O 1
ATOM 5291 N N . TYR A 1 681 ? 7.730 1.459 -12.936 1.00 95.25 681 TYR A N 1
ATOM 5292 C CA . TYR A 1 681 ? 6.778 0.698 -12.146 1.00 95.25 681 TYR A CA 1
ATOM 5293 C C . TYR A 1 681 ? 6.497 -0.630 -12.832 1.00 95.25 681 TYR A C 1
ATOM 5295 O O . TYR A 1 681 ? 6.264 -0.626 -14.039 1.00 95.25 681 TYR A O 1
ATOM 5303 N N . PHE A 1 682 ? 6.461 -1.730 -12.087 1.00 95.12 682 PHE A N 1
ATOM 5304 C CA . PHE A 1 682 ? 6.003 -3.030 -12.580 1.00 95.12 682 PHE A CA 1
ATOM 5305 C C . PHE A 1 682 ? 4.857 -3.515 -11.699 1.00 95.12 682 PHE A C 1
ATOM 5307 O O . PHE A 1 682 ? 5.023 -3.593 -10.484 1.00 95.12 682 PHE A O 1
ATOM 5314 N N . ASN A 1 683 ? 3.684 -3.759 -12.292 1.00 93.50 683 ASN A N 1
ATOM 5315 C CA . ASN A 1 683 ? 2.452 -4.091 -11.562 1.00 93.50 683 ASN A CA 1
ATOM 5316 C C . ASN A 1 683 ? 2.178 -3.156 -10.360 1.00 93.50 683 ASN A C 1
ATOM 5318 O O . ASN A 1 683 ? 1.661 -3.548 -9.320 1.00 93.50 683 ASN A O 1
ATOM 5322 N N . GLY A 1 684 ? 2.541 -1.881 -10.521 1.00 91.19 684 GLY A N 1
ATOM 5323 C CA . GLY A 1 684 ? 2.360 -0.817 -9.537 1.00 91.19 684 GLY A CA 1
ATOM 5324 C C . GLY A 1 684 ? 3.503 -0.623 -8.543 1.00 91.19 684 GLY A C 1
ATOM 5325 O O . GLY A 1 684 ? 3.635 0.478 -8.007 1.00 91.19 684 GLY A O 1
ATOM 5326 N N . GLU A 1 685 ? 4.377 -1.609 -8.347 1.00 91.38 685 GLU A N 1
ATOM 5327 C CA . GLU A 1 685 ? 5.550 -1.447 -7.484 1.00 91.38 685 GLU A CA 1
ATOM 5328 C C . GLU A 1 685 ? 6.599 -0.543 -8.149 1.00 91.38 685 GLU A C 1
ATOM 5330 O O . GLU A 1 685 ? 6.935 -0.728 -9.319 1.00 91.38 685 GLU A O 1
ATOM 5335 N N . GLU A 1 686 ? 7.136 0.432 -7.406 1.00 93.69 686 GLU A N 1
ATOM 5336 C CA . GLU A 1 686 ? 8.219 1.305 -7.886 1.00 93.69 686 GLU A CA 1
ATOM 5337 C C . GLU A 1 686 ? 9.556 0.551 -7.845 1.00 93.69 686 GLU A C 1
ATOM 5339 O O . GLU A 1 686 ? 10.078 0.233 -6.776 1.00 93.69 686 GLU A O 1
ATOM 5344 N N . CYS A 1 687 ? 10.131 0.280 -9.017 1.00 94.00 687 CYS A N 1
ATOM 5345 C CA . CYS A 1 687 ? 11.365 -0.486 -9.134 1.00 94.00 687 CYS A CA 1
ATOM 5346 C C . CYS A 1 687 ? 12.597 0.343 -8.766 1.00 94.00 687 CYS A C 1
ATOM 5348 O O . CYS A 1 687 ? 12.702 1.533 -9.081 1.00 94.00 687 CYS A O 1
ATOM 5350 N N . ALA A 1 688 ? 13.595 -0.318 -8.181 1.00 93.75 688 ALA A N 1
ATOM 5351 C CA . ALA A 1 688 ? 14.879 0.304 -7.903 1.00 93.75 688 ALA A CA 1
ATOM 5352 C C . ALA A 1 688 ? 15.643 0.603 -9.206 1.00 93.75 688 ALA A C 1
ATOM 5354 O O . ALA A 1 688 ? 15.894 -0.286 -10.027 1.00 93.75 688 ALA A O 1
ATOM 5355 N N . LEU A 1 689 ? 16.046 1.863 -9.382 1.00 93.06 689 LEU A N 1
ATOM 5356 C CA . LEU A 1 689 ? 16.861 2.300 -10.515 1.00 93.06 689 LEU A CA 1
ATOM 5357 C C . LEU A 1 689 ? 18.366 2.187 -10.218 1.00 93.06 689 LEU A C 1
ATOM 5359 O O . LEU A 1 689 ? 18.778 2.330 -9.062 1.00 93.06 689 LEU A O 1
ATOM 5363 N N . PRO A 1 690 ? 19.205 1.992 -11.253 1.00 90.81 690 PRO A N 1
ATOM 5364 C CA . PRO A 1 690 ? 20.650 2.112 -11.126 1.00 90.81 690 PRO A CA 1
ATOM 5365 C C . PRO A 1 690 ? 21.075 3.504 -10.633 1.00 90.81 690 PRO A C 1
ATOM 5367 O O . PRO A 1 690 ? 20.415 4.500 -10.939 1.00 90.81 690 PRO A O 1
ATOM 5370 N N . PRO A 1 691 ? 22.212 3.608 -9.926 1.00 80.94 691 PRO A N 1
ATOM 5371 C CA . PRO A 1 691 ? 22.685 4.876 -9.371 1.00 80.94 691 PRO A CA 1
ATOM 5372 C C . PRO A 1 691 ? 23.204 5.840 -10.447 1.00 80.94 691 PRO A C 1
ATOM 5374 O O . PRO A 1 691 ? 23.301 7.044 -10.211 1.00 80.94 691 PRO A O 1
ATOM 5377 N N . THR A 1 692 ? 23.572 5.322 -11.619 1.00 88.31 692 THR A N 1
ATOM 5378 C CA . THR A 1 692 ? 24.165 6.084 -12.718 1.00 88.31 692 THR A CA 1
ATOM 5379 C C . THR A 1 692 ? 23.610 5.627 -14.062 1.00 88.31 692 THR A C 1
ATOM 5381 O O . THR A 1 692 ? 23.178 4.485 -14.225 1.00 88.31 692 THR A O 1
ATOM 5384 N N . THR A 1 693 ? 23.631 6.527 -15.047 1.00 89.94 693 THR A N 1
ATOM 5385 C CA . THR A 1 693 ? 23.341 6.186 -16.442 1.00 89.94 693 THR A CA 1
ATOM 5386 C C . THR A 1 693 ? 24.628 5.801 -17.181 1.00 89.94 693 THR A C 1
ATOM 5388 O O . THR A 1 693 ? 25.720 6.229 -16.790 1.00 89.94 693 THR A O 1
ATOM 5391 N N . PRO A 1 694 ? 24.534 4.987 -18.248 1.00 88.44 694 PRO A N 1
ATOM 5392 C CA . PRO A 1 694 ? 25.672 4.640 -19.088 1.00 88.44 694 PRO A CA 1
ATOM 5393 C C . PRO A 1 694 ? 26.431 5.878 -19.571 1.00 88.44 694 PRO A C 1
ATOM 5395 O O . PRO A 1 694 ? 25.839 6.805 -20.130 1.00 88.44 694 PRO A O 1
ATOM 5398 N N . SER A 1 695 ? 27.755 5.860 -19.408 1.00 81.75 695 SER A N 1
ATOM 5399 C CA . SER A 1 695 ? 28.682 6.846 -19.967 1.00 81.75 695 SER A CA 1
ATOM 5400 C C . SER A 1 695 ? 29.743 6.158 -20.823 1.00 81.75 695 SER A C 1
ATOM 5402 O O . SER A 1 695 ? 30.160 5.041 -20.529 1.00 81.75 695 SER A O 1
ATOM 5404 N N . ASN A 1 696 ? 30.205 6.804 -21.890 1.00 62.78 696 ASN A N 1
ATOM 5405 C CA . ASN A 1 696 ? 31.438 6.380 -22.553 1.00 62.78 696 ASN A CA 1
ATOM 5406 C C . ASN A 1 696 ? 32.576 6.762 -21.598 1.00 62.78 696 ASN A C 1
ATOM 5408 O O . ASN A 1 696 ? 32.530 7.856 -21.030 1.00 62.78 696 ASN A O 1
ATOM 5412 N N . GLY A 1 697 ? 33.583 5.904 -21.425 1.00 50.75 697 GLY A N 1
ATOM 5413 C CA . GLY A 1 697 ? 34.688 6.054 -20.461 1.00 50.75 697 GLY A CA 1
ATOM 5414 C C . GLY A 1 697 ? 35.559 7.322 -20.573 1.00 50.75 697 GLY A C 1
ATOM 5415 O O . GLY A 1 697 ? 36.639 7.363 -20.000 1.00 50.75 697 GLY A O 1
ATOM 5416 N N . SER A 1 698 ? 35.118 8.367 -21.279 1.00 40.19 698 SER A N 1
ATOM 5417 C CA . SER A 1 698 ? 35.773 9.672 -21.365 1.00 40.19 698 SER A CA 1
ATOM 5418 C C . SER A 1 698 ? 35.343 10.666 -20.278 1.00 40.19 698 SER A C 1
ATOM 5420 O O . SER A 1 698 ? 35.918 11.755 -20.212 1.00 40.19 698 SER A O 1
ATOM 5422 N N . SER A 1 699 ? 34.365 10.355 -19.414 1.00 39.19 699 SER A N 1
ATOM 5423 C CA . SER A 1 699 ? 34.134 11.193 -18.232 1.00 39.19 699 SER A CA 1
ATOM 5424 C C . SER A 1 699 ? 35.209 10.875 -17.197 1.00 39.19 699 SER A C 1
ATOM 5426 O O . SER A 1 699 ? 34.991 10.087 -16.276 1.00 39.19 699 SER A O 1
ATOM 5428 N N . ARG A 1 700 ? 36.383 11.505 -17.342 1.00 37.50 700 ARG A N 1
ATOM 5429 C CA . ARG A 1 700 ? 37.261 11.736 -16.194 1.00 37.50 700 ARG A CA 1
ATOM 5430 C C . ARG A 1 700 ? 36.356 12.223 -15.073 1.00 37.50 700 ARG A C 1
ATOM 5432 O O . ARG A 1 700 ? 35.607 13.184 -15.269 1.00 37.50 700 ARG A O 1
ATOM 5439 N N . ILE A 1 701 ? 36.376 11.510 -13.950 1.00 36.97 701 ILE A N 1
ATOM 5440 C CA . ILE A 1 701 ? 35.821 11.977 -12.685 1.00 36.97 701 ILE A CA 1
ATOM 5441 C C . ILE A 1 701 ? 36.245 13.440 -12.593 1.00 36.97 701 ILE A C 1
ATOM 5443 O O . ILE A 1 701 ? 37.443 13.720 -12.548 1.00 36.97 701 ILE A O 1
ATOM 5447 N N . LYS A 1 702 ? 35.294 14.379 -12.683 1.00 36.03 702 LYS A N 1
ATOM 5448 C CA . LYS A 1 702 ? 35.586 15.768 -12.351 1.00 36.03 702 LYS A CA 1
ATOM 5449 C C . LYS A 1 702 ? 35.920 15.724 -10.870 1.00 36.03 702 LYS A C 1
ATOM 5451 O O . LYS A 1 702 ? 35.024 15.676 -10.033 1.00 36.03 702 LYS A O 1
ATOM 5456 N N . SER A 1 703 ? 37.209 15.618 -10.570 1.00 37.91 703 SER A N 1
ATOM 5457 C CA . SER A 1 703 ? 37.756 15.866 -9.249 1.00 37.91 703 SER A CA 1
ATOM 5458 C C . SER A 1 703 ? 37.115 17.152 -8.757 1.00 37.91 703 SER A C 1
ATOM 5460 O O . SER A 1 703 ? 37.157 18.169 -9.455 1.00 37.91 703 SER A O 1
ATOM 5462 N N . SER A 1 704 ? 36.449 17.062 -7.610 1.00 39.56 704 SER A N 1
ATOM 5463 C CA . SER A 1 704 ? 35.812 18.196 -6.956 1.00 39.56 704 SER A CA 1
ATOM 5464 C C . SER A 1 704 ? 36.743 19.419 -7.001 1.00 39.56 704 SER A C 1
ATOM 5466 O O . SER A 1 704 ? 37.927 19.267 -6.677 1.00 39.56 704 SER A O 1
ATOM 5468 N N . PRO A 1 705 ? 36.255 20.621 -7.366 1.00 49.25 705 PRO A N 1
ATOM 5469 C CA . PRO A 1 705 ? 37.072 21.839 -7.358 1.00 49.25 705 PRO A CA 1
ATOM 5470 C C . PRO A 1 705 ? 37.666 22.133 -5.969 1.00 49.25 705 PRO A C 1
ATOM 5472 O O . PRO A 1 705 ? 38.666 22.834 -5.862 1.00 49.25 705 PRO A O 1
ATOM 5475 N N . ILE A 1 706 ? 37.115 21.518 -4.916 1.00 51.50 706 ILE A N 1
ATOM 5476 C CA . ILE A 1 706 ? 37.597 21.597 -3.533 1.00 51.50 706 ILE A CA 1
ATOM 5477 C C . ILE A 1 706 ? 38.993 20.964 -3.385 1.00 51.50 706 ILE A C 1
ATOM 5479 O O . ILE A 1 706 ? 39.814 21.467 -2.624 1.00 51.50 706 ILE A O 1
ATOM 5483 N N . SER A 1 707 ? 39.307 19.905 -4.144 1.00 54.81 707 SER A N 1
ATOM 5484 C CA . SER A 1 707 ? 40.616 19.241 -4.051 1.00 54.81 707 SER A CA 1
ATOM 5485 C C . SER A 1 707 ? 41.724 20.036 -4.740 1.00 54.81 707 SER A C 1
ATOM 5487 O O . SER A 1 707 ? 42.858 20.013 -4.274 1.00 54.81 707 SER A O 1
ATOM 5489 N N . PHE A 1 708 ? 41.410 20.758 -5.821 1.00 53.41 708 PHE A N 1
ATOM 5490 C CA . PHE A 1 708 ? 42.377 21.643 -6.473 1.00 53.41 708 PHE A CA 1
ATOM 5491 C C . PHE A 1 708 ? 42.653 22.884 -5.623 1.00 53.41 708 PHE A C 1
ATOM 5493 O O . PHE A 1 708 ? 43.814 23.241 -5.464 1.00 53.41 708 PHE A O 1
ATOM 5500 N N . LEU A 1 709 ? 41.618 23.468 -5.003 1.00 61.78 709 LEU A N 1
ATOM 5501 C CA . LEU A 1 709 ? 41.767 24.640 -4.135 1.00 61.78 709 LEU A CA 1
ATOM 5502 C C . LEU A 1 709 ? 42.625 24.338 -2.895 1.00 61.78 709 LEU A C 1
ATOM 5504 O O . LEU A 1 709 ? 43.498 25.127 -2.540 1.00 61.78 709 LEU A O 1
ATOM 5508 N N . ALA A 1 710 ? 42.429 23.171 -2.274 1.00 67.69 710 ALA A N 1
ATOM 5509 C CA . ALA A 1 710 ? 43.222 22.741 -1.124 1.00 67.69 710 ALA A CA 1
ATOM 5510 C C . ALA A 1 710 ? 44.699 22.528 -1.488 1.00 67.69 710 ALA A C 1
ATOM 5512 O O . ALA A 1 710 ? 45.579 22.989 -0.768 1.00 67.69 710 ALA A O 1
ATOM 5513 N N . VAL A 1 711 ? 44.983 21.897 -2.633 1.00 73.50 711 VAL A N 1
ATOM 5514 C CA . VAL A 1 711 ? 46.363 21.692 -3.101 1.00 73.50 711 VAL A CA 1
ATOM 5515 C C . VAL A 1 711 ? 47.028 23.024 -3.454 1.00 73.50 711 VAL A C 1
ATOM 5517 O O . VAL A 1 711 ? 48.184 23.231 -3.097 1.00 73.50 711 VAL A O 1
ATOM 5520 N N . THR A 1 712 ? 46.303 23.963 -4.071 1.00 74.50 712 THR A N 1
ATOM 5521 C CA . THR A 1 712 ? 46.844 25.302 -4.346 1.00 74.50 712 THR A CA 1
ATOM 5522 C C . THR A 1 712 ? 47.080 26.114 -3.078 1.00 74.50 712 THR A C 1
ATOM 5524 O O . THR A 1 712 ? 48.090 26.802 -3.008 1.00 74.50 712 THR A O 1
ATOM 5527 N N . ILE A 1 713 ? 46.216 26.008 -2.061 1.00 80.06 713 ILE A N 1
ATOM 5528 C CA . ILE A 1 713 ? 46.399 26.697 -0.773 1.00 80.06 713 ILE A CA 1
ATOM 5529 C C . ILE A 1 713 ? 47.597 26.117 -0.017 1.00 80.06 713 ILE A C 1
ATOM 5531 O O . ILE A 1 713 ? 48.408 26.875 0.502 1.00 80.06 713 ILE A O 1
ATOM 5535 N N . ILE A 1 714 ? 47.754 24.790 0.003 1.00 81.12 714 ILE A N 1
ATOM 5536 C CA . ILE A 1 714 ? 48.905 24.136 0.641 1.00 81.12 714 ILE A CA 1
ATOM 5537 C C . ILE A 1 714 ? 50.204 24.528 -0.075 1.00 81.12 714 ILE A C 1
ATOM 5539 O O . ILE A 1 714 ? 51.182 24.872 0.586 1.00 81.12 714 ILE A O 1
ATOM 5543 N N . ALA A 1 715 ? 50.201 24.563 -1.412 1.00 80.62 715 ALA A N 1
ATOM 5544 C CA . ALA A 1 715 ? 51.345 25.028 -2.189 1.00 80.62 715 ALA A CA 1
ATOM 5545 C C . ALA A 1 715 ? 51.675 26.504 -1.893 1.00 80.62 715 ALA A C 1
ATOM 5547 O O . ALA A 1 715 ? 52.833 26.827 -1.638 1.00 80.62 715 ALA A O 1
ATOM 5548 N N . PHE A 1 716 ? 50.667 27.382 -1.831 1.00 81.00 716 PHE A N 1
ATOM 5549 C CA . PHE A 1 716 ? 50.852 28.797 -1.492 1.00 81.00 716 PHE A CA 1
ATOM 5550 C C . PHE A 1 716 ? 51.408 28.992 -0.075 1.00 81.00 716 PHE A C 1
ATOM 5552 O O . PHE A 1 716 ? 52.366 29.736 0.108 1.00 81.00 716 PHE A O 1
ATOM 5559 N N . LEU A 1 717 ? 50.865 28.287 0.921 1.00 78.44 717 LEU A N 1
ATOM 5560 C CA . LEU A 1 717 ? 51.332 28.361 2.309 1.00 78.44 717 LEU A CA 1
ATOM 5561 C C . LEU A 1 717 ? 52.759 27.825 2.463 1.00 78.44 717 LEU A C 1
ATOM 5563 O O . LEU A 1 717 ? 53.560 28.413 3.185 1.00 78.44 717 LEU A O 1
ATOM 5567 N N . SER A 1 718 ? 53.110 26.754 1.745 1.00 78.06 718 SER A N 1
ATOM 5568 C CA . SER A 1 718 ? 54.479 26.225 1.745 1.00 78.06 718 SER A CA 1
ATOM 5569 C C . SER A 1 718 ? 55.482 27.172 1.077 1.00 78.06 718 SER A C 1
ATOM 5571 O O . SER A 1 718 ? 56.620 27.270 1.529 1.00 78.06 718 SER A O 1
ATOM 5573 N N . PHE A 1 719 ? 55.058 27.921 0.054 1.00 75.94 719 PHE A N 1
ATOM 5574 C CA . PHE A 1 719 ? 55.892 28.935 -0.587 1.00 75.94 719 PHE A CA 1
ATOM 5575 C C . PHE A 1 719 ? 56.135 30.131 0.345 1.00 75.94 719 PHE A C 1
ATOM 5577 O O . PHE A 1 719 ? 57.280 30.546 0.500 1.00 75.94 719 PHE A O 1
ATOM 5584 N N . PHE A 1 720 ? 55.098 30.609 1.045 1.00 72.62 720 PHE A N 1
ATOM 5585 C CA . PHE A 1 720 ? 55.235 31.675 2.046 1.00 72.62 720 PHE A CA 1
ATOM 5586 C C . PHE A 1 720 ? 56.125 31.272 3.231 1.00 72.62 720 PHE A C 1
ATOM 5588 O O . PHE A 1 720 ? 56.998 32.040 3.638 1.00 72.62 720 PHE A O 1
ATOM 5595 N N . ALA A 1 721 ? 55.979 30.040 3.728 1.00 67.25 721 ALA A N 1
ATOM 5596 C CA . ALA A 1 721 ? 56.824 29.505 4.796 1.00 67.25 721 ALA A CA 1
ATOM 5597 C C . ALA A 1 721 ? 58.298 29.337 4.375 1.00 67.25 721 ALA A C 1
ATOM 5599 O O . ALA A 1 721 ? 59.194 29.406 5.215 1.00 67.25 721 ALA A O 1
ATOM 5600 N N . MET A 1 722 ? 58.570 29.124 3.081 1.00 65.56 722 MET A N 1
ATOM 5601 C CA . MET A 1 722 ? 59.938 29.099 2.553 1.00 65.56 722 MET A CA 1
ATOM 5602 C C . MET A 1 722 ? 60.513 30.505 2.342 1.00 65.56 722 MET A C 1
ATOM 5604 O O . MET A 1 722 ? 61.712 30.691 2.537 1.00 65.56 722 MET A O 1
ATOM 5608 N N . THR A 1 723 ? 59.690 31.503 2.009 1.00 61.78 723 THR A N 1
ATOM 5609 C CA . THR A 1 723 ? 60.148 32.897 1.883 1.00 61.78 723 THR A CA 1
ATOM 5610 C C . THR A 1 723 ? 60.419 33.580 3.225 1.00 61.78 723 THR A C 1
ATOM 5612 O O . THR A 1 723 ? 61.322 34.405 3.278 1.00 61.78 723 THR A O 1
ATOM 5615 N N . GLU A 1 724 ? 59.746 33.199 4.319 1.00 53.78 724 GLU A N 1
ATOM 5616 C CA . GLU A 1 724 ? 60.092 33.689 5.672 1.00 53.78 724 GLU A CA 1
ATOM 5617 C C . GLU A 1 724 ? 61.426 33.142 6.205 1.00 53.78 724 GLU A C 1
ATOM 5619 O O . GLU A 1 724 ? 61.982 33.689 7.148 1.00 53.78 724 GLU A O 1
ATOM 5624 N N . ARG A 1 725 ? 61.977 32.080 5.602 1.00 50.81 725 ARG A N 1
ATOM 5625 C CA . ARG A 1 725 ? 63.319 31.572 5.942 1.00 50.81 725 ARG A CA 1
ATOM 5626 C C . ARG A 1 725 ? 64.442 32.180 5.096 1.00 50.81 725 ARG A C 1
ATOM 5628 O O . ARG A 1 725 ? 65.597 31.809 5.283 1.00 50.81 725 ARG A O 1
ATOM 5635 N N . LEU A 1 726 ? 64.110 33.052 4.145 1.00 49.25 726 LEU A N 1
ATOM 5636 C CA . LEU A 1 726 ? 65.048 33.645 3.183 1.00 49.25 726 LEU A CA 1
ATOM 5637 C C . LEU A 1 726 ? 65.070 35.184 3.227 1.00 49.25 726 LEU A C 1
ATOM 5639 O O . LEU A 1 726 ? 65.674 35.797 2.346 1.00 49.25 726 LEU A O 1
ATOM 5643 N N . PHE A 1 727 ? 64.458 35.786 4.251 1.00 43.97 727 PHE A N 1
ATOM 5644 C CA . PHE A 1 727 ? 64.560 37.209 4.577 1.00 43.97 727 PHE A CA 1
ATOM 5645 C C . PHE A 1 727 ? 65.123 37.426 5.975 1.00 43.97 727 PHE A C 1
ATOM 5647 O O . PHE A 1 727 ? 64.777 36.625 6.873 1.00 43.97 727 PHE A O 1
#